Protein AF-A0A414KLL4-F1 (afdb_monomer)

Nearest PDB structures (foldseek):
  8dgf-assembly1_C  TM=6.824E-01  e=3.603E-14  Escherichia coli
  6mfv-assembly4_D  TM=1.991E-01  e=2.243E-02  Pyrococcus horikoshii OT3
  7nfc-assembly1_A  TM=2.391E-01  e=1.152E+00  Homo sapiens
  5mqf-assembly1_T  TM=1.783E-01  e=5.804E+00  Homo sapiens

Secondary structure (DSSP, 8-state):
-----HHHHHHHHHHHHHHHHHHT-SSEEGGGS-HHHHHHHHHTTSEEEETTEEEESSHHHHHHHHHHHHHHHHHHHTT-HHHHHHHHHTT-TTHHHHHHHHHHHHTTSHHHIIIIIHHHHH-TTS-HHHHHHHHHHHHH-TT-HHHHHHHHHHHHHTTTHHHHHHHHHHHSEEEEEE--TTSPPEEEEEE-SSHHHHHHHHHHHTTGGGTTSS-HHHHHHHHHHHHT-SS--HHHHHHHHHHHHHHHHHHHHHHHHS--TTHHHHHHHHHHHHHHTGGGSHHHHHHHHHHHHHHHHHS-HHHHHHHHHHHHHHHHT--HHHHHHHHHHHHHHHHHHHB--SHHHHGGGS----TT-HHHHTTB-HHHHTHHHH-SSTTS-HHHHHHHHHSHHHHHHHHHHHHHHHHHHHHHH-GGG-EEEEEEETTTTEEEEEEE-TTGGGTTTSTTSS-HHHHHHHHHHHHHHHHHHHHHTT-HHHHHHHHHHHHHHHHHH--BSTTHHHHHHHHHHTTTTSTTTTGGGGG-HHHHHHHHHHHHHHHHHHHHHHHHHHT-

Organism: NCBI:txid40520

Structure (mmCIF, N/CA/C/O backbone):
data_AF-A0A414KLL4-F1
#
_entry.id   AF-A0A414KLL4-F1
#
loop_
_atom_site.group_PDB
_atom_site.id
_atom_site.type_symbol
_atom_site.label_atom_id
_atom_site.label_alt_id
_atom_site.label_comp_id
_atom_site.label_asym_id
_atom_site.label_entity_id
_atom_site.label_seq_id
_atom_site.pdbx_PDB_ins_code
_atom_site.Cartn_x
_atom_site.Cartn_y
_atom_site.Cartn_z
_atom_site.occupancy
_atom_site.B_iso_or_equiv
_atom_site.auth_seq_id
_atom_site.auth_comp_id
_atom_site.auth_asym_id
_atom_site.auth_atom_id
_atom_site.pdbx_PDB_model_num
ATOM 1 N N . MET A 1 1 ? -45.856 -27.279 18.745 1.00 54.62 1 MET A N 1
ATOM 2 C CA . MET A 1 1 ? -45.169 -26.446 19.758 1.00 54.62 1 MET A CA 1
ATOM 3 C C . MET A 1 1 ? -44.969 -27.288 21.003 1.00 54.62 1 MET A C 1
ATOM 5 O O . MET A 1 1 ? -45.934 -27.889 21.449 1.00 54.62 1 MET A O 1
ATOM 9 N N . TYR A 1 2 ? -43.743 -27.361 21.521 1.00 68.50 2 TYR A N 1
ATOM 10 C CA . TYR A 1 2 ? -43.253 -28.340 22.508 1.00 68.50 2 TYR A CA 1
ATOM 11 C C . TYR A 1 2 ? -43.953 -28.372 23.889 1.00 68.50 2 TYR A C 1
ATOM 13 O O . TYR A 1 2 ? -43.529 -29.125 24.751 1.00 68.50 2 TYR A O 1
ATOM 21 N N . GLY A 1 3 ? -45.005 -27.583 24.142 1.00 72.38 3 GLY A N 1
ATOM 22 C CA . GLY A 1 3 ? -45.699 -27.560 25.443 1.00 72.38 3 GLY A CA 1
ATOM 23 C C . GLY A 1 3 ? -44.870 -26.989 26.606 1.00 72.38 3 GLY A C 1
ATOM 24 O O . GLY A 1 3 ? -45.274 -27.100 27.760 1.00 72.38 3 GLY A O 1
ATOM 25 N N . ILE A 1 4 ? -43.721 -26.374 26.310 1.00 79.62 4 ILE A N 1
ATOM 26 C CA . ILE A 1 4 ? -42.773 -25.826 27.287 1.00 79.62 4 ILE A CA 1
ATOM 27 C C . ILE A 1 4 ? -43.103 -24.353 27.563 1.00 79.62 4 ILE A C 1
ATOM 29 O O . ILE A 1 4 ? -43.360 -23.579 26.641 1.00 79.62 4 ILE A O 1
ATOM 33 N N . LEU A 1 5 ? -43.060 -23.954 28.837 1.00 81.81 5 LEU A N 1
ATOM 34 C CA . LEU A 1 5 ? -43.201 -22.558 29.262 1.00 81.81 5 LEU A CA 1
ATOM 35 C C . LEU A 1 5 ? -41.988 -21.728 28.817 1.00 81.81 5 LEU A C 1
ATOM 37 O O . LEU A 1 5 ? -40.851 -22.093 29.119 1.00 81.81 5 LEU A O 1
ATOM 41 N N . SER A 1 6 ? -42.225 -20.573 28.191 1.00 81.75 6 SER A N 1
ATOM 42 C CA . SER A 1 6 ? -41.170 -19.665 27.707 1.00 81.75 6 SER A CA 1
ATOM 43 C C . SER A 1 6 ? -40.156 -19.284 28.790 1.00 81.75 6 SER A C 1
ATOM 45 O O . SER A 1 6 ? -38.958 -19.283 28.527 1.00 81.75 6 SER A O 1
ATOM 47 N N . ASN A 1 7 ? -40.610 -19.039 30.023 1.00 85.31 7 ASN A N 1
ATOM 48 C CA . ASN A 1 7 ? -39.730 -18.654 31.132 1.00 85.31 7 ASN A CA 1
ATOM 49 C C . ASN A 1 7 ? -38.705 -19.742 31.471 1.00 85.31 7 ASN A C 1
ATOM 51 O O . ASN A 1 7 ? -37.543 -19.429 31.693 1.00 85.31 7 ASN A O 1
ATOM 55 N N . LYS A 1 8 ? -39.098 -21.023 31.424 1.00 87.62 8 LYS A N 1
ATOM 56 C CA . LYS A 1 8 ? -38.169 -22.136 31.676 1.00 87.62 8 LYS A CA 1
ATOM 57 C C . LYS A 1 8 ? -37.098 -22.246 30.592 1.00 87.62 8 LYS A C 1
ATOM 59 O O . LYS A 1 8 ? -35.965 -22.630 30.878 1.00 87.62 8 LYS A O 1
ATOM 64 N N . VAL A 1 9 ? -37.449 -21.912 29.347 1.00 87.88 9 VAL A N 1
ATOM 65 C CA . VAL A 1 9 ? -36.487 -21.856 28.238 1.00 87.88 9 VAL A CA 1
ATOM 66 C C . VAL A 1 9 ? -35.484 -20.727 28.472 1.00 87.88 9 VAL A C 1
ATOM 68 O O . VAL A 1 9 ? -34.285 -20.970 28.367 1.00 87.88 9 VAL A O 1
ATOM 71 N N . ILE A 1 10 ? -35.956 -19.532 28.848 1.00 87.44 10 ILE A N 1
ATOM 72 C CA . ILE A 1 10 ? -35.099 -18.375 29.158 1.00 87.44 10 ILE A CA 1
ATOM 73 C C . ILE A 1 10 ? -34.142 -18.705 30.307 1.00 87.44 10 ILE A C 1
ATOM 75 O O . ILE A 1 10 ? -32.936 -18.578 30.134 1.00 87.44 10 ILE A O 1
ATOM 79 N N . GLU A 1 11 ? -34.649 -19.220 31.430 1.00 89.56 11 GLU A N 1
ATOM 80 C CA . GLU A 1 11 ? -33.830 -19.616 32.587 1.00 89.56 11 GLU A CA 1
ATOM 81 C C . GLU A 1 11 ? -32.760 -20.651 32.213 1.00 89.56 11 GLU A C 1
ATOM 83 O O . GLU A 1 11 ? -31.623 -20.582 32.676 1.00 89.56 11 GLU A O 1
ATOM 88 N N . THR A 1 12 ? -33.103 -21.605 31.343 1.00 90.31 12 THR A N 1
ATOM 89 C CA . THR A 1 12 ? -32.155 -22.614 30.857 1.00 90.31 12 THR A CA 1
ATOM 90 C C . THR A 1 12 ? -31.066 -21.983 29.993 1.00 90.31 12 THR A C 1
ATOM 92 O O . THR A 1 12 ? -29.889 -22.291 30.171 1.00 90.31 12 THR A O 1
ATOM 95 N N . VAL A 1 13 ? -31.434 -21.087 29.074 1.00 91.38 13 VAL A N 1
ATOM 96 C CA . VAL A 1 13 ? -30.478 -20.362 28.226 1.00 91.38 13 VAL A CA 1
ATOM 97 C C . VAL A 1 13 ? -29.558 -19.489 29.084 1.00 91.38 13 VAL A C 1
ATOM 99 O O . VAL A 1 13 ? -28.340 -19.588 28.952 1.00 91.38 13 VAL A O 1
ATOM 102 N N . GLU A 1 14 ? -30.102 -18.714 30.020 1.00 91.00 14 GLU A N 1
ATOM 103 C CA . GLU A 1 14 ? -29.322 -17.899 30.959 1.00 91.00 14 GLU A CA 1
ATOM 104 C C . GLU A 1 14 ? -28.378 -18.758 31.807 1.00 91.00 14 GLU A C 1
ATOM 106 O O . GLU A 1 14 ? -27.201 -18.422 31.956 1.00 91.00 14 GLU A O 1
ATOM 111 N N . LYS A 1 15 ? -28.848 -19.911 32.303 1.00 91.56 15 LYS A N 1
ATOM 112 C CA . LYS A 1 15 ? -28.004 -20.876 33.017 1.00 91.56 15 LYS A CA 1
ATOM 113 C C . LYS A 1 15 ? -26.832 -21.326 32.144 1.00 91.56 15 LYS A C 1
ATOM 115 O O . LYS A 1 15 ? -25.696 -21.276 32.617 1.00 91.56 15 LYS A O 1
ATOM 120 N N . ILE A 1 16 ? -27.086 -21.688 30.877 1.00 91.44 16 ILE A N 1
ATOM 121 C CA . ILE A 1 16 ? -26.054 -22.066 29.891 1.00 91.44 16 ILE A CA 1
ATOM 122 C C . ILE A 1 16 ? -24.983 -20.982 29.751 1.00 91.44 16 ILE A C 1
ATOM 124 O O . ILE A 1 16 ? -23.789 -21.290 29.745 1.00 91.44 16 ILE A O 1
ATOM 128 N N . VAL A 1 17 ? -25.391 -19.719 29.654 1.00 91.56 17 VAL A N 1
ATOM 129 C CA . VAL A 1 17 ? -24.467 -18.595 29.463 1.00 91.56 17 VAL A CA 1
ATOM 130 C C . VAL A 1 17 ? -23.678 -18.290 30.736 1.00 91.56 17 VAL A C 1
ATOM 132 O O . VAL A 1 17 ? -22.443 -18.280 30.717 1.00 91.56 17 VAL A O 1
ATOM 135 N N . PHE A 1 18 ? -24.363 -18.055 31.855 1.00 91.50 18 PHE A N 1
ATOM 136 C CA . PHE A 1 18 ? -23.739 -17.480 33.046 1.00 91.50 18 PHE A CA 1
ATOM 137 C C . PHE A 1 18 ? -22.943 -18.488 33.871 1.00 91.50 18 PHE A C 1
ATOM 139 O O . PHE A 1 18 ? -21.906 -18.127 34.428 1.00 91.50 18 PHE A O 1
ATOM 146 N N . GLU A 1 19 ? -23.352 -19.756 33.947 1.00 89.94 19 GLU A N 1
ATOM 147 C CA . GLU A 1 19 ? -22.511 -20.760 34.611 1.00 89.94 19 GLU A CA 1
ATOM 148 C C . GLU A 1 19 ? -21.219 -21.003 33.838 1.00 89.94 19 GLU A C 1
ATOM 150 O O . GLU A 1 19 ? -20.148 -21.126 34.438 1.00 89.94 19 GLU A O 1
ATOM 155 N N . ARG A 1 20 ? -21.309 -21.032 32.506 1.00 88.94 20 ARG A N 1
ATOM 156 C CA . ARG A 1 20 ? -20.142 -21.185 31.647 1.00 88.94 20 ARG A CA 1
ATOM 157 C C . ARG A 1 20 ? -19.183 -20.007 31.797 1.00 88.94 20 ARG A C 1
ATOM 159 O O . ARG A 1 20 ? -17.978 -20.225 31.897 1.00 88.94 20 ARG A O 1
ATOM 166 N N . ALA A 1 21 ? -19.719 -18.789 31.867 1.00 88.44 21 ALA A N 1
ATOM 167 C CA . ALA A 1 21 ? -18.969 -17.568 32.137 1.00 88.44 21 ALA A CA 1
ATOM 168 C C . ALA A 1 21 ? -18.236 -17.617 33.489 1.00 88.44 21 ALA A C 1
ATOM 170 O O . ALA A 1 21 ? -17.012 -17.470 33.527 1.00 88.44 21 ALA A O 1
ATOM 171 N N . ARG A 1 22 ? -18.964 -17.920 34.575 1.00 89.94 22 ARG A N 1
ATOM 172 C CA . ARG A 1 22 ? -18.425 -17.978 35.947 1.00 89.94 22 ARG A CA 1
ATOM 173 C C . ARG A 1 22 ? -17.350 -19.047 36.117 1.00 89.94 22 ARG A C 1
ATOM 175 O O . ARG A 1 22 ? -16.338 -18.805 36.765 1.00 89.94 22 ARG A O 1
ATOM 182 N N . LYS A 1 23 ? -17.570 -20.234 35.544 1.00 87.56 23 LYS A N 1
ATOM 183 C CA . LYS A 1 23 ? -16.662 -21.389 35.662 1.00 87.56 23 LYS A CA 1
ATOM 184 C C . LYS A 1 23 ? -15.589 -21.434 34.563 1.00 87.56 23 LYS A C 1
ATOM 186 O O . LYS A 1 23 ? -14.744 -22.320 34.591 1.00 87.56 23 LYS A O 1
ATOM 191 N N . PHE A 1 24 ? -15.627 -20.510 33.599 1.00 84.25 24 PHE A N 1
ATOM 192 C CA . PHE A 1 24 ? -14.736 -20.456 32.433 1.00 84.25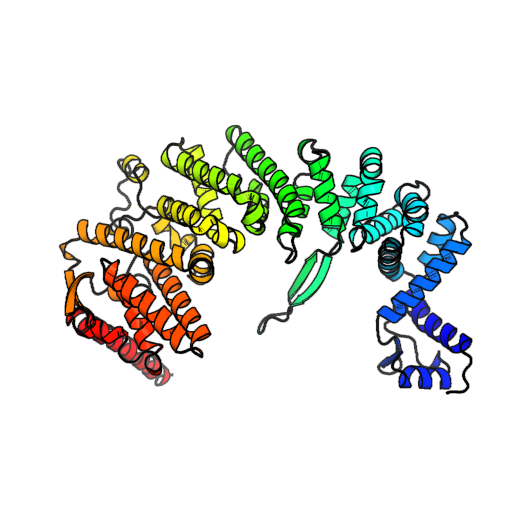 24 PHE A CA 1
ATOM 193 C C . PHE A 1 24 ? -14.664 -21.788 31.653 1.00 84.25 24 PHE A C 1
ATOM 195 O O . PHE A 1 24 ? -13.588 -22.302 31.350 1.00 84.25 24 PHE A O 1
ATOM 202 N N . MET A 1 25 ? -15.831 -22.371 31.356 1.00 84.56 25 MET A N 1
ATOM 203 C CA . MET A 1 25 ? -15.953 -23.684 30.699 1.00 84.56 25 MET A CA 1
ATOM 204 C C . MET A 1 25 ? -16.253 -23.568 29.196 1.00 84.56 25 MET A C 1
ATOM 206 O O . MET A 1 25 ? -16.703 -22.534 28.714 1.00 84.56 25 MET A O 1
ATOM 210 N N . LEU A 1 26 ? -16.056 -24.654 28.441 1.00 81.94 26 LEU A N 1
ATOM 211 C CA . LEU A 1 26 ? -16.443 -24.728 27.019 1.00 81.94 26 LEU A CA 1
ATOM 212 C C . LEU A 1 26 ? -17.954 -24.948 26.816 1.00 81.94 26 LEU A C 1
ATOM 214 O O . LEU A 1 26 ? -18.499 -24.588 25.774 1.00 81.94 26 LEU A O 1
ATOM 218 N N . GLY A 1 27 ? -18.628 -25.512 27.816 1.00 87.06 27 GLY A N 1
ATOM 219 C CA . GLY A 1 27 ? -20.059 -25.799 27.839 1.00 87.06 27 GLY A CA 1
ATOM 220 C C . GLY A 1 27 ? -20.483 -26.296 29.220 1.00 87.06 27 GLY A C 1
ATOM 221 O O . GLY A 1 27 ? -19.644 -26.427 30.112 1.00 87.06 27 GLY A O 1
ATOM 222 N N . ILE A 1 28 ? -21.773 -26.568 29.398 1.00 91.19 28 ILE A N 1
ATOM 223 C CA . ILE A 1 28 ? -22.347 -27.129 30.632 1.00 91.19 28 ILE A CA 1
ATOM 224 C C . ILE A 1 28 ? -22.684 -28.597 30.411 1.00 91.19 28 ILE A C 1
ATOM 226 O O . ILE A 1 28 ? -22.993 -28.990 29.287 1.00 91.19 28 ILE A O 1
ATOM 230 N N . HIS A 1 29 ? -22.606 -29.406 31.463 1.00 91.12 29 HIS A N 1
ATOM 231 C CA . HIS A 1 29 ? -22.967 -30.809 31.384 1.00 91.12 29 HIS A CA 1
ATOM 232 C C . HIS A 1 29 ? -24.451 -30.972 31.031 1.00 91.12 29 HIS A C 1
ATOM 234 O O . HIS A 1 29 ? -25.314 -30.296 31.592 1.00 91.12 29 HIS A O 1
ATOM 240 N N . LYS A 1 30 ? -24.763 -31.882 30.106 1.00 88.50 30 LYS A N 1
ATOM 241 C CA . LYS A 1 30 ? -26.137 -32.105 29.625 1.00 88.50 30 LYS A CA 1
ATOM 242 C C . LYS A 1 30 ? -27.118 -32.492 30.737 1.00 88.50 30 LYS A C 1
ATOM 244 O O . LYS A 1 30 ? -28.290 -32.150 30.651 1.00 88.50 30 LYS A O 1
ATOM 249 N N . ASP A 1 31 ? -26.633 -33.168 31.780 1.00 89.12 31 ASP A N 1
ATOM 250 C CA . ASP A 1 31 ? -27.466 -33.614 32.906 1.00 89.12 31 ASP A CA 1
ATOM 251 C C . ASP A 1 31 ? -27.916 -32.453 33.810 1.00 89.12 31 ASP A C 1
ATOM 253 O O . ASP A 1 31 ? -28.848 -32.613 34.594 1.00 89.12 31 ASP A O 1
ATOM 257 N N . ASP A 1 32 ? -27.305 -31.271 33.669 1.00 87.00 32 ASP A N 1
ATOM 258 C CA . ASP A 1 32 ? -27.709 -30.061 34.389 1.00 87.00 32 ASP A CA 1
ATOM 259 C C . ASP A 1 32 ? -28.913 -29.358 33.730 1.00 87.00 32 ASP A C 1
ATOM 261 O O . ASP A 1 32 ? -29.365 -28.318 34.227 1.00 87.00 32 ASP A O 1
ATOM 265 N N . ILE A 1 33 ? -29.416 -29.882 32.604 1.00 88.62 33 ILE A N 1
ATOM 266 C CA . ILE A 1 33 ? -30.466 -29.282 31.777 1.00 88.62 33 ILE A CA 1
ATOM 267 C C . ILE A 1 33 ? -31.640 -30.260 31.627 1.00 88.62 33 ILE A C 1
ATOM 269 O O . ILE A 1 33 ? -31.462 -31.460 31.430 1.00 88.62 33 ILE A O 1
ATOM 273 N N . ASP A 1 34 ? -32.865 -29.735 31.694 1.00 89.69 34 ASP A N 1
ATOM 274 C CA . ASP A 1 34 ? -34.085 -30.505 31.444 1.00 89.69 34 ASP A CA 1
ATOM 275 C C . ASP A 1 34 ? -34.083 -31.092 30.018 1.00 89.69 34 ASP A C 1
ATOM 277 O O . ASP A 1 34 ? -33.851 -30.377 29.039 1.00 89.69 34 ASP A O 1
ATOM 281 N N . ARG A 1 35 ? -34.345 -32.401 29.892 1.00 86.94 35 ARG A N 1
ATOM 282 C CA . ARG A 1 35 ? -34.257 -33.119 28.609 1.00 86.94 35 ARG A CA 1
ATOM 283 C C . ARG A 1 35 ? -35.233 -32.600 27.558 1.00 86.94 35 ARG A C 1
ATOM 285 O O . ARG A 1 35 ? -34.863 -32.575 26.384 1.00 86.94 35 ARG A O 1
ATOM 292 N N . ASP A 1 36 ? -36.435 -32.187 27.952 1.00 88.88 36 ASP A N 1
ATOM 293 C CA . ASP A 1 36 ? -37.456 -31.720 27.012 1.00 88.88 36 ASP A CA 1
ATOM 294 C C . ASP A 1 36 ? -37.062 -30.347 26.451 1.00 88.88 36 ASP A C 1
ATOM 296 O O . ASP A 1 36 ? -37.151 -30.102 25.244 1.00 88.88 36 ASP A O 1
ATOM 300 N N . ILE A 1 37 ? -36.524 -29.475 27.313 1.00 89.00 37 ILE A N 1
ATOM 301 C CA . ILE A 1 37 ? -35.985 -28.163 26.921 1.00 89.00 37 ILE A CA 1
ATOM 302 C C . ILE A 1 37 ? -34.739 -28.328 26.050 1.00 89.00 37 ILE A C 1
ATOM 304 O O . ILE A 1 37 ? -34.613 -27.672 25.016 1.00 89.00 37 ILE A O 1
ATOM 308 N N . MET A 1 38 ? -33.836 -29.231 26.431 1.00 89.38 38 MET A N 1
ATOM 309 C CA . MET A 1 38 ? -32.635 -29.544 25.663 1.00 89.38 38 MET A CA 1
ATOM 310 C C . MET A 1 38 ? -32.985 -30.037 24.256 1.00 89.38 38 MET A C 1
ATOM 312 O O . MET A 1 38 ? -32.415 -29.555 23.278 1.00 89.38 38 MET A O 1
ATOM 316 N N . HIS A 1 39 ? -33.938 -30.966 24.139 1.00 88.88 39 HIS A N 1
ATOM 317 C CA . HIS A 1 39 ? -34.380 -31.481 22.846 1.00 88.88 39 HIS A CA 1
ATOM 318 C C . HIS A 1 39 ? -34.957 -30.363 21.970 1.00 88.88 39 HIS A C 1
ATOM 320 O O . HIS A 1 39 ? -34.598 -30.258 20.797 1.00 88.88 39 HIS A O 1
ATOM 326 N N . ALA A 1 40 ? -35.797 -29.491 22.540 1.00 90.38 40 ALA A N 1
ATOM 327 C CA . ALA A 1 40 ? -36.339 -28.339 21.825 1.00 90.38 40 ALA A CA 1
ATOM 328 C C . ALA A 1 40 ? -35.220 -27.403 21.326 1.00 90.38 40 ALA A C 1
ATOM 330 O O . ALA A 1 40 ? -35.142 -27.119 20.132 1.00 90.38 40 ALA A O 1
ATOM 331 N N . LEU A 1 41 ? -34.292 -26.990 22.196 1.00 90.88 41 LEU A N 1
ATOM 332 C CA . LEU A 1 41 ? -33.200 -26.079 21.829 1.00 90.88 41 LEU A CA 1
ATOM 333 C C . LEU A 1 41 ? -32.235 -26.676 20.787 1.00 90.88 41 LEU A C 1
ATOM 335 O O . LEU A 1 41 ? -31.723 -25.936 19.945 1.00 90.88 41 LEU A O 1
ATOM 339 N N . LEU A 1 42 ? -31.981 -27.991 20.826 1.00 91.12 42 LEU A N 1
ATOM 340 C CA . LEU A 1 42 ? -31.191 -28.693 19.804 1.00 91.12 42 LEU A CA 1
ATOM 341 C C . LEU A 1 42 ? -31.915 -28.710 18.457 1.00 91.12 42 LEU A C 1
ATOM 343 O O . LEU A 1 42 ? -31.302 -28.415 17.432 1.00 91.12 42 LEU A O 1
ATOM 347 N N . SER A 1 43 ? -33.213 -29.028 18.460 1.00 90.38 43 SER A N 1
ATOM 348 C CA . SER A 1 43 ? -34.019 -29.104 17.237 1.00 90.38 43 SER A CA 1
ATOM 349 C C . SER A 1 43 ? -34.154 -27.754 16.526 1.00 90.38 43 SER A C 1
ATOM 351 O O . SER A 1 43 ? -34.088 -27.703 15.301 1.00 90.38 43 SER A O 1
ATOM 353 N N . GLU A 1 44 ? -34.234 -26.660 17.288 1.00 89.88 44 GLU A N 1
ATOM 354 C CA . GLU A 1 44 ? -34.277 -25.286 16.767 1.00 89.88 44 GLU A CA 1
ATOM 355 C C . GLU A 1 44 ? -32.873 -24.719 16.466 1.00 89.88 44 GLU A C 1
ATOM 357 O O . GLU A 1 44 ? -32.725 -23.579 16.030 1.00 89.88 44 GLU A O 1
ATOM 362 N N . GLY A 1 45 ? -31.809 -25.494 16.706 1.00 88.69 45 GLY A N 1
ATOM 363 C CA . GLY A 1 45 ? -30.434 -25.090 16.415 1.00 88.69 45 GLY A CA 1
ATOM 364 C C . GLY A 1 45 ? -29.895 -23.960 17.297 1.00 88.69 45 GLY A C 1
ATOM 365 O O . GLY A 1 45 ? -28.951 -23.281 16.892 1.00 88.69 45 GLY A O 1
ATOM 366 N N . VAL A 1 46 ? -30.461 -23.754 18.489 1.00 89.94 46 VAL A N 1
ATOM 367 C CA . VAL A 1 46 ? -30.015 -22.732 19.452 1.00 89.94 46 VAL A CA 1
ATOM 368 C C . VAL A 1 46 ? -28.760 -23.187 20.196 1.00 89.94 46 VAL A C 1
ATOM 370 O O . VAL A 1 46 ? -27.844 -22.394 20.426 1.00 89.94 46 VAL A O 1
ATOM 373 N N . ILE A 1 47 ? -28.692 -24.476 20.543 1.00 92.00 47 ILE A N 1
ATOM 374 C CA . ILE A 1 47 ? -27.550 -25.093 21.229 1.00 92.00 47 ILE A CA 1
ATOM 375 C C . ILE A 1 47 ? -26.811 -26.078 20.324 1.00 92.00 47 ILE A C 1
ATOM 377 O O . ILE A 1 47 ? -27.380 -26.675 19.413 1.00 92.00 47 ILE A O 1
ATOM 381 N N . ALA A 1 48 ? -25.523 -26.251 20.600 1.00 91.69 48 ALA A N 1
ATOM 382 C CA . ALA A 1 48 ? -24.676 -27.282 20.028 1.00 91.69 48 ALA A CA 1
ATOM 383 C C . ALA A 1 48 ? -24.189 -28.212 21.143 1.00 91.69 48 ALA A C 1
ATOM 385 O O . ALA A 1 48 ? -23.802 -27.754 22.223 1.00 91.69 48 ALA A O 1
ATOM 386 N N . GLN A 1 49 ? -24.189 -29.513 20.861 1.00 89.62 49 GLN A N 1
ATOM 387 C CA . GLN A 1 49 ? -23.704 -30.544 21.772 1.00 89.62 49 GLN A CA 1
ATOM 388 C C . GLN A 1 49 ? -22.371 -31.107 21.272 1.00 89.62 49 GLN A C 1
ATOM 390 O O . GLN A 1 49 ? -22.236 -31.457 20.099 1.00 89.62 49 GLN A O 1
ATOM 395 N N . GLN A 1 50 ? -21.400 -31.231 22.176 1.00 86.56 50 GLN A N 1
ATOM 396 C CA . GLN A 1 50 ? -20.121 -31.888 21.929 1.00 86.56 50 GLN A CA 1
ATOM 397 C C . GLN A 1 50 ? -19.829 -32.860 23.078 1.00 86.56 50 GLN A C 1
ATOM 399 O O . GLN A 1 50 ? -19.447 -32.458 24.176 1.00 86.56 50 GLN A O 1
ATOM 404 N N . GLY A 1 51 ? -20.047 -34.155 22.827 1.00 87.25 51 GLY A N 1
ATOM 405 C CA . GLY A 1 51 ? -20.004 -35.176 23.875 1.00 87.25 51 GLY A CA 1
ATOM 406 C C . GLY A 1 51 ? -21.082 -34.927 24.933 1.00 87.25 51 GLY A C 1
ATOM 407 O O . GLY A 1 51 ? -22.262 -34.794 24.602 1.00 87.25 51 GLY A O 1
ATOM 408 N N . ASP A 1 52 ? -20.666 -34.837 26.195 1.00 90.75 52 ASP A N 1
ATOM 409 C CA . ASP A 1 52 ? -21.557 -34.584 27.334 1.00 90.75 52 ASP A CA 1
ATOM 410 C C . ASP A 1 52 ? -21.762 -33.095 27.652 1.00 90.75 52 ASP A C 1
ATOM 412 O O . ASP A 1 52 ? -22.479 -32.760 28.593 1.00 90.75 52 ASP A O 1
ATOM 416 N N . TYR A 1 53 ? -21.176 -32.197 26.853 1.00 91.50 53 TYR A N 1
ATOM 417 C CA . TYR A 1 53 ? -21.257 -30.754 27.060 1.00 91.50 53 TYR A CA 1
ATOM 418 C C . TYR A 1 53 ? -22.133 -30.058 26.021 1.00 91.50 53 TYR A C 1
ATOM 420 O O . TYR A 1 53 ? -22.131 -30.395 24.835 1.00 91.50 53 TYR A O 1
ATOM 428 N N . ILE A 1 54 ? -22.846 -29.035 26.484 1.00 91.19 54 ILE A N 1
ATOM 429 C CA . ILE A 1 54 ? -23.781 -28.225 25.711 1.00 91.19 54 ILE A CA 1
ATOM 430 C C . ILE A 1 54 ? -23.383 -26.757 25.815 1.00 91.19 54 ILE A C 1
ATOM 432 O O . ILE A 1 54 ? -23.028 -26.261 26.885 1.00 91.19 54 ILE A O 1
ATOM 436 N N . ARG A 1 55 ? -23.465 -26.041 24.697 1.00 91.25 55 ARG A N 1
ATOM 437 C CA . ARG A 1 55 ? -23.281 -24.587 24.638 1.00 91.25 55 ARG A CA 1
ATOM 438 C C . ARG A 1 55 ? -24.246 -23.963 23.644 1.00 91.25 55 ARG A C 1
ATOM 440 O O . ARG A 1 55 ? -24.787 -24.664 22.793 1.00 91.25 55 ARG A O 1
ATOM 447 N N . LEU A 1 56 ? -24.419 -22.646 23.708 1.00 92.19 56 LEU A N 1
ATOM 448 C CA . LEU A 1 56 ? -25.082 -21.919 22.628 1.00 92.19 56 LEU A CA 1
ATOM 449 C C . LEU A 1 56 ? -24.287 -22.081 21.329 1.00 92.19 56 LEU A C 1
ATOM 451 O O . LEU A 1 56 ? -23.056 -22.126 21.332 1.00 92.19 56 LEU A O 1
ATOM 455 N N . LYS A 1 57 ? -25.007 -22.242 20.220 1.00 91.50 57 LYS A N 1
ATOM 456 C CA . LYS A 1 57 ? -24.414 -22.528 18.912 1.00 91.50 57 LYS A CA 1
ATOM 457 C C . LYS A 1 57 ? -23.634 -21.335 18.359 1.00 91.50 57 LYS A C 1
ATOM 459 O O . LYS A 1 57 ? -22.621 -21.537 17.695 1.00 91.50 57 LYS A O 1
ATOM 464 N N . TYR A 1 58 ? -24.107 -20.122 18.635 1.00 89.25 58 TYR A N 1
ATOM 465 C CA . TYR A 1 58 ? -23.530 -18.876 18.143 1.00 89.25 58 TYR A CA 1
ATOM 466 C C . TYR A 1 58 ? -23.255 -17.913 19.298 1.00 89.25 58 TYR A C 1
ATOM 468 O O . TYR A 1 58 ? -24.109 -17.733 20.167 1.00 89.25 58 TYR A O 1
ATOM 476 N N . ASP A 1 59 ? -22.105 -17.237 19.251 1.00 85.00 59 ASP A N 1
ATOM 477 C CA . ASP A 1 59 ? -21.692 -16.254 20.264 1.00 85.00 59 ASP A CA 1
ATOM 478 C C . ASP A 1 59 ? -22.685 -15.090 20.402 1.00 85.00 59 ASP A C 1
ATOM 480 O O . ASP A 1 59 ? -22.858 -14.569 21.501 1.00 85.00 59 ASP A O 1
ATOM 484 N N . ILE A 1 60 ? -23.398 -14.737 19.324 1.00 87.00 60 ILE A N 1
ATOM 485 C CA . ILE A 1 60 ? -24.412 -13.672 19.339 1.00 87.00 60 ILE A CA 1
ATOM 486 C C . ILE A 1 60 ? -25.530 -13.937 20.354 1.00 87.00 60 ILE A C 1
ATOM 488 O O . ILE A 1 60 ? -26.052 -13.003 20.956 1.00 87.00 60 ILE A O 1
ATOM 492 N N . PHE A 1 61 ? -25.889 -15.203 20.594 1.00 89.38 61 PHE A N 1
ATOM 493 C CA . PHE A 1 61 ? -26.911 -15.530 21.588 1.00 89.38 61 PHE A CA 1
ATOM 494 C C . PHE A 1 61 ? -26.429 -15.248 23.009 1.00 89.38 61 PHE A C 1
ATOM 496 O O . PHE A 1 61 ? -27.221 -14.860 23.865 1.00 89.38 61 PHE A O 1
ATOM 503 N N . GLU A 1 62 ? -25.131 -15.399 23.262 1.00 89.44 62 GLU A N 1
ATOM 504 C CA . GLU A 1 62 ? -24.553 -15.018 24.545 1.00 89.44 62 GLU A CA 1
ATOM 505 C C . GLU A 1 62 ? -24.497 -13.512 24.701 1.00 89.44 62 GLU A C 1
ATOM 507 O O . GLU A 1 62 ? -24.848 -13.018 25.767 1.00 89.44 62 GLU A O 1
ATOM 512 N N . ASP A 1 63 ? -24.092 -12.792 23.653 1.00 89.25 63 ASP A N 1
ATOM 513 C CA . ASP A 1 63 ? -24.067 -11.329 23.668 1.00 89.25 63 ASP A CA 1
ATOM 514 C C . ASP A 1 63 ? -25.444 -10.754 24.017 1.00 89.25 63 ASP A C 1
ATOM 516 O O . ASP A 1 63 ? -25.529 -9.893 24.888 1.00 89.25 63 ASP A O 1
ATOM 520 N N . ILE A 1 64 ? -26.523 -11.309 23.452 1.00 88.94 64 ILE A N 1
ATOM 521 C CA . ILE A 1 64 ? -27.905 -10.923 23.784 1.00 88.94 64 ILE A CA 1
ATOM 522 C C . ILE A 1 64 ? -28.228 -11.178 25.266 1.00 88.94 64 ILE A C 1
ATOM 524 O O . ILE A 1 64 ? -28.824 -10.325 25.923 1.00 88.94 64 ILE A O 1
ATOM 528 N N . CYS A 1 65 ? -27.835 -12.335 25.813 1.00 91.62 65 CYS A N 1
ATOM 529 C CA . CYS A 1 65 ? -28.086 -12.655 27.224 1.00 91.62 65 CYS A CA 1
ATOM 530 C C . CYS A 1 65 ? -27.334 -11.702 28.164 1.00 91.62 65 CYS A C 1
ATOM 532 O O . CYS A 1 65 ? -27.897 -11.230 29.151 1.00 91.62 65 CYS A O 1
ATOM 534 N N . PHE A 1 66 ? -26.070 -11.403 27.854 1.00 92.94 66 PHE A N 1
ATOM 535 C CA . PHE A 1 66 ? -25.272 -10.450 28.622 1.00 92.94 66 PHE A CA 1
ATOM 536 C C . PHE A 1 66 ? -25.818 -9.027 28.514 1.00 92.94 66 PHE A C 1
ATOM 538 O O . PHE A 1 66 ? -25.892 -8.344 29.530 1.00 92.94 66 PHE A O 1
ATOM 545 N N . GLU A 1 67 ? -26.237 -8.591 27.326 1.00 90.44 67 GLU A N 1
ATOM 546 C CA . GLU A 1 67 ? -26.842 -7.273 27.133 1.00 90.44 67 GLU A CA 1
ATOM 547 C C . GLU A 1 67 ? -28.115 -7.115 27.972 1.00 90.44 67 GLU A C 1
ATOM 549 O O . GLU A 1 67 ? -28.231 -6.144 28.719 1.00 90.44 67 GLU A O 1
ATOM 554 N N . HIS A 1 68 ? -29.016 -8.103 27.944 1.00 90.38 68 HIS A N 1
ATOM 555 C CA . HIS A 1 68 ? -30.229 -8.067 28.764 1.00 90.38 68 HIS A CA 1
ATOM 556 C C . HIS A 1 68 ? -29.921 -8.036 30.269 1.00 90.38 68 HIS A C 1
ATOM 558 O O . HIS A 1 68 ? -30.551 -7.296 31.028 1.00 90.38 68 HIS A O 1
ATOM 564 N N . TYR A 1 69 ? -28.930 -8.819 30.704 1.00 92.06 69 TYR A N 1
ATOM 565 C CA . TYR A 1 69 ? -28.496 -8.844 32.097 1.00 92.06 69 TYR A CA 1
ATOM 566 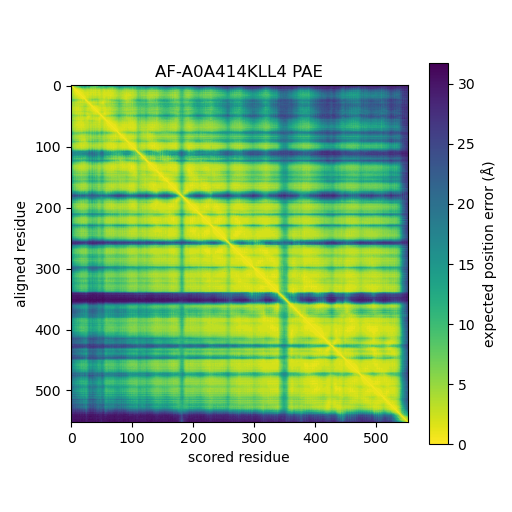C C . TYR A 1 69 ? -27.899 -7.505 32.541 1.00 92.06 69 TYR A C 1
ATOM 568 O O . TYR A 1 69 ? -28.266 -6.998 33.601 1.00 92.06 69 TYR A O 1
ATOM 576 N N . PHE A 1 70 ? -27.014 -6.913 31.734 1.00 91.38 70 PHE A N 1
ATOM 577 C CA . PHE A 1 70 ? -26.403 -5.624 32.049 1.00 91.38 70 PHE A CA 1
ATOM 578 C C . PHE A 1 70 ? -27.424 -4.495 32.072 1.00 91.38 70 PHE A C 1
ATOM 580 O O . PHE A 1 70 ? -27.375 -3.693 32.997 1.00 91.38 70 PHE A O 1
ATOM 587 N N . ASP A 1 71 ? -28.379 -4.468 31.140 1.00 88.69 71 ASP A N 1
ATOM 588 C CA . ASP A 1 71 ? -29.460 -3.476 31.150 1.00 88.69 71 ASP A CA 1
ATOM 589 C C . ASP A 1 71 ? -30.254 -3.542 32.457 1.00 88.69 71 ASP A C 1
ATOM 591 O O . ASP A 1 71 ? -30.422 -2.539 33.149 1.00 88.69 71 ASP A O 1
ATOM 595 N N . LYS A 1 72 ? -30.653 -4.751 32.862 1.00 89.12 72 LYS A N 1
ATOM 596 C CA . LYS A 1 72 ? -31.395 -4.960 34.107 1.00 89.12 72 LYS A CA 1
ATOM 597 C C . LYS A 1 72 ? -30.581 -4.573 35.344 1.00 89.12 72 LYS A C 1
ATOM 599 O O . LYS A 1 72 ? -31.109 -3.902 36.230 1.00 89.12 72 LYS A O 1
ATOM 604 N N . ALA A 1 73 ? -29.319 -4.994 35.428 1.00 89.12 73 ALA A N 1
ATOM 605 C CA . ALA A 1 73 ? -28.445 -4.679 36.560 1.00 89.12 73 ALA A CA 1
ATOM 606 C C . ALA A 1 73 ? -28.162 -3.169 36.649 1.00 89.12 73 ALA A C 1
ATOM 608 O O . ALA A 1 73 ? -28.172 -2.581 37.734 1.00 89.12 73 ALA A O 1
ATOM 609 N N . PHE A 1 74 ? -27.970 -2.518 35.501 1.00 86.44 74 PHE A N 1
ATOM 610 C CA . PHE A 1 74 ? -27.748 -1.083 35.423 1.00 86.44 74 PHE A CA 1
ATOM 611 C C . PHE A 1 74 ? -28.990 -0.290 35.853 1.00 86.44 74 PHE A C 1
ATOM 613 O O . PHE A 1 74 ? -28.884 0.606 36.693 1.00 86.44 74 PHE A O 1
ATOM 620 N N . ASP A 1 75 ? -30.182 -0.660 35.380 1.00 85.50 75 ASP A N 1
ATOM 621 C CA . ASP A 1 75 ? -31.435 -0.012 35.789 1.00 85.50 75 ASP A CA 1
ATOM 622 C C . ASP A 1 75 ? -31.689 -0.154 37.300 1.00 85.50 75 ASP A C 1
ATOM 624 O O . ASP A 1 75 ? -32.136 0.784 37.974 1.00 85.50 75 ASP A O 1
ATOM 628 N N . LEU A 1 76 ? -31.359 -1.319 37.868 1.00 87.19 76 LEU A N 1
ATOM 629 C CA . LEU A 1 76 ? -31.510 -1.594 39.297 1.00 87.19 76 LEU A CA 1
ATOM 630 C C . LEU A 1 76 ? -30.546 -0.785 40.175 1.00 87.19 76 LEU A C 1
ATOM 632 O O . LEU A 1 76 ? -30.904 -0.460 41.312 1.00 87.19 76 LEU A O 1
ATOM 636 N N . CYS A 1 77 ? -29.360 -0.420 39.673 1.00 83.44 77 CYS A N 1
ATOM 637 C CA . CYS A 1 77 ? -28.367 0.304 40.471 1.00 83.44 77 CYS A CA 1
ATOM 638 C C . CYS A 1 77 ? -28.768 1.760 40.767 1.00 83.44 77 CYS A C 1
ATOM 640 O O . CYS A 1 77 ? -28.279 2.341 41.739 1.00 83.44 77 CYS A O 1
ATOM 642 N N . LYS A 1 78 ? -29.674 2.352 39.967 1.00 83.12 78 LYS A N 1
ATOM 643 C CA . LYS A 1 78 ? -30.194 3.726 40.135 1.00 83.12 78 LYS A CA 1
ATOM 644 C C . LYS A 1 78 ? -29.089 4.776 40.365 1.00 83.12 78 LYS A C 1
ATOM 646 O O . LYS A 1 78 ? -29.219 5.632 41.239 1.00 83.12 78 LYS A O 1
ATOM 651 N N . GLY A 1 79 ? -27.991 4.681 39.610 1.00 79.00 79 GLY A N 1
ATOM 652 C CA . GLY A 1 79 ? -26.842 5.595 39.684 1.00 79.00 79 GLY A CA 1
ATOM 653 C C . GLY A 1 79 ? -25.756 5.209 40.697 1.00 79.00 79 GLY A C 1
ATOM 654 O O . GLY A 1 79 ? -24.733 5.877 40.766 1.00 79.00 79 GLY A O 1
ATOM 655 N N . LYS A 1 80 ? -25.922 4.123 41.467 1.00 84.00 80 LYS A N 1
ATOM 656 C CA . LYS A 1 80 ? -24.869 3.589 42.351 1.00 84.00 80 LYS A CA 1
ATOM 657 C C . LYS A 1 80 ? -23.956 2.635 41.583 1.00 84.00 80 LYS A C 1
ATOM 659 O O . LYS A 1 80 ? -24.032 1.416 41.753 1.00 84.00 80 LYS A O 1
ATOM 664 N N . TYR A 1 81 ? -23.081 3.189 40.747 1.00 84.62 81 TYR A N 1
ATOM 665 C CA . TYR A 1 81 ? -22.278 2.409 39.797 1.00 84.62 81 TYR A CA 1
ATOM 666 C C . TYR A 1 81 ? -21.388 1.349 40.443 1.00 84.62 81 TYR A C 1
ATOM 668 O O . TYR A 1 81 ? -21.223 0.270 39.883 1.00 84.62 81 TYR A O 1
ATOM 676 N N . LYS A 1 82 ? -20.881 1.590 41.657 1.00 83.81 82 LYS A N 1
ATOM 677 C CA . LYS A 1 82 ? -20.093 0.588 42.384 1.00 83.81 82 LYS A CA 1
ATOM 678 C C . LYS A 1 82 ? -20.854 -0.728 42.587 1.00 83.81 82 LYS A C 1
ATOM 680 O O . LYS A 1 82 ? -20.297 -1.789 42.346 1.00 83.81 82 LYS A O 1
ATOM 685 N N . THR A 1 83 ? -22.138 -0.661 42.945 1.00 85.88 83 THR A N 1
ATOM 686 C CA . THR A 1 83 ? -22.974 -1.857 43.135 1.00 85.88 83 THR A CA 1
ATOM 687 C C . THR A 1 83 ? -23.171 -2.626 41.829 1.00 85.88 83 THR A C 1
ATOM 689 O O . THR A 1 83 ? -23.154 -3.851 41.843 1.00 85.88 83 THR A O 1
ATOM 692 N N . PHE A 1 84 ? -23.308 -1.919 40.705 1.00 89.19 84 PHE A N 1
ATOM 693 C CA . PHE A 1 84 ? -23.389 -2.539 39.383 1.00 89.19 84 PHE A CA 1
ATOM 694 C C . PHE A 1 84 ? -22.094 -3.279 39.022 1.00 89.19 84 PHE A C 1
ATOM 696 O O . PHE A 1 84 ? -22.140 -4.437 38.612 1.00 89.19 84 PHE A O 1
ATOM 703 N N . TYR A 1 85 ? -20.934 -2.646 39.219 1.00 89.38 85 TYR A N 1
ATOM 704 C CA . TYR A 1 85 ? -19.648 -3.271 38.908 1.00 89.38 85 TYR A CA 1
ATOM 705 C C . TYR A 1 85 ? -19.344 -4.473 39.806 1.00 89.38 85 TYR A C 1
ATOM 707 O O . TYR A 1 85 ? -18.940 -5.515 39.290 1.00 89.38 85 TYR A O 1
ATOM 715 N N . ASP A 1 86 ? -19.627 -4.367 41.109 1.00 87.38 86 ASP A N 1
ATOM 716 C CA . ASP A 1 86 ? -19.496 -5.481 42.055 1.00 87.38 86 ASP A CA 1
ATOM 717 C C . ASP A 1 86 ? -20.386 -6.673 41.642 1.00 87.38 86 ASP A C 1
ATOM 719 O O . ASP A 1 86 ? -20.000 -7.832 41.799 1.00 87.38 86 ASP A O 1
ATOM 723 N N . GLU A 1 87 ? -21.576 -6.411 41.088 1.00 89.06 87 GLU A N 1
ATOM 724 C CA . GLU A 1 87 ? -22.492 -7.449 40.612 1.00 89.06 87 GLU A CA 1
ATOM 725 C C . GLU A 1 87 ? -21.943 -8.178 39.379 1.00 89.06 87 GLU A C 1
ATOM 727 O O . GLU A 1 87 ? -21.869 -9.412 39.374 1.00 89.06 87 GLU A O 1
ATOM 732 N N . ILE A 1 88 ? -21.542 -7.437 38.342 1.00 90.88 88 ILE A N 1
ATOM 733 C CA . ILE A 1 88 ? -21.106 -8.034 37.074 1.00 90.88 88 ILE A CA 1
ATOM 734 C C . ILE A 1 88 ? -19.720 -8.684 37.177 1.00 90.88 88 ILE A C 1
ATOM 736 O O . ILE A 1 88 ? -19.451 -9.659 36.474 1.00 90.88 88 ILE A O 1
ATOM 740 N N . GLU A 1 89 ? -18.848 -8.212 38.072 1.00 89.44 89 GLU A N 1
ATOM 741 C CA . GLU A 1 89 ? -17.508 -8.780 38.275 1.00 89.44 89 GLU A CA 1
ATOM 742 C C . GLU A 1 89 ? -17.564 -10.250 38.732 1.00 89.44 89 GLU A C 1
ATOM 744 O O . GLU A 1 89 ? -16.719 -11.065 38.345 1.00 89.44 89 GLU A O 1
ATOM 749 N N . ASN A 1 90 ? -18.637 -10.644 39.428 1.00 86.94 90 ASN A N 1
ATOM 750 C CA . ASN A 1 90 ? -18.887 -12.032 39.833 1.00 86.94 90 ASN A CA 1
ATOM 751 C C . ASN A 1 90 ? -19.105 -13.001 38.655 1.00 86.94 90 ASN A C 1
ATOM 753 O O . ASN A 1 90 ? -19.094 -14.217 38.855 1.00 86.94 90 ASN A O 1
ATOM 757 N N . LEU A 1 91 ? -19.312 -12.505 37.429 1.00 87.38 91 LEU A N 1
ATOM 758 C CA . LEU A 1 91 ? -19.457 -13.332 36.222 1.00 87.38 91 LEU A CA 1
ATOM 759 C C . LEU A 1 91 ? -18.112 -13.833 35.668 1.00 87.38 91 LEU A C 1
ATOM 761 O O . LEU A 1 91 ? -18.095 -14.662 34.757 1.00 87.38 91 LEU A O 1
ATOM 765 N N . GLY A 1 92 ? -16.990 -13.379 36.234 1.00 85.19 92 GLY A N 1
ATOM 766 C CA . GLY A 1 92 ? -15.646 -13.813 35.862 1.00 85.19 92 GLY A CA 1
ATOM 767 C C . GLY A 1 92 ? -15.070 -13.069 34.654 1.00 85.19 92 GLY A C 1
ATOM 768 O O . GLY A 1 92 ? -15.682 -12.177 34.080 1.00 85.19 92 GLY A O 1
ATOM 769 N N . ARG A 1 93 ? -13.855 -13.445 34.228 1.00 82.25 93 ARG A N 1
ATOM 770 C CA . ARG A 1 93 ? -13.026 -12.650 33.290 1.00 82.25 93 ARG A CA 1
ATOM 771 C C . ARG A 1 93 ? -13.658 -12.364 31.925 1.00 82.25 93 ARG A C 1
ATOM 773 O O . ARG A 1 93 ? -13.298 -11.374 31.292 1.00 82.25 93 ARG A O 1
ATOM 780 N N . CYS A 1 94 ? -14.566 -13.218 31.451 1.00 84.69 94 CYS A N 1
ATOM 781 C CA . CYS A 1 94 ? -15.221 -13.018 30.156 1.00 84.69 94 CYS A CA 1
ATOM 782 C C . CYS A 1 94 ? -16.142 -11.783 30.137 1.00 84.69 94 CYS A C 1
ATOM 784 O O . CYS A 1 94 ? -16.415 -11.251 29.058 1.00 84.69 94 CYS A O 1
ATOM 786 N N . VAL A 1 95 ? -16.545 -11.288 31.316 1.00 90.25 95 VAL A N 1
ATOM 787 C CA . VAL A 1 95 ? -17.430 -10.131 31.467 1.00 90.25 95 VAL A CA 1
ATOM 788 C C . VAL A 1 95 ? -16.865 -8.880 30.801 1.00 90.25 95 VAL A C 1
ATOM 790 O O . VAL A 1 95 ? -17.623 -8.136 30.196 1.00 90.25 95 VAL A O 1
ATOM 793 N N . TYR A 1 96 ? -15.542 -8.672 30.814 1.00 90.56 96 TYR A N 1
ATOM 794 C CA . TYR A 1 96 ? -14.936 -7.463 30.252 1.00 90.56 96 TYR A CA 1
ATOM 795 C C . TYR A 1 96 ? -15.203 -7.319 28.752 1.00 90.56 96 TYR A C 1
ATOM 797 O O . TYR A 1 96 ? -15.570 -6.242 28.292 1.00 90.56 96 TYR A O 1
ATOM 805 N N . ARG A 1 97 ? -15.086 -8.411 27.982 1.00 88.00 97 ARG A N 1
ATOM 806 C CA . ARG A 1 97 ? -15.392 -8.393 26.543 1.00 88.00 97 ARG A CA 1
ATOM 807 C C . ARG A 1 97 ? -16.877 -8.126 26.305 1.00 88.00 97 ARG A C 1
ATOM 809 O O . ARG A 1 97 ? -17.212 -7.336 25.431 1.00 88.00 97 ARG A O 1
ATOM 816 N N . ARG A 1 98 ? -17.753 -8.768 27.081 1.00 91.88 98 ARG A N 1
ATOM 817 C CA . ARG A 1 98 ? -19.208 -8.597 26.956 1.00 91.88 98 ARG A CA 1
ATOM 818 C C . ARG A 1 98 ? -19.631 -7.174 27.334 1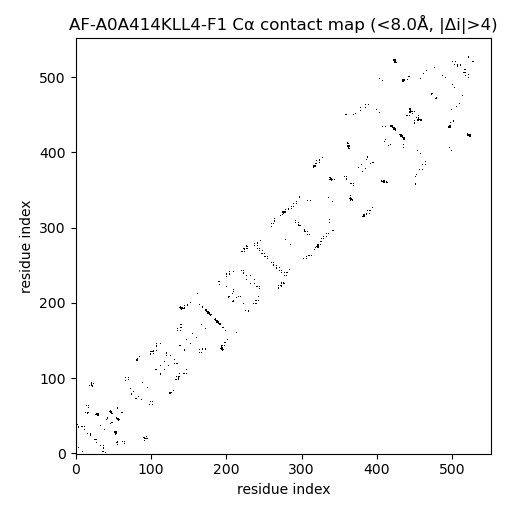.00 91.88 98 ARG A C 1
ATOM 820 O O . ARG A 1 98 ? -20.451 -6.583 26.647 1.00 91.88 98 ARG A O 1
ATOM 827 N N . TYR A 1 99 ? -19.004 -6.590 28.352 1.00 92.44 99 TYR A N 1
ATOM 828 C CA . TYR A 1 99 ? -19.200 -5.198 28.748 1.00 92.44 99 TYR A CA 1
ATOM 829 C C . TYR A 1 99 ? -18.738 -4.218 27.659 1.00 92.44 99 TYR A C 1
ATOM 831 O O . TYR A 1 99 ? -19.465 -3.287 27.334 1.00 92.44 99 TYR A O 1
ATOM 839 N N . GLN A 1 100 ? -17.579 -4.446 27.026 1.00 92.19 100 GLN A N 1
ATOM 840 C CA . GLN A 1 100 ? -17.135 -3.631 25.882 1.00 92.19 100 GLN A CA 1
ATOM 841 C C . GLN A 1 100 ? -18.153 -3.658 24.729 1.00 92.19 100 GLN A C 1
ATOM 843 O O . GLN A 1 100 ? -18.427 -2.618 24.134 1.00 92.19 100 GLN A O 1
ATOM 848 N N . ILE A 1 101 ? -18.715 -4.836 24.421 1.00 89.38 101 ILE A N 1
ATOM 849 C CA . ILE A 1 101 ? -19.758 -4.998 23.393 1.00 89.38 101 ILE A CA 1
ATOM 850 C C . ILE A 1 101 ? -21.022 -4.235 23.797 1.00 89.38 101 ILE A C 1
ATOM 852 O O . ILE A 1 101 ? -21.572 -3.496 22.986 1.00 89.38 101 ILE A O 1
ATOM 856 N N . TRP A 1 102 ? -21.433 -4.345 25.060 1.00 90.25 102 TRP A N 1
ATOM 857 C CA . TRP A 1 102 ? -22.581 -3.620 25.596 1.00 90.25 102 TRP A CA 1
ATOM 858 C C . TRP A 1 102 ? -22.417 -2.103 25.463 1.00 90.25 102 TRP A C 1
ATOM 860 O O . TRP A 1 102 ? -23.272 -1.457 24.862 1.00 90.25 102 TRP A O 1
ATOM 870 N N . ILE A 1 103 ? -21.286 -1.539 25.905 1.00 90.00 103 ILE A N 1
ATOM 871 C CA . ILE A 1 103 ? -20.973 -0.113 25.717 1.00 90.00 103 ILE A CA 1
ATOM 872 C C . ILE A 1 103 ? -21.010 0.265 24.235 1.00 90.00 103 ILE A C 1
ATOM 874 O O . ILE A 1 103 ? -21.663 1.241 23.868 1.00 90.00 103 ILE A O 1
ATOM 878 N N . SER A 1 104 ? -20.378 -0.537 23.373 1.00 88.50 104 SER A N 1
ATOM 879 C CA . SER A 1 104 ? -20.374 -0.307 21.927 1.00 88.50 104 SER A CA 1
ATOM 880 C C . SER A 1 104 ? -21.788 -0.263 21.332 1.00 88.50 104 SER A C 1
ATOM 882 O O . SER A 1 104 ? -22.047 0.581 20.471 1.00 88.50 104 SER A O 1
ATOM 884 N N . ASN A 1 105 ? -22.699 -1.127 21.796 1.00 85.62 105 ASN A N 1
ATOM 885 C CA . ASN A 1 105 ? -24.100 -1.173 21.362 1.00 85.62 105 ASN A CA 1
ATOM 886 C C . ASN A 1 105 ? -24.897 0.034 21.875 1.00 85.62 105 ASN A C 1
ATOM 888 O O . ASN A 1 105 ? -25.721 0.583 21.142 1.00 85.62 105 ASN A O 1
ATOM 892 N N . LYS A 1 106 ? -24.627 0.507 23.100 1.00 84.31 106 LYS A N 1
ATOM 893 C CA . LYS A 1 106 ? -25.311 1.688 23.657 1.00 84.31 106 LYS A CA 1
ATOM 894 C C . LYS A 1 106 ? -24.988 2.988 22.918 1.00 84.31 106 LYS A C 1
ATOM 896 O O . LYS A 1 106 ? -25.814 3.896 22.956 1.00 84.31 106 LYS A O 1
ATOM 901 N N . MET A 1 107 ? -23.888 3.046 22.161 1.00 78.12 107 MET A N 1
ATOM 902 C CA . MET A 1 107 ? -23.568 4.179 21.273 1.00 78.12 107 MET A CA 1
ATOM 903 C C . MET A 1 107 ? -24.611 4.405 20.167 1.00 78.12 107 MET A C 1
ATOM 905 O O . MET A 1 107 ? -24.697 5.504 19.623 1.00 78.12 107 MET A O 1
ATOM 909 N N . PHE A 1 108 ? -25.394 3.381 19.809 1.00 72.44 108 PHE A N 1
ATOM 910 C CA . PHE A 1 108 ? -26.332 3.445 18.687 1.00 72.44 108 PHE A CA 1
ATOM 911 C C . PHE A 1 108 ? -27.549 4.352 18.955 1.00 72.44 108 PHE A C 1
ATOM 913 O O . PHE A 1 108 ? -28.115 4.913 18.019 1.00 72.44 108 PHE A O 1
ATOM 920 N N . ILE A 1 109 ? -27.962 4.521 20.218 1.00 70.06 109 ILE A N 1
ATOM 921 C CA . ILE A 1 109 ? -29.189 5.247 20.589 1.00 70.06 109 ILE A CA 1
ATOM 922 C C . ILE A 1 109 ? -28.829 6.570 21.276 1.00 70.06 109 ILE A C 1
ATOM 924 O O . ILE A 1 109 ? -28.286 6.567 22.377 1.00 70.06 109 ILE A O 1
ATOM 928 N N . GLN A 1 110 ? -29.210 7.702 20.673 1.00 61.34 110 GLN A N 1
ATOM 929 C CA . GLN A 1 110 ? -28.873 9.055 21.153 1.00 61.34 110 GLN A CA 1
ATOM 930 C C . GLN A 1 110 ? -29.255 9.306 22.624 1.00 61.34 110 GLN A C 1
ATOM 932 O O . GLN A 1 110 ? -28.449 9.817 23.390 1.00 61.34 110 GLN A O 1
ATOM 937 N N . VAL A 1 111 ? -30.442 8.873 23.063 1.00 62.06 111 VAL A N 1
ATOM 938 C CA . VAL A 1 111 ? -30.910 9.062 24.454 1.00 62.06 111 VAL A CA 1
ATOM 939 C C . VAL A 1 111 ? -29.996 8.370 25.480 1.00 62.06 111 VAL A C 1
ATOM 941 O O . VAL A 1 111 ? -29.829 8.863 26.597 1.00 62.06 111 VAL A O 1
ATOM 944 N N . ASN A 1 112 ? -29.368 7.255 25.095 1.00 64.25 112 ASN A N 1
ATOM 945 C CA . ASN A 1 112 ? -28.418 6.527 25.936 1.00 64.25 112 ASN A CA 1
ATOM 946 C C . ASN A 1 112 ? -27.009 7.146 25.884 1.00 64.25 112 ASN A C 1
ATOM 948 O O . ASN A 1 112 ? -26.184 6.867 26.748 1.00 64.25 112 ASN A O 1
ATOM 952 N N . ARG A 1 113 ? -26.703 8.005 24.910 1.00 64.31 113 ARG A N 1
ATOM 953 C CA . ARG A 1 113 ? -25.389 8.646 24.812 1.00 64.31 113 ARG A CA 1
ATOM 954 C C . ARG A 1 113 ? -25.219 9.753 25.853 1.00 64.31 113 ARG A C 1
ATOM 956 O O . ARG A 1 113 ? -24.265 9.714 26.627 1.00 64.31 113 ARG A O 1
ATOM 963 N N . ASP A 1 114 ? -26.189 10.658 25.944 1.00 63.75 114 ASP A N 1
ATOM 964 C CA . ASP A 1 114 ? -26.019 11.929 26.665 1.00 63.75 114 ASP A CA 1
ATOM 965 C C . ASP A 1 114 ? -25.995 11.784 28.193 1.00 63.75 114 ASP A C 1
ATOM 967 O O . ASP A 1 114 ? -25.229 12.456 28.877 1.00 63.75 114 ASP A O 1
ATOM 971 N N . LYS A 1 115 ? -26.827 10.902 28.764 1.00 66.12 115 LYS A N 1
ATOM 972 C CA . LYS A 1 115 ? -26.875 10.702 30.227 1.00 66.12 115 LYS A CA 1
ATOM 973 C C . LYS A 1 115 ? -26.002 9.553 30.701 1.00 66.12 115 LYS A C 1
ATOM 975 O O . LYS A 1 115 ? -25.381 9.640 31.758 1.00 66.12 115 LYS A O 1
ATOM 980 N N . PHE A 1 116 ? -25.990 8.462 29.946 1.00 70.88 116 PHE A N 1
ATOM 981 C CA . PHE A 1 116 ? -25.407 7.210 30.399 1.00 70.88 116 PHE A CA 1
ATOM 982 C C . PHE A 1 116 ? -23.894 7.177 30.143 1.00 70.88 116 PHE A C 1
ATOM 984 O O . PHE A 1 116 ? -23.137 7.027 31.101 1.00 70.88 116 PHE A O 1
ATOM 991 N N . LEU A 1 117 ? -23.420 7.460 28.926 1.00 72.75 117 LEU A N 1
ATOM 992 C CA . LEU A 1 117 ? -21.977 7.424 28.634 1.00 72.75 117 LEU A CA 1
ATOM 993 C C . LEU A 1 117 ? -21.192 8.578 29.253 1.00 72.75 117 LEU A C 1
ATOM 995 O O . LEU A 1 117 ? -20.057 8.359 29.675 1.00 72.75 117 LEU A O 1
ATOM 999 N N . TYR A 1 118 ? -21.792 9.767 29.366 1.00 74.44 118 TYR A N 1
ATOM 1000 C CA . TYR A 1 118 ? -21.172 10.891 30.072 1.00 74.44 118 TYR A CA 1
ATOM 1001 C C . TYR A 1 118 ? -20.808 10.492 31.507 1.00 74.44 118 TYR A C 1
ATOM 1003 O O . TYR A 1 118 ? -19.652 10.574 31.921 1.00 74.44 118 TYR A O 1
ATOM 1011 N N . SER A 1 119 ? -21.786 9.955 32.245 1.00 74.38 119 SER A N 1
ATOM 1012 C CA . SER A 1 119 ? -21.566 9.524 33.626 1.00 74.38 119 SER A CA 1
ATOM 1013 C C . SER A 1 119 ? -20.550 8.385 33.735 1.00 74.38 119 SER A C 1
ATOM 1015 O O . SER A 1 119 ? -19.790 8.341 34.695 1.00 74.38 119 SER A O 1
ATOM 1017 N N . LEU A 1 120 ? -20.488 7.496 32.740 1.00 78.44 120 LEU A N 1
ATOM 1018 C CA . LEU A 1 120 ? -19.561 6.367 32.745 1.00 78.44 120 LEU A CA 1
ATOM 1019 C C . LEU A 1 120 ? -18.125 6.729 32.357 1.00 78.44 120 LEU A C 1
ATOM 1021 O O . LEU A 1 120 ? -17.203 5.982 32.688 1.00 78.44 120 LEU A O 1
ATOM 1025 N N . THR A 1 121 ? -17.934 7.847 31.661 1.00 79.44 121 THR A N 1
ATOM 1026 C CA . THR A 1 121 ? -16.617 8.266 31.171 1.00 79.44 121 THR A CA 1
ATOM 1027 C C . THR A 1 121 ? -15.966 9.276 32.111 1.00 79.44 121 THR A C 1
ATOM 1029 O O . THR A 1 121 ? -14.774 9.169 32.397 1.00 79.44 121 THR A O 1
ATOM 1032 N N . PHE A 1 122 ? -16.751 10.209 32.650 1.00 81.12 122 PHE A N 1
ATOM 1033 C CA . PHE A 1 122 ? -16.238 11.353 33.408 1.00 81.12 122 PHE A CA 1
ATOM 1034 C C . PHE A 1 122 ? -16.460 11.257 34.925 1.00 81.12 122 PHE A C 1
ATOM 1036 O O . PHE A 1 122 ? -16.035 12.139 35.661 1.00 81.12 122 PHE A O 1
ATOM 1043 N N . SER A 1 123 ? -17.123 10.208 35.426 1.00 79.25 123 SER A N 1
ATOM 1044 C CA . SER A 1 123 ? -17.280 10.017 36.873 1.00 79.25 123 SER A CA 1
ATOM 1045 C C . SER A 1 123 ? -16.011 9.460 37.521 1.00 79.25 123 SER A C 1
ATOM 1047 O O . SER A 1 123 ? -15.487 8.427 37.100 1.00 79.25 123 SER A O 1
ATOM 1049 N N . ASP A 1 124 ? -15.593 10.089 38.620 1.00 75.00 124 ASP A N 1
ATOM 1050 C CA . ASP A 1 124 ? -14.507 9.611 39.487 1.00 75.00 124 ASP A CA 1
ATOM 1051 C C . ASP A 1 124 ? -14.919 8.436 40.393 1.00 75.00 124 ASP A C 1
ATOM 1053 O O . ASP A 1 124 ? -14.083 7.822 41.055 1.00 75.00 124 ASP A O 1
ATOM 1057 N N . GLU A 1 125 ? -16.210 8.096 40.445 1.00 78.75 125 GLU A N 1
ATOM 1058 C CA . GLU A 1 125 ? -16.728 7.023 41.304 1.00 78.75 125 GLU A CA 1
ATOM 1059 C C . GLU A 1 125 ? -16.523 5.622 40.699 1.00 78.75 125 GLU A C 1
ATOM 1061 O O . GLU A 1 125 ? -16.787 4.605 41.350 1.00 78.75 125 GLU A O 1
ATOM 1066 N N . ILE A 1 126 ? -16.059 5.555 39.448 1.00 82.38 126 ILE A N 1
ATOM 1067 C CA . ILE A 1 126 ? -15.918 4.318 38.681 1.00 82.38 126 ILE A CA 1
ATOM 1068 C C . ILE A 1 126 ? -14.505 3.751 38.854 1.00 82.38 126 ILE A C 1
ATOM 1070 O O . ILE A 1 126 ? -13.525 4.469 38.653 1.00 82.38 126 ILE A O 1
ATOM 1074 N N . PRO A 1 127 ? -14.354 2.448 39.164 1.00 85.50 127 PRO A N 1
ATOM 1075 C CA . PRO A 1 127 ? -13.034 1.839 39.248 1.00 85.50 127 PRO A CA 1
ATOM 1076 C C . PRO A 1 127 ? -12.259 1.966 37.929 1.00 85.50 127 PRO A C 1
ATOM 1078 O O . PRO A 1 127 ? -12.796 1.706 36.851 1.00 85.50 127 PRO A O 1
ATOM 1081 N N . GLN A 1 128 ? -10.963 2.277 38.014 1.00 86.06 128 GLN A N 1
ATOM 1082 C CA . GLN A 1 128 ? -10.126 2.547 36.837 1.00 86.06 128 GLN A CA 1
ATOM 1083 C C . GLN A 1 128 ? -10.094 1.393 35.819 1.00 86.06 128 GLN A C 1
ATOM 1085 O O . GLN A 1 128 ? -10.003 1.619 34.612 1.00 86.06 128 GLN A O 1
ATOM 1090 N N . SER A 1 129 ? -10.184 0.142 36.285 1.00 87.44 129 SER A N 1
ATOM 1091 C CA . SER A 1 129 ? -10.265 -1.036 35.414 1.00 87.44 129 SER A CA 1
ATOM 1092 C C . SER A 1 129 ? -11.487 -0.983 34.496 1.00 87.44 129 SER A C 1
ATOM 1094 O O . SER A 1 129 ? -11.355 -1.249 33.299 1.00 87.44 129 SER A O 1
ATOM 1096 N N . TRP A 1 130 ? -12.642 -0.608 35.047 1.00 90.31 130 TRP A N 1
ATOM 1097 C CA . TRP A 1 130 ? -13.916 -0.485 34.346 1.00 90.31 130 TRP A CA 1
ATOM 1098 C C . TRP A 1 130 ? -13.977 0.769 33.483 1.00 90.31 130 TRP A C 1
ATOM 1100 O O . TRP A 1 130 ? -14.417 0.665 32.341 1.00 90.31 130 TRP A O 1
ATOM 1110 N N . LYS A 1 131 ? -13.426 1.899 33.949 1.00 89.69 131 LYS A N 1
ATOM 1111 C CA . LYS A 1 131 ? -13.259 3.113 33.130 1.00 89.69 131 LYS A CA 1
ATOM 1112 C C . LYS A 1 131 ? -12.504 2.805 31.833 1.00 89.69 131 LYS A C 1
ATOM 1114 O O . LYS A 1 131 ? -12.997 3.080 30.742 1.00 89.69 131 LYS A O 1
ATOM 1119 N N . ARG A 1 132 ? -11.393 2.067 31.934 1.00 91.31 132 ARG A N 1
ATOM 1120 C CA . ARG A 1 132 ? -10.648 1.588 30.761 1.00 91.31 132 ARG A CA 1
ATOM 1121 C C . ARG A 1 132 ? -11.478 0.668 29.857 1.00 91.31 132 ARG A C 1
ATOM 1123 O O . ARG A 1 132 ? -11.355 0.742 28.639 1.00 91.31 132 ARG A O 1
ATOM 1130 N N . GLN A 1 133 ? -12.315 -0.217 30.413 1.00 92.62 133 GLN A N 1
ATOM 1131 C CA . GLN A 1 133 ? -13.194 -1.056 29.583 1.00 92.62 133 GLN A CA 1
ATOM 1132 C C . GLN A 1 133 ? -14.257 -0.230 28.851 1.00 92.62 133 GLN A C 1
ATOM 1134 O O . GLN A 1 133 ? -14.569 -0.548 27.704 1.00 92.62 133 GLN A O 1
ATOM 1139 N N . THR A 1 134 ? -14.778 0.823 29.486 1.00 91.69 134 THR A N 1
ATOM 1140 C CA . THR A 1 134 ? -15.710 1.773 28.868 1.00 91.69 134 THR A CA 1
ATOM 1141 C C . THR A 1 134 ? -15.041 2.471 27.689 1.00 91.69 134 THR A C 1
ATOM 1143 O O . THR A 1 134 ? -15.564 2.415 26.580 1.00 91.69 134 THR A O 1
ATOM 1146 N N . GLU A 1 135 ? -13.839 3.022 27.881 1.00 92.31 135 GLU A N 1
ATOM 1147 C CA . GLU A 1 135 ? -13.053 3.659 26.814 1.00 92.31 135 GLU A CA 1
ATOM 1148 C C . GLU A 1 135 ? -12.799 2.698 25.640 1.00 92.31 135 GLU A C 1
ATOM 1150 O O . GLU A 1 135 ? -13.009 3.065 24.484 1.00 92.31 135 GLU A O 1
ATOM 1155 N N . ILE A 1 136 ? -12.417 1.443 25.920 1.00 93.44 136 ILE A N 1
ATOM 1156 C CA . ILE A 1 136 ? -12.224 0.409 24.888 1.00 93.44 136 ILE A CA 1
ATOM 1157 C C . ILE A 1 136 ? -13.533 0.118 24.135 1.00 93.44 136 ILE A C 1
ATOM 1159 O O . ILE A 1 136 ? -13.511 -0.039 22.914 1.00 93.44 136 ILE A O 1
ATOM 1163 N N . GLY A 1 137 ? -14.661 0.030 24.844 1.00 92.12 137 GLY A N 1
ATOM 1164 C CA . GLY A 1 137 ? -15.981 -0.171 24.243 1.00 92.12 137 GLY A CA 1
ATOM 1165 C C . GLY A 1 137 ? -16.384 0.980 23.320 1.00 92.12 137 GLY A C 1
ATOM 1166 O O . GLY A 1 137 ? -16.835 0.733 22.202 1.00 92.12 137 GLY A O 1
ATOM 1167 N N . ILE A 1 138 ? -16.140 2.225 23.745 1.00 92.19 138 ILE A N 1
ATOM 1168 C CA . ILE A 1 138 ? -16.407 3.433 22.952 1.00 92.19 138 ILE A CA 1
ATOM 1169 C C . ILE A 1 138 ? -15.604 3.397 21.649 1.00 92.19 138 ILE A C 1
ATOM 1171 O O . ILE A 1 138 ? -16.185 3.486 20.571 1.00 92.19 138 ILE A O 1
ATOM 1175 N N . VAL A 1 139 ? -14.280 3.214 21.719 1.00 93.19 139 VAL A N 1
ATOM 1176 C CA . VAL A 1 139 ? -13.420 3.332 20.525 1.00 93.19 139 VAL A CA 1
ATOM 1177 C C . VAL A 1 139 ? -13.594 2.192 19.522 1.00 93.19 139 VAL A C 1
ATOM 1179 O O . VAL A 1 139 ? -13.324 2.377 18.335 1.00 93.19 139 VAL A O 1
ATOM 1182 N N . LYS A 1 140 ? -14.042 1.018 19.983 1.00 92.06 140 LYS A N 1
ATOM 1183 C CA . LYS A 1 140 ? -14.376 -0.125 19.119 1.00 92.06 140 LYS A CA 1
ATOM 1184 C C . LYS A 1 140 ? -15.717 0.033 18.411 1.00 92.06 140 LYS A C 1
ATOM 1186 O O . LYS A 1 140 ? -15.955 -0.669 17.428 1.00 92.06 140 LYS A O 1
ATOM 1191 N N . SER A 1 141 ? -16.586 0.919 18.893 1.00 90.50 141 SER A N 1
ATOM 1192 C CA . SER A 1 141 ? -17.894 1.122 18.286 1.00 90.50 141 SER A CA 1
ATOM 1193 C C . SER A 1 141 ? -17.773 1.749 16.900 1.00 90.50 141 SER A C 1
ATOM 1195 O O . SER A 1 141 ? -16.940 2.619 16.652 1.00 90.50 141 SER A O 1
ATOM 1197 N N . ARG A 1 142 ? -18.644 1.318 15.986 1.00 88.31 142 ARG A N 1
ATOM 1198 C CA . ARG A 1 142 ? -18.820 1.934 14.660 1.00 88.31 142 ARG A CA 1
ATOM 1199 C C . ARG A 1 142 ? -19.737 3.162 14.695 1.00 88.31 142 ARG A C 1
ATOM 1201 O O . ARG A 1 142 ? -19.992 3.748 13.656 1.00 88.31 142 ARG A O 1
ATOM 1208 N N . PHE A 1 143 ? -20.266 3.510 15.869 1.00 87.19 143 PHE A N 1
ATOM 1209 C CA . PHE A 1 143 ? -21.223 4.603 16.061 1.00 87.19 143 PHE A CA 1
ATOM 1210 C C . PHE A 1 143 ? -20.705 5.657 17.051 1.00 87.19 143 PHE A C 1
ATOM 1212 O O . PHE A 1 143 ? -21.488 6.413 17.625 1.00 87.19 143 PHE A O 1
ATOM 1219 N N . CYS A 1 144 ? -19.392 5.691 17.304 1.00 89.25 144 CYS A N 1
ATOM 1220 C CA . CYS A 1 144 ? -18.802 6.618 18.268 1.00 89.25 144 CYS A CA 1
ATOM 1221 C C . CYS A 1 144 ? -18.579 8.036 17.731 1.00 89.25 144 CYS A C 1
ATOM 1223 O O . CYS A 1 144 ? -18.189 8.896 18.512 1.00 89.25 144 CYS A O 1
ATOM 1225 N N . ASP A 1 145 ? -18.834 8.296 16.447 1.00 88.44 145 ASP A N 1
ATOM 1226 C CA . ASP A 1 145 ? -18.577 9.590 15.801 1.00 88.44 145 ASP A CA 1
ATOM 1227 C C . ASP A 1 145 ? -19.243 10.746 16.554 1.00 88.44 145 ASP A C 1
ATOM 1229 O O . ASP A 1 145 ? -18.561 11.614 17.094 1.00 88.44 145 ASP A O 1
ATOM 1233 N N . ASN A 1 146 ? -20.563 10.662 16.727 1.00 86.62 146 ASN A N 1
ATOM 1234 C CA . ASN A 1 146 ? -21.341 11.671 17.445 1.00 86.62 146 ASN A CA 1
ATOM 1235 C C . ASN A 1 146 ? -20.866 11.883 18.895 1.00 86.62 146 ASN A C 1
ATOM 1237 O O . ASN A 1 146 ? -20.958 12.981 19.425 1.00 86.62 146 ASN A O 1
ATOM 1241 N N . TYR A 1 147 ? -20.373 10.831 19.560 1.00 87.56 147 TYR A N 1
ATOM 1242 C CA . TYR A 1 147 ? -19.876 10.952 20.932 1.00 87.56 147 TYR A CA 1
ATOM 1243 C C . TYR A 1 147 ? -18.613 11.809 20.993 1.00 87.56 147 TYR A C 1
ATOM 1245 O O . TYR A 1 147 ? -18.505 12.675 21.855 1.00 87.56 147 TYR A O 1
ATOM 1253 N N . PHE A 1 148 ? -17.669 11.596 20.075 1.00 89.38 148 PHE A N 1
ATOM 1254 C CA . PHE A 1 148 ? -16.460 12.416 20.012 1.00 89.38 148 PHE A CA 1
ATOM 1255 C C . PHE A 1 148 ? -16.739 13.832 19.500 1.00 89.38 148 PHE A C 1
ATOM 1257 O O . PHE A 1 148 ? -16.045 14.757 19.911 1.00 89.38 148 PHE A O 1
ATOM 1264 N N . GLU A 1 149 ? -17.751 14.019 18.651 1.00 86.38 149 GLU A N 1
ATOM 1265 C CA . GLU A 1 149 ? -18.209 15.352 18.240 1.00 86.38 149 GLU A CA 1
ATOM 1266 C C . GLU A 1 149 ? -18.797 16.148 19.414 1.00 86.38 149 GLU A C 1
ATOM 1268 O O . GLU A 1 149 ? -18.504 17.331 19.559 1.00 86.38 149 GLU A O 1
ATOM 1273 N N . GLU A 1 150 ? -19.588 15.506 20.276 1.00 85.62 150 GLU A N 1
ATOM 1274 C CA . GLU A 1 150 ? -20.244 16.166 21.411 1.00 85.62 150 GLU A CA 1
ATOM 1275 C C . GLU A 1 150 ? -19.330 16.340 22.625 1.00 85.62 150 GLU A C 1
ATOM 1277 O O . GLU A 1 150 ? -19.381 17.368 23.294 1.00 85.62 150 GLU A O 1
ATOM 1282 N N . GLN A 1 151 ? -18.514 15.329 22.931 1.00 87.00 151 GLN A N 1
ATOM 1283 C CA . GLN A 1 151 ? -17.726 15.256 24.168 1.00 87.00 151 GLN A CA 1
ATOM 1284 C C . GLN A 1 151 ? -16.235 15.537 23.946 1.00 87.00 151 GLN A C 1
ATOM 1286 O O . GLN A 1 151 ? -15.446 15.456 24.885 1.00 87.00 151 GLN A O 1
ATOM 1291 N N . GLY A 1 152 ? -15.823 15.862 22.716 1.00 86.19 152 GLY A N 1
ATOM 1292 C CA . GLY A 1 152 ? -14.420 16.082 22.361 1.00 86.19 152 GLY A CA 1
ATOM 1293 C C . GLY A 1 152 ? -13.734 17.139 23.228 1.00 86.19 152 GLY A C 1
ATOM 1294 O O . GLY A 1 152 ? -12.631 16.895 23.710 1.00 86.19 152 GLY A O 1
ATOM 1295 N N . SER A 1 153 ? -14.398 18.270 23.488 1.00 86.12 153 SER A N 1
ATOM 1296 C CA . SER A 1 153 ? -13.863 19.334 24.351 1.00 86.12 153 SER A CA 1
ATOM 1297 C C . SER A 1 153 ? -13.668 18.869 25.795 1.00 86.12 153 SER A C 1
ATOM 1299 O O . SER A 1 153 ? -12.593 19.065 26.353 1.00 86.12 153 SER A O 1
ATOM 1301 N N . GLU A 1 154 ? -14.643 18.162 26.367 1.00 88.19 154 GLU A N 1
ATOM 1302 C CA . GLU A 1 154 ? -14.555 17.633 27.734 1.00 88.19 154 GLU A CA 1
ATOM 1303 C C . GLU A 1 154 ? -13.420 16.600 27.870 1.00 88.19 154 GLU A C 1
ATOM 1305 O O . GLU A 1 154 ? -12.657 16.616 28.834 1.00 88.19 154 GLU A O 1
ATOM 1310 N N . ILE A 1 155 ? -13.235 15.734 26.862 1.00 89.44 155 ILE A N 1
ATOM 1311 C CA . ILE A 1 155 ? -12.128 14.759 26.820 1.00 89.44 155 ILE A CA 1
ATOM 1312 C C . ILE A 1 155 ? -10.762 15.461 26.884 1.00 89.44 155 ILE A C 1
ATOM 1314 O O . ILE A 1 155 ? -9.824 14.930 27.491 1.00 89.44 155 ILE A O 1
ATOM 1318 N N . LEU A 1 156 ? -10.635 16.634 26.257 1.00 87.56 156 LEU A N 1
ATOM 1319 C CA . LEU A 1 156 ? -9.414 17.437 26.297 1.00 87.56 156 LEU A CA 1
ATOM 1320 C C . LEU A 1 156 ? -9.232 18.116 27.651 1.00 87.56 156 LEU A C 1
ATOM 1322 O O . LEU A 1 156 ? -8.141 18.040 28.215 1.00 87.56 156 LEU A O 1
ATOM 1326 N N . GLU A 1 157 ? -10.284 18.749 28.172 1.00 87.25 157 GLU A N 1
ATOM 1327 C CA . GLU A 1 157 ? -10.260 19.463 29.453 1.00 87.25 157 GLU A CA 1
ATOM 1328 C C . GLU A 1 157 ? -9.911 18.531 30.619 1.00 87.25 157 GLU A C 1
ATOM 1330 O O . GLU A 1 157 ? -9.113 18.893 31.484 1.00 87.25 157 GLU A O 1
ATOM 1335 N N . GLN A 1 158 ? -10.412 17.293 30.594 1.00 86.62 158 GLN A N 1
ATOM 1336 C CA . GLN A 1 158 ? -10.105 16.277 31.602 1.00 86.62 158 GLN A CA 1
ATOM 1337 C C . GLN A 1 158 ? -8.796 15.508 31.352 1.00 86.62 158 GLN A C 1
ATOM 1339 O O . GLN A 1 158 ? -8.457 14.601 32.112 1.00 86.62 158 GLN A O 1
ATOM 1344 N N . GLY A 1 159 ? -8.048 15.822 30.289 1.00 86.75 159 GLY A N 1
ATOM 1345 C CA . GLY A 1 159 ? -6.772 15.164 29.985 1.00 86.75 159 GLY A CA 1
ATOM 1346 C C . GLY A 1 159 ? -6.887 13.681 29.601 1.00 86.75 159 GLY A C 1
ATOM 1347 O O . GLY A 1 159 ? -5.893 12.958 29.635 1.00 86.75 159 GLY A O 1
ATOM 1348 N N . MET A 1 160 ? -8.075 13.215 29.205 1.00 89.75 160 MET A N 1
ATOM 1349 C CA . MET A 1 160 ? -8.350 11.801 28.907 1.00 89.75 160 MET A CA 1
ATOM 1350 C C . MET A 1 160 ? -7.874 11.359 27.518 1.00 89.75 160 MET A C 1
ATOM 1352 O O . MET A 1 160 ? -7.829 10.166 27.213 1.00 89.75 160 MET A O 1
ATOM 1356 N N . LEU A 1 161 ? -7.508 12.306 26.649 1.00 91.56 161 LEU A N 1
ATOM 1357 C CA . LEU A 1 161 ? -7.122 12.018 25.267 1.00 91.56 161 LEU A CA 1
ATOM 1358 C C . LEU A 1 161 ? -5.967 11.004 25.161 1.00 91.56 161 LEU A C 1
ATOM 1360 O O . LEU A 1 161 ? -5.976 10.148 24.274 1.00 91.56 161 LEU A O 1
ATOM 1364 N N . PHE A 1 162 ? -4.995 11.068 26.076 1.00 91.94 162 PHE A N 1
ATOM 1365 C CA . PHE A 1 162 ? -3.873 10.128 26.111 1.00 91.94 162 PHE A CA 1
ATOM 1366 C C . PHE A 1 162 ? -4.338 8.678 26.327 1.00 91.94 162 PHE A C 1
ATOM 1368 O O . PHE A 1 162 ? -3.889 7.770 25.622 1.00 91.94 162 PHE A O 1
ATOM 1375 N N . ASP A 1 163 ? -5.279 8.458 27.249 1.00 92.00 163 ASP A N 1
ATOM 1376 C CA . ASP A 1 163 ? -5.816 7.126 27.534 1.00 92.00 163 ASP A CA 1
ATOM 1377 C C . ASP A 1 163 ? -6.607 6.575 26.343 1.00 92.00 163 ASP A C 1
ATOM 1379 O O . ASP A 1 163 ? -6.443 5.405 25.980 1.00 92.00 163 ASP A O 1
ATOM 1383 N N . PHE A 1 164 ? -7.375 7.424 25.650 1.00 94.44 164 PHE A N 1
ATOM 1384 C CA . PHE A 1 164 ? -8.047 7.046 24.405 1.00 94.44 164 PHE A CA 1
ATOM 1385 C C . PHE A 1 164 ? -7.058 6.607 23.319 1.00 94.44 164 PHE A C 1
ATOM 1387 O O . PHE A 1 164 ? -7.228 5.524 22.751 1.00 94.44 164 PHE A O 1
ATOM 1394 N N . VAL A 1 165 ? -6.000 7.385 23.060 1.00 95.25 165 VAL A N 1
ATOM 1395 C CA . VAL A 1 165 ? -4.961 7.019 22.077 1.00 95.25 165 VAL A CA 1
ATOM 1396 C C . VAL A 1 165 ? -4.315 5.682 22.447 1.00 95.25 165 VAL A C 1
ATOM 1398 O O . VAL A 1 165 ? -4.233 4.771 21.616 1.00 95.25 165 VAL A O 1
ATOM 1401 N N . LYS A 1 166 ? -3.926 5.513 23.714 1.00 94.69 166 LYS A N 1
ATOM 1402 C CA . LYS A 1 166 ? -3.299 4.283 24.208 1.00 94.69 166 LYS A CA 1
ATOM 1403 C C . LYS A 1 166 ? -4.220 3.073 24.075 1.00 94.69 166 LYS A C 1
ATOM 1405 O O . LYS A 1 166 ? -3.782 1.998 23.659 1.00 94.69 166 LYS A O 1
ATOM 1410 N N . ASN A 1 167 ? -5.498 3.224 24.413 1.00 94.62 167 ASN A N 1
ATOM 1411 C CA . ASN A 1 167 ? -6.469 2.142 24.307 1.00 94.62 167 ASN A CA 1
ATOM 1412 C C . ASN A 1 167 ? -6.764 1.775 22.849 1.00 94.62 167 ASN A C 1
ATOM 1414 O O . ASN A 1 167 ? -6.864 0.585 22.544 1.00 94.62 167 ASN A O 1
ATOM 1418 N N . ILE A 1 168 ? -6.828 2.748 21.936 1.00 94.94 168 ILE A N 1
ATOM 1419 C CA . ILE A 1 168 ? -6.967 2.484 20.497 1.00 94.94 168 ILE A CA 1
ATOM 1420 C C . ILE A 1 168 ? -5.771 1.681 19.985 1.00 94.94 168 ILE A C 1
ATOM 1422 O O . ILE A 1 168 ? -5.957 0.624 19.378 1.00 94.94 168 ILE A O 1
ATOM 1426 N N . ASN A 1 169 ? -4.554 2.136 20.286 1.00 94.62 169 ASN A N 1
ATOM 1427 C CA . ASN A 1 169 ? -3.311 1.506 19.840 1.00 94.62 169 ASN A CA 1
ATOM 1428 C C . ASN A 1 169 ? -3.107 0.085 20.394 1.00 94.62 169 ASN A C 1
ATOM 1430 O O . ASN A 1 169 ? -2.301 -0.670 19.845 1.00 94.62 169 ASN A O 1
ATOM 1434 N N . LEU A 1 170 ? -3.798 -0.297 21.471 1.00 93.12 170 LEU A N 1
ATOM 1435 C CA . LEU A 1 170 ? -3.655 -1.615 22.097 1.00 93.12 170 LEU A CA 1
ATOM 1436 C C . LEU A 1 170 ? -4.830 -2.558 21.836 1.00 93.12 170 LEU A C 1
ATOM 1438 O O . LEU A 1 170 ? -4.613 -3.759 21.696 1.00 93.12 170 LEU A O 1
ATOM 1442 N N . PHE A 1 171 ? -6.064 -2.050 21.803 1.00 91.94 171 PHE A N 1
ATOM 1443 C CA . PHE A 1 171 ? -7.253 -2.904 21.875 1.00 91.94 171 PHE A CA 1
ATOM 1444 C C . PHE A 1 171 ? -8.213 -2.760 20.703 1.00 91.94 171 PHE A C 1
ATOM 1446 O O . PHE A 1 171 ? -9.032 -3.659 20.520 1.00 91.94 171 PHE A O 1
ATOM 1453 N N . ALA A 1 172 ? -8.150 -1.686 19.912 1.00 92.31 172 ALA A N 1
ATOM 1454 C CA . ALA A 1 172 ? -9.076 -1.457 18.800 1.00 92.31 172 ALA A CA 1
ATOM 1455 C C . ALA A 1 172 ? -8.645 -2.212 17.528 1.00 92.31 172 ALA A C 1
ATOM 1457 O O . ALA A 1 172 ? -8.426 -1.607 16.473 1.00 92.31 172 ALA A O 1
ATOM 1458 N N . PHE A 1 173 ? -8.519 -3.538 17.657 1.00 91.06 173 PHE A N 1
ATOM 1459 C CA . PHE A 1 173 ? -8.163 -4.480 16.596 1.00 91.06 173 PHE A CA 1
ATOM 1460 C C . PHE A 1 173 ? -9.026 -5.742 16.652 1.00 91.06 173 PHE A C 1
ATOM 1462 O O . PHE A 1 173 ? -9.473 -6.164 17.722 1.00 91.06 173 PHE A O 1
ATOM 1469 N N . GLU A 1 174 ? -9.195 -6.369 15.496 1.00 86.75 174 GLU A N 1
ATOM 1470 C CA . GLU A 1 174 ? -9.779 -7.692 15.317 1.00 86.75 174 GLU A CA 1
ATOM 1471 C C . GLU A 1 174 ? -8.741 -8.627 14.692 1.00 86.75 174 GLU A C 1
ATOM 1473 O O . GLU A 1 174 ? -7.979 -8.228 13.813 1.00 86.75 174 GLU A O 1
ATOM 1478 N N . GLY A 1 175 ? -8.668 -9.857 15.200 1.00 83.94 175 GLY A N 1
ATOM 1479 C CA . GLY A 1 175 ? -7.737 -10.868 14.714 1.00 83.94 175 GLY A CA 1
ATOM 1480 C C . GLY A 1 175 ? -8.383 -11.745 13.652 1.00 83.94 175 GLY A C 1
ATOM 1481 O O . GLY A 1 175 ? -9.388 -12.396 13.923 1.00 83.94 175 GLY A O 1
ATOM 1482 N N . GLU A 1 176 ? -7.765 -11.808 12.480 1.00 81.50 176 GLU A N 1
ATOM 1483 C CA . GLU A 1 176 ? -8.122 -12.710 11.391 1.00 81.50 176 GLU A CA 1
ATOM 1484 C C . GLU A 1 176 ? -7.007 -13.747 11.194 1.00 81.50 176 GLU A C 1
ATOM 1486 O O . GLU A 1 176 ? -5.821 -13.412 11.178 1.00 81.50 176 GLU A O 1
ATOM 1491 N N . LEU A 1 177 ? -7.374 -15.024 11.059 1.00 80.62 177 LEU A N 1
ATOM 1492 C CA . LEU A 1 177 ? -6.424 -16.095 10.756 1.00 80.62 177 LEU A CA 1
ATOM 1493 C C . LEU A 1 177 ? -6.302 -16.259 9.241 1.00 80.62 177 LEU A C 1
ATOM 1495 O O . LEU A 1 177 ? -7.217 -16.744 8.578 1.00 80.62 177 LEU A O 1
ATOM 1499 N N . LEU A 1 178 ? -5.143 -15.892 8.702 1.00 76.69 178 LEU A N 1
ATOM 1500 C CA . LEU A 1 178 ? -4.807 -16.075 7.300 1.00 76.69 178 LEU A CA 1
ATOM 1501 C C . LEU A 1 178 ? -4.217 -17.467 7.079 1.00 76.69 178 LEU A C 1
ATOM 1503 O O . LEU A 1 178 ? -3.141 -17.807 7.578 1.00 76.69 178 LEU A O 1
ATOM 1507 N N . HIS A 1 179 ? -4.917 -18.270 6.283 1.00 71.62 179 HIS A N 1
ATOM 1508 C CA . HIS A 1 179 ? -4.426 -19.559 5.811 1.00 71.62 179 HIS A CA 1
ATOM 1509 C C . HIS A 1 179 ? -3.650 -19.379 4.506 1.00 71.62 179 HIS A C 1
ATOM 1511 O O . HIS A 1 179 ? -4.202 -19.487 3.410 1.00 71.62 179 HIS A O 1
ATOM 1517 N N . ILE A 1 180 ? -2.351 -19.113 4.622 1.00 67.94 180 ILE A N 1
ATOM 1518 C CA . ILE A 1 180 ? -1.450 -19.080 3.469 1.00 67.94 180 ILE A CA 1
ATOM 1519 C C . ILE A 1 180 ? -1.106 -20.530 3.106 1.00 67.94 180 ILE A C 1
ATOM 1521 O O . ILE A 1 180 ? -0.654 -21.309 3.947 1.00 67.94 180 ILE A O 1
ATOM 1525 N N . ARG A 1 181 ? -1.362 -20.934 1.854 1.00 51.53 181 ARG A N 1
ATOM 1526 C CA . ARG A 1 181 ? -1.017 -22.287 1.386 1.00 51.53 181 ARG A CA 1
ATOM 1527 C C . ARG A 1 181 ? 0.491 -22.501 1.571 1.00 51.53 181 ARG A C 1
ATOM 1529 O O . ARG A 1 181 ? 1.268 -21.737 1.018 1.00 51.53 181 ARG A O 1
ATOM 1536 N N . GLN A 1 182 ? 0.860 -23.578 2.270 1.00 54.56 182 GLN A N 1
ATOM 1537 C CA . GLN A 1 182 ? 2.238 -24.008 2.580 1.00 54.56 182 GLN A CA 1
ATOM 1538 C C . GLN A 1 182 ? 2.939 -23.312 3.765 1.00 54.56 182 GLN A C 1
ATOM 1540 O O . GLN A 1 182 ? 4.080 -23.663 4.053 1.00 54.56 182 GLN A O 1
ATOM 1545 N N . GLU A 1 183 ? 2.257 -22.444 4.522 1.00 63.69 183 GLU A N 1
ATOM 1546 C CA . GLU A 1 183 ? 2.785 -21.874 5.772 1.00 63.69 183 GLU A CA 1
ATOM 1547 C C . GLU A 1 183 ? 1.841 -22.093 6.965 1.00 63.69 183 GLU A C 1
ATOM 1549 O O . GLU A 1 183 ? 0.662 -22.422 6.813 1.00 63.69 183 GLU A O 1
ATOM 1554 N N . SER A 1 184 ? 2.376 -21.929 8.179 1.00 71.00 184 SER A N 1
ATOM 1555 C CA . SER A 1 184 ? 1.575 -21.896 9.405 1.00 71.00 184 SER A CA 1
ATOM 1556 C C . SER A 1 184 ? 0.546 -20.755 9.343 1.00 71.00 184 SER A C 1
ATOM 1558 O O . SER A 1 184 ? 0.876 -19.690 8.819 1.00 71.00 184 SER A O 1
ATOM 1560 N N . PRO A 1 185 ? -0.674 -20.928 9.895 1.00 73.81 185 PRO A N 1
ATOM 1561 C CA . PRO A 1 185 ? -1.675 -19.865 9.935 1.00 73.81 185 PRO A CA 1
ATOM 1562 C C . PRO A 1 185 ? -1.094 -18.597 10.568 1.00 73.81 185 PRO A C 1
ATOM 1564 O O . PRO A 1 185 ? -0.585 -18.646 11.689 1.00 73.81 185 PRO A O 1
ATOM 1567 N N . GLN A 1 186 ? -1.164 -17.476 9.854 1.00 75.62 186 GLN A N 1
ATOM 1568 C CA . GLN A 1 186 ? -0.686 -16.186 10.350 1.00 75.62 186 GLN A CA 1
ATOM 1569 C C . GLN A 1 186 ? -1.862 -15.387 10.917 1.00 75.62 186 GLN A C 1
ATOM 1571 O O . GLN A 1 186 ? -2.937 -15.357 10.324 1.00 75.62 186 GLN A O 1
ATOM 1576 N N . MET A 1 187 ? -1.675 -14.731 12.064 1.00 80.31 187 MET A N 1
ATOM 1577 C CA . MET A 1 187 ? -2.689 -13.843 12.639 1.00 80.31 187 MET A CA 1
ATOM 1578 C C . MET A 1 187 ? -2.488 -12.423 12.103 1.00 80.31 187 MET A C 1
ATOM 1580 O O . MET A 1 187 ? -1.474 -11.790 12.395 1.00 80.31 187 MET A O 1
ATOM 1584 N N . LYS A 1 188 ? -3.459 -11.913 11.346 1.00 82.94 188 LYS A N 1
ATOM 1585 C CA . LYS A 1 188 ? -3.534 -10.512 10.925 1.00 82.94 188 LYS A CA 1
ATOM 1586 C C . LYS A 1 188 ? -4.389 -9.749 11.930 1.00 82.94 188 LYS A C 1
ATOM 1588 O O . LYS A 1 188 ? -5.504 -10.160 12.228 1.00 82.94 188 LYS A O 1
ATOM 1593 N N . LEU A 1 189 ? -3.868 -8.645 12.458 1.00 85.50 189 LEU A N 1
ATOM 1594 C CA . LEU A 1 189 ? -4.643 -7.714 13.276 1.00 85.50 189 LEU A CA 1
ATOM 1595 C C . LEU A 1 189 ? -5.126 -6.569 12.389 1.00 85.50 189 LEU A C 1
ATOM 1597 O O . LEU A 1 189 ? -4.318 -5.788 11.888 1.00 85.50 189 LEU A O 1
ATOM 1601 N N . SER A 1 190 ? -6.436 -6.479 12.206 1.00 86.25 190 SER A N 1
ATOM 1602 C CA . SER A 1 190 ? -7.084 -5.424 11.433 1.00 86.25 190 SER A CA 1
ATOM 1603 C C . SER A 1 190 ? -7.656 -4.381 12.394 1.00 86.25 190 SER A C 1
ATOM 1605 O O . SER A 1 190 ? -8.369 -4.752 13.329 1.00 86.25 190 SER A O 1
ATOM 1607 N N . PRO A 1 191 ? -7.348 -3.085 12.233 1.00 89.81 191 PRO A N 1
ATOM 1608 C CA . PRO A 1 191 ? -7.895 -2.063 13.114 1.00 89.81 191 PRO A CA 1
ATOM 1609 C C . PRO A 1 191 ? -9.417 -1.930 12.931 1.00 89.81 191 PRO A C 1
ATOM 1611 O O . PRO A 1 191 ? -9.898 -1.908 11.799 1.00 89.81 191 PRO A O 1
ATOM 1614 N N . ILE A 1 192 ? -10.165 -1.814 14.034 1.00 89.25 192 ILE A N 1
ATOM 1615 C CA . ILE A 1 192 ? -11.642 -1.756 14.046 1.00 89.25 192 ILE A CA 1
ATOM 1616 C C . ILE A 1 192 ? -12.178 -0.502 14.744 1.00 89.25 192 ILE A C 1
ATOM 1618 O O . ILE A 1 192 ? -11.447 0.157 15.487 1.00 89.25 192 ILE A O 1
ATOM 1622 N N . GLY A 1 193 ? -13.474 -0.244 14.543 1.00 87.62 193 GLY A N 1
ATOM 1623 C CA . GLY A 1 193 ? -14.213 0.861 15.155 1.00 87.62 193 GLY A CA 1
ATOM 1624 C C . GLY A 1 193 ? -13.914 2.219 14.521 1.00 87.62 193 GLY A C 1
ATOM 1625 O O . GLY A 1 193 ? -12.938 2.375 13.784 1.00 87.62 193 GLY A O 1
ATOM 1626 N N . ASN A 1 194 ? -14.747 3.210 14.840 1.00 91.12 194 ASN A N 1
ATOM 1627 C CA . ASN A 1 194 ? -14.592 4.583 14.348 1.00 91.12 194 ASN A CA 1
ATOM 1628 C C . ASN A 1 194 ? -13.790 5.473 15.308 1.00 91.12 194 ASN A C 1
ATOM 1630 O O . ASN A 1 194 ? -13.468 6.607 14.964 1.00 91.12 194 ASN A O 1
ATOM 1634 N N . GLY A 1 195 ? -13.373 4.961 16.474 1.00 93.19 195 GLY A N 1
ATOM 1635 C CA . GLY A 1 195 ? -12.642 5.764 17.456 1.00 93.19 195 GLY A CA 1
ATOM 1636 C C . GLY A 1 195 ? -11.325 6.316 16.912 1.00 93.19 195 GLY A C 1
ATOM 1637 O O . GLY A 1 195 ? -10.974 7.459 17.180 1.00 93.19 195 GLY A O 1
ATOM 1638 N N . ARG A 1 196 ? -10.608 5.541 16.089 1.00 95.00 196 ARG A N 1
ATOM 1639 C CA . ARG A 1 196 ? -9.341 5.971 15.473 1.00 95.00 196 ARG A CA 1
ATOM 1640 C C . ARG A 1 196 ? -9.525 7.179 14.540 1.00 95.00 196 ARG A C 1
ATOM 1642 O O . ARG A 1 196 ? -8.853 8.179 14.786 1.00 95.00 196 ARG A O 1
ATOM 1649 N N . PRO A 1 197 ? -10.435 7.150 13.544 1.00 95.12 197 PRO A N 1
ATOM 1650 C CA . PRO A 1 197 ? -10.806 8.342 12.783 1.00 95.12 197 PRO A CA 1
ATOM 1651 C C . PRO A 1 197 ? -11.166 9.557 13.648 1.00 95.12 197 PRO A C 1
ATOM 1653 O O . PRO A 1 197 ? -10.640 10.645 13.414 1.00 95.12 197 PRO A O 1
ATOM 1656 N N . CYS A 1 198 ? -12.014 9.379 14.669 1.00 94.81 198 CYS A N 1
ATOM 1657 C CA . CYS A 1 198 ? -12.443 10.477 15.538 1.00 94.81 198 CYS A CA 1
ATOM 1658 C C . CYS A 1 198 ? -11.270 11.115 16.291 1.00 94.81 198 CYS A C 1
ATOM 1660 O O . CYS A 1 198 ? -11.151 12.338 16.341 1.00 94.81 198 CYS A O 1
ATOM 1662 N N . ILE A 1 199 ? -10.371 10.295 16.841 1.00 95.69 199 ILE A N 1
ATOM 1663 C CA . ILE A 1 199 ? -9.197 10.791 17.561 1.00 95.69 199 ILE A CA 1
ATOM 1664 C C . ILE A 1 199 ? -8.198 11.462 16.613 1.00 95.69 199 ILE A C 1
ATOM 1666 O O . ILE A 1 199 ? -7.660 12.504 16.970 1.00 95.69 199 ILE A O 1
ATOM 1670 N N . ILE A 1 200 ? -7.987 10.944 15.397 1.00 96.69 200 ILE A N 1
ATOM 1671 C CA . ILE A 1 200 ? -7.157 11.615 14.376 1.00 96.69 200 ILE A CA 1
ATOM 1672 C C . ILE A 1 200 ? -7.695 13.023 14.086 1.00 96.69 200 ILE A C 1
ATOM 1674 O O . ILE A 1 200 ? -6.933 13.991 14.114 1.00 96.69 200 ILE A O 1
ATOM 1678 N N . ARG A 1 201 ? -9.013 13.147 13.878 1.00 95.69 201 ARG A N 1
ATOM 1679 C CA . ARG A 1 201 ? -9.689 14.433 13.651 1.00 95.69 201 ARG A CA 1
ATOM 1680 C C . ARG A 1 201 ? -9.493 15.394 14.823 1.00 95.69 201 ARG A C 1
ATOM 1682 O O . ARG A 1 201 ? -9.153 16.556 14.612 1.00 95.69 201 ARG A O 1
ATOM 1689 N N . LEU A 1 202 ? -9.686 14.908 16.050 1.00 94.44 202 LEU A N 1
ATOM 1690 C CA . LEU A 1 202 ? -9.549 15.706 17.269 1.00 94.44 202 LEU A CA 1
ATOM 1691 C C . LEU A 1 202 ? -8.103 16.184 17.477 1.00 94.44 202 LEU A C 1
ATOM 1693 O O . LEU A 1 202 ? -7.874 17.369 17.710 1.00 94.44 202 LEU A O 1
ATOM 1697 N N . LEU A 1 203 ? -7.123 15.286 17.316 1.00 95.31 203 LEU A N 1
ATOM 1698 C CA . LEU A 1 203 ? -5.693 15.603 17.402 1.00 95.31 203 LEU A CA 1
ATOM 1699 C C . LEU A 1 203 ? -5.300 16.700 16.416 1.00 95.31 203 LEU A C 1
ATOM 1701 O O . LEU A 1 203 ? -4.562 17.617 16.785 1.00 95.31 203 LEU A O 1
ATOM 1705 N N . LYS A 1 204 ? -5.800 16.607 15.177 1.00 95.62 204 LYS A N 1
ATOM 1706 C CA . LYS A 1 204 ? -5.546 17.605 14.144 1.00 95.62 204 LYS A CA 1
ATOM 1707 C C . LYS A 1 204 ? -6.196 18.933 14.516 1.00 95.62 204 LYS A C 1
ATOM 1709 O O . LYS A 1 204 ? -5.489 19.937 14.564 1.00 95.62 204 LYS A O 1
ATOM 1714 N N . ASN A 1 205 ? -7.513 18.958 14.732 1.00 93.75 205 ASN A N 1
ATOM 1715 C CA . ASN A 1 205 ? -8.285 20.194 14.920 1.00 93.75 205 ASN A CA 1
ATOM 1716 C C . ASN A 1 205 ? -7.735 21.067 16.054 1.00 93.75 205 ASN A C 1
ATOM 1718 O O . ASN A 1 205 ? -7.663 22.282 15.909 1.00 93.75 205 ASN A O 1
ATOM 1722 N N . GLU A 1 206 ? -7.279 20.431 17.129 1.00 92.00 206 GLU A N 1
ATOM 1723 C CA . GLU A 1 206 ? -6.780 21.094 18.337 1.00 92.00 206 GLU A CA 1
ATOM 1724 C C . GLU A 1 206 ? -5.249 21.242 18.363 1.00 92.00 206 GLU A C 1
ATOM 1726 O O . GLU A 1 206 ? -4.662 21.664 19.368 1.00 92.00 206 GLU A O 1
ATOM 1731 N N . GLU A 1 207 ? -4.589 20.858 17.266 1.00 93.69 207 GLU A N 1
ATOM 1732 C CA . GLU A 1 207 ? -3.137 20.872 17.070 1.00 93.69 207 GLU A CA 1
ATOM 1733 C C . GLU A 1 207 ? -2.344 20.211 18.213 1.00 93.69 207 GLU A C 1
ATOM 1735 O O . GLU A 1 207 ? -1.227 20.615 18.545 1.00 93.69 207 GLU A O 1
ATOM 1740 N N . ILE A 1 208 ? -2.910 19.170 18.835 1.00 92.25 208 ILE A N 1
ATOM 1741 C CA . ILE A 1 208 ? -2.314 18.489 19.997 1.00 92.25 208 ILE A CA 1
ATOM 1742 C C . ILE A 1 208 ? -0.961 17.865 19.646 1.00 92.25 208 ILE A C 1
ATOM 1744 O O . ILE A 1 208 ? -0.040 17.878 20.463 1.00 92.25 208 ILE A O 1
ATOM 1748 N N . TYR A 1 209 ? -0.818 17.381 18.412 1.00 92.19 209 TYR A N 1
ATOM 1749 C CA . TYR A 1 209 ? 0.407 16.771 17.893 1.00 92.19 209 TYR A CA 1
ATOM 1750 C C . TYR A 1 209 ? 1.622 17.720 17.894 1.00 92.19 209 TYR A C 1
ATOM 1752 O O . TYR A 1 209 ? 2.752 17.237 17.880 1.00 92.19 209 TYR A O 1
ATOM 1760 N N . LYS A 1 210 ? 1.404 19.045 17.974 1.00 92.44 210 LYS A N 1
ATOM 1761 C CA . LYS A 1 210 ? 2.453 20.076 18.105 1.00 92.44 210 LYS A CA 1
ATOM 1762 C C . LYS A 1 210 ? 2.799 20.422 19.559 1.00 92.44 210 LYS A C 1
ATOM 1764 O O . LYS A 1 210 ? 3.799 21.084 19.814 1.00 92.44 210 LYS A O 1
ATOM 1769 N N . LYS A 1 211 ? 1.957 20.029 20.523 1.00 88.12 211 LYS A N 1
ATOM 1770 C CA . LYS A 1 211 ? 2.036 20.457 21.934 1.00 88.12 211 LYS A CA 1
ATOM 1771 C C . LYS A 1 211 ? 2.830 19.493 22.828 1.00 88.12 211 LYS A C 1
ATOM 1773 O O . LYS A 1 211 ? 2.950 19.753 24.020 1.00 88.12 211 LYS A O 1
ATOM 1778 N N . ASN A 1 212 ? 3.340 18.381 22.286 1.00 80.94 212 ASN A N 1
ATOM 1779 C CA . ASN A 1 212 ? 4.066 17.329 23.021 1.00 80.94 212 ASN A CA 1
ATOM 1780 C C . ASN A 1 212 ? 3.313 16.755 24.244 1.00 80.94 212 ASN A C 1
ATOM 1782 O O . ASN A 1 212 ? 3.930 16.239 25.171 1.00 80.94 212 ASN A O 1
ATOM 1786 N N . ILE A 1 213 ? 1.975 16.829 24.246 1.00 83.12 213 ILE A N 1
ATOM 1787 C CA . ILE A 1 213 ? 1.119 16.275 25.314 1.00 83.12 213 ILE A CA 1
ATOM 1788 C C . ILE A 1 213 ? 1.069 14.743 25.227 1.00 83.12 213 ILE A C 1
ATOM 1790 O O . ILE A 1 213 ? 1.025 14.050 26.240 1.00 83.12 213 ILE A O 1
ATOM 1794 N N . ILE A 1 214 ? 1.072 14.218 24.003 1.00 88.19 214 ILE A N 1
ATOM 1795 C CA . ILE A 1 214 ? 1.034 12.788 23.695 1.00 88.19 214 ILE A CA 1
ATOM 1796 C C . ILE A 1 214 ? 2.336 12.439 22.986 1.00 88.19 214 ILE A C 1
ATOM 1798 O O . ILE A 1 214 ? 2.834 13.226 22.178 1.00 88.19 214 ILE A O 1
ATOM 1802 N N . GLY A 1 215 ? 2.891 11.267 23.298 1.00 89.12 215 GLY A N 1
ATOM 1803 C CA . GLY A 1 215 ? 4.118 10.792 22.674 1.00 89.12 215 GLY A CA 1
ATOM 1804 C C . GLY A 1 215 ? 3.979 10.709 21.154 1.00 89.12 215 GLY A C 1
ATOM 1805 O O . GLY A 1 215 ? 2.972 10.219 20.638 1.00 89.12 215 GLY A O 1
ATOM 1806 N N . ARG A 1 216 ? 5.013 11.156 20.433 1.00 92.44 216 ARG A N 1
ATOM 1807 C CA . ARG A 1 216 ? 5.084 11.079 18.965 1.00 92.44 216 ARG A CA 1
ATOM 1808 C C . ARG A 1 216 ? 4.764 9.671 18.462 1.00 92.44 216 ARG A C 1
ATOM 1810 O O . ARG A 1 216 ? 3.935 9.524 17.571 1.00 92.44 216 ARG A O 1
ATOM 1817 N N . ASP A 1 217 ? 5.371 8.649 19.062 1.00 93.19 217 ASP A N 1
ATOM 1818 C CA . ASP A 1 217 ? 5.210 7.253 18.638 1.00 93.19 217 ASP A CA 1
ATOM 1819 C C . ASP A 1 217 ? 3.757 6.771 18.730 1.00 93.19 217 ASP A C 1
ATOM 1821 O O . ASP A 1 217 ? 3.303 6.007 17.879 1.00 93.19 217 ASP A O 1
ATOM 1825 N N . ASP A 1 218 ? 2.997 7.256 19.715 1.00 95.00 218 ASP A N 1
ATOM 1826 C CA . ASP A 1 218 ? 1.585 6.915 19.866 1.00 95.00 218 ASP A CA 1
ATOM 1827 C C . ASP A 1 218 ? 0.732 7.514 18.738 1.00 95.00 218 ASP A C 1
ATOM 1829 O O . ASP A 1 218 ? -0.140 6.828 18.196 1.00 95.00 218 ASP A O 1
ATOM 1833 N N . ILE A 1 219 ? 1.004 8.763 18.342 1.00 96.31 219 ILE A N 1
ATOM 1834 C CA . ILE A 1 219 ? 0.303 9.440 17.237 1.00 96.31 219 ILE A CA 1
ATOM 1835 C C . ILE A 1 219 ? 0.716 8.843 15.886 1.00 96.31 219 ILE A C 1
ATOM 1837 O O . ILE A 1 219 ? -0.138 8.593 15.032 1.00 96.31 219 ILE A O 1
ATOM 1841 N N . VAL A 1 220 ? 2.010 8.572 15.693 1.00 96.38 220 VAL A N 1
ATOM 1842 C CA . VAL A 1 220 ? 2.530 7.927 14.480 1.00 96.38 220 VAL A CA 1
ATOM 1843 C C . VAL A 1 220 ? 1.913 6.546 14.312 1.00 96.38 220 VAL A C 1
ATOM 1845 O O . VAL A 1 220 ? 1.409 6.237 13.234 1.00 96.38 220 VAL A O 1
ATOM 1848 N N . LYS A 1 221 ? 1.862 5.739 15.377 1.00 95.56 221 LYS A N 1
ATOM 1849 C CA . LYS A 1 221 ? 1.202 4.431 15.344 1.00 95.56 221 LYS A CA 1
ATOM 1850 C C . LYS A 1 221 ? -0.282 4.551 14.996 1.00 95.56 221 LYS A C 1
ATOM 1852 O O . LYS A 1 221 ? -0.753 3.817 14.132 1.00 95.56 221 LYS A O 1
ATOM 1857 N N . LEU A 1 222 ? -0.995 5.500 15.605 1.00 96.06 222 LEU A N 1
ATOM 1858 C CA . LEU A 1 222 ? -2.412 5.743 15.329 1.00 96.06 222 LEU A CA 1
ATOM 1859 C C . LEU A 1 222 ? -2.658 6.013 13.833 1.00 96.06 222 LEU A C 1
ATOM 1861 O O . LEU A 1 222 ? -3.551 5.411 13.232 1.00 96.06 222 LEU A O 1
ATOM 1865 N N . CYS A 1 223 ? -1.847 6.887 13.232 1.00 96.88 223 CYS A N 1
ATOM 1866 C CA . CYS A 1 223 ? -1.956 7.264 11.822 1.00 96.88 223 CYS A CA 1
ATOM 1867 C C . CYS A 1 223 ? -1.499 6.142 10.882 1.00 96.88 223 CYS A C 1
ATOM 1869 O O . CYS A 1 223 ? -2.132 5.901 9.857 1.00 96.88 223 CYS A O 1
ATOM 1871 N N . LEU A 1 224 ? -0.434 5.419 11.234 1.00 95.56 224 LEU A N 1
ATOM 1872 C CA . LEU A 1 224 ? 0.073 4.298 10.447 1.00 95.56 224 LEU A CA 1
ATOM 1873 C C . LEU A 1 224 ? -0.913 3.124 10.425 1.00 95.56 224 LEU A C 1
ATOM 1875 O O . LEU A 1 224 ? -1.153 2.536 9.370 1.00 95.56 224 LEU A O 1
ATOM 1879 N N . ASP A 1 225 ? -1.513 2.796 11.569 1.00 94.44 225 ASP A N 1
ATOM 1880 C CA . ASP A 1 225 ? -2.540 1.759 11.652 1.00 94.44 225 ASP A CA 1
ATOM 1881 C C . ASP A 1 225 ? -3.791 2.168 10.863 1.00 94.44 225 ASP A C 1
ATOM 1883 O O . ASP A 1 225 ? -4.378 1.328 10.184 1.00 94.44 225 ASP A O 1
ATOM 1887 N N . TYR A 1 226 ? -4.157 3.457 10.870 1.00 95.06 226 TYR A N 1
ATOM 1888 C CA . TYR A 1 226 ? -5.212 3.990 10.000 1.00 95.06 226 TYR A CA 1
ATOM 1889 C C . TYR A 1 226 ? -4.862 3.846 8.510 1.00 95.06 226 TYR A C 1
ATOM 1891 O O . TYR A 1 226 ? -5.666 3.348 7.724 1.00 95.06 226 TYR A O 1
ATOM 1899 N N . ALA A 1 227 ? -3.633 4.189 8.116 1.00 94.00 227 ALA A N 1
ATOM 1900 C CA . ALA A 1 227 ? -3.167 4.091 6.732 1.00 94.00 227 ALA A CA 1
ATOM 1901 C C . ALA A 1 227 ? -3.219 2.652 6.176 1.00 94.00 227 ALA A C 1
ATOM 1903 O O . ALA A 1 227 ? -3.426 2.446 4.973 1.00 94.00 227 ALA A O 1
ATOM 1904 N N . LYS A 1 228 ? -3.052 1.656 7.058 1.00 90.62 228 LYS A N 1
ATOM 1905 C CA . LYS A 1 228 ? -3.125 0.219 6.749 1.00 90.62 228 LYS A CA 1
ATOM 1906 C C . LYS A 1 228 ? -4.555 -0.313 6.587 1.00 90.62 228 LYS A C 1
ATOM 1908 O O . LYS A 1 228 ? -4.701 -1.441 6.120 1.00 90.62 228 LYS A O 1
ATOM 1913 N N . GLN A 1 229 ? -5.589 0.453 6.943 1.00 87.56 229 GLN A N 1
ATOM 1914 C CA . GLN A 1 229 ? -6.982 0.059 6.706 1.00 87.56 229 GLN A CA 1
ATOM 1915 C C . GLN A 1 229 ? -7.326 0.123 5.212 1.00 87.56 229 GLN A C 1
ATOM 1917 O O . GLN A 1 229 ? -6.784 0.945 4.469 1.00 87.56 229 GLN A O 1
ATOM 1922 N N . GLU A 1 230 ? -8.227 -0.751 4.768 1.00 78.75 230 GLU A N 1
ATOM 1923 C CA . GLU A 1 230 ? -8.707 -0.770 3.381 1.00 78.75 230 GLU A CA 1
ATOM 1924 C C . GLU A 1 230 ? -9.628 0.429 3.120 1.00 78.75 230 GLU A C 1
ATOM 1926 O O . GLU A 1 230 ? -9.348 1.235 2.232 1.00 78.75 230 GLU A O 1
ATOM 1931 N N . ASP A 1 231 ? -10.635 0.620 3.976 1.00 81.56 231 ASP A N 1
ATOM 1932 C CA . ASP A 1 231 ? -11.587 1.725 3.887 1.00 81.56 231 ASP A CA 1
ATOM 1933 C C . ASP A 1 231 ? -11.060 2.976 4.598 1.00 81.56 231 ASP A C 1
ATOM 1935 O O . ASP A 1 231 ? -11.024 3.056 5.829 1.00 81.56 231 ASP A O 1
ATOM 1939 N N . LYS A 1 232 ? -10.661 3.978 3.811 1.00 90.31 232 LYS A N 1
ATOM 1940 C CA . LYS A 1 232 ? -10.182 5.272 4.311 1.00 90.31 232 LYS A CA 1
ATOM 1941 C C . LYS A 1 232 ? -11.103 6.400 3.867 1.00 90.31 232 LYS A C 1
ATOM 1943 O O . LYS A 1 232 ? -11.501 6.489 2.709 1.00 90.31 232 LYS A O 1
ATOM 1948 N N . VAL A 1 233 ? -11.396 7.306 4.793 1.00 92.69 233 VAL A N 1
ATOM 1949 C CA . VAL A 1 233 ? -12.146 8.535 4.529 1.00 92.69 233 VAL A CA 1
ATOM 1950 C C . VAL A 1 233 ? -11.141 9.621 4.171 1.00 92.69 233 VAL A C 1
ATOM 1952 O O . VAL A 1 233 ? -10.294 9.964 4.994 1.00 92.69 233 VAL A O 1
ATOM 1955 N N . ALA A 1 234 ? -11.252 10.194 2.970 1.00 92.12 234 ALA A N 1
ATOM 1956 C CA . ALA A 1 234 ? -10.273 11.144 2.430 1.00 92.12 234 ALA A CA 1
ATOM 1957 C C . ALA A 1 234 ? -9.958 12.311 3.382 1.00 92.12 234 ALA A C 1
ATOM 1959 O O . ALA A 1 234 ? -8.800 12.677 3.567 1.00 92.12 234 ALA A O 1
ATOM 1960 N N . VAL A 1 235 ? -10.976 12.861 4.050 1.00 94.75 235 VAL A N 1
ATOM 1961 C CA . VAL A 1 235 ? -10.779 13.973 4.989 1.00 94.75 235 VAL A CA 1
ATOM 1962 C C . VAL A 1 235 ? -9.946 13.533 6.203 1.00 94.75 235 VAL A C 1
ATOM 1964 O O . VAL A 1 235 ? -9.178 14.323 6.737 1.00 94.75 235 VAL A O 1
ATOM 1967 N N . ILE A 1 236 ? -10.113 12.302 6.697 1.00 95.69 236 ILE A N 1
ATOM 1968 C CA . ILE A 1 236 ? -9.376 11.782 7.867 1.00 95.69 236 ILE A CA 1
ATOM 1969 C C . ILE A 1 236 ? -7.956 11.388 7.455 1.00 95.69 236 ILE A C 1
ATOM 1971 O O . ILE A 1 236 ? -7.007 11.648 8.187 1.00 95.69 236 ILE A O 1
ATOM 1975 N N . ALA A 1 237 ? -7.801 10.814 6.260 1.00 96.06 237 ALA A N 1
ATOM 1976 C CA . ALA A 1 237 ? -6.495 10.539 5.677 1.00 96.06 237 ALA A CA 1
ATOM 1977 C C . ALA A 1 237 ? -5.679 11.829 5.502 1.00 96.06 237 ALA A C 1
ATOM 1979 O O . ALA A 1 237 ? -4.509 11.850 5.859 1.00 96.06 237 ALA A O 1
ATOM 1980 N N . SER A 1 238 ? -6.303 12.925 5.053 1.00 96.62 238 SER A N 1
ATOM 1981 C CA . SER A 1 238 ? -5.650 14.238 4.960 1.00 96.62 238 SER A CA 1
ATOM 1982 C C . SER A 1 238 ? -5.204 14.776 6.325 1.00 96.62 238 SER A C 1
ATOM 1984 O O . SER A 1 238 ? -4.077 15.250 6.448 1.00 96.62 238 SER A O 1
ATOM 1986 N N . ASP A 1 239 ? -6.025 14.636 7.371 1.00 97.56 239 ASP A N 1
ATOM 1987 C CA . ASP A 1 239 ? -5.623 15.011 8.734 1.00 97.56 239 ASP A CA 1
ATOM 1988 C C . ASP A 1 239 ? -4.432 14.185 9.237 1.00 97.56 239 ASP A C 1
ATOM 1990 O O . ASP A 1 239 ? -3.501 14.729 9.833 1.00 97.56 239 ASP A O 1
ATOM 1994 N N . ALA A 1 240 ? -4.457 12.870 8.995 1.00 97.62 240 ALA A N 1
ATOM 1995 C CA . ALA A 1 240 ? -3.362 11.976 9.347 1.00 97.62 240 ALA A CA 1
ATOM 1996 C C . ALA A 1 240 ? -2.081 12.351 8.587 1.00 97.62 240 ALA A C 1
ATOM 1998 O O . ALA A 1 240 ? -1.021 12.454 9.202 1.00 97.62 240 ALA A O 1
ATOM 1999 N N . CYS A 1 241 ? -2.181 12.620 7.280 1.00 97.69 241 CYS A N 1
ATOM 2000 C CA . CYS A 1 241 ? -1.068 13.096 6.463 1.00 97.69 241 CYS A CA 1
ATOM 2001 C C . CYS A 1 241 ? -0.482 14.392 7.023 1.00 97.69 241 CYS A C 1
ATOM 2003 O O . CYS A 1 241 ? 0.713 14.423 7.280 1.00 97.69 241 CYS A O 1
ATOM 2005 N N . ALA A 1 242 ? -1.300 15.403 7.333 1.00 97.38 242 ALA A N 1
ATOM 2006 C CA . ALA A 1 242 ? -0.816 16.678 7.868 1.00 97.38 242 ALA A CA 1
ATOM 2007 C C . ALA A 1 242 ? 0.015 16.516 9.159 1.00 97.38 242 ALA A C 1
ATOM 2009 O O . ALA A 1 242 ? 1.025 17.195 9.349 1.00 97.38 242 ALA A O 1
ATOM 2010 N N . MET A 1 243 ? -0.374 15.591 10.044 1.00 97.38 243 MET A N 1
ATOM 2011 C CA . MET A 1 243 ? 0.412 15.278 11.245 1.00 97.38 243 MET A CA 1
ATOM 2012 C C . MET A 1 243 ? 1.730 14.569 10.910 1.00 97.38 243 MET A C 1
ATOM 2014 O O . MET A 1 243 ? 2.762 14.871 11.510 1.00 97.38 243 MET A O 1
ATOM 2018 N N . MET A 1 244 ? 1.715 13.632 9.957 1.00 97.94 244 MET A N 1
ATOM 2019 C CA . MET A 1 244 ? 2.928 12.928 9.527 1.00 97.94 244 MET A CA 1
ATOM 2020 C C . MET A 1 244 ? 3.899 13.865 8.799 1.00 97.94 244 MET A C 1
ATOM 2022 O O . MET A 1 244 ? 5.095 13.806 9.067 1.00 97.94 244 MET A O 1
ATOM 2026 N N . GLU A 1 245 ? 3.396 14.757 7.942 1.00 97.25 245 GLU A N 1
ATOM 2027 C CA . GLU A 1 245 ? 4.161 15.812 7.263 1.00 97.25 245 GLU A CA 1
ATOM 2028 C C . GLU A 1 245 ? 4.904 16.675 8.285 1.00 97.25 245 GLU A C 1
ATOM 2030 O O . GLU A 1 245 ? 6.124 16.815 8.202 1.00 97.25 245 GLU A O 1
ATOM 2035 N N . TYR A 1 246 ? 4.196 17.151 9.317 1.00 96.44 246 TYR A N 1
ATOM 2036 C CA . TYR A 1 246 ? 4.793 17.925 10.406 1.00 96.44 246 TYR A CA 1
ATOM 2037 C C . TYR A 1 246 ? 5.936 17.174 11.104 1.00 96.44 246 TYR A C 1
ATOM 2039 O O . TYR A 1 246 ? 7.008 17.743 11.307 1.00 96.44 246 TYR A O 1
ATOM 2047 N N . TYR A 1 247 ? 5.751 15.895 11.452 1.00 95.06 247 TYR A N 1
ATOM 2048 C CA . TYR A 1 247 ? 6.805 15.121 12.116 1.00 95.06 247 TYR A CA 1
ATOM 2049 C C . TYR A 1 247 ? 8.004 14.835 11.216 1.00 95.06 247 TYR A C 1
ATOM 2051 O O . TYR A 1 247 ? 9.137 14.816 11.707 1.00 95.06 247 TYR A O 1
ATOM 2059 N N . VAL A 1 248 ? 7.784 14.634 9.915 1.00 95.00 248 VAL A N 1
ATOM 2060 C CA . VAL A 1 248 ? 8.880 14.501 8.953 1.00 95.00 248 VAL A CA 1
ATOM 2061 C C . VAL A 1 248 ? 9.655 15.812 8.879 1.00 95.00 248 VAL A C 1
ATOM 2063 O O . VAL A 1 248 ? 10.862 15.801 9.100 1.00 95.00 248 VAL A O 1
ATOM 2066 N N . GLU A 1 249 ? 8.989 16.943 8.651 1.00 93.62 249 GLU A N 1
ATOM 2067 C CA . GLU A 1 249 ? 9.638 18.258 8.563 1.00 93.62 249 GLU A CA 1
ATOM 2068 C C . GLU A 1 249 ? 10.405 18.617 9.838 1.00 93.62 249 GLU A C 1
ATOM 2070 O O . GLU A 1 249 ? 11.565 19.021 9.763 1.00 93.62 249 GLU A O 1
ATOM 2075 N N . TYR A 1 250 ? 9.797 18.392 11.004 1.00 91.12 250 TYR A N 1
ATOM 2076 C CA . TYR A 1 250 ? 10.424 18.628 12.302 1.00 91.12 250 TYR A CA 1
ATOM 2077 C C . TYR A 1 250 ? 11.702 17.791 12.478 1.00 91.12 250 TYR A C 1
ATOM 2079 O O . TYR A 1 250 ? 12.764 18.331 12.785 1.00 91.12 250 TYR A O 1
ATOM 2087 N N . SER A 1 251 ? 11.644 16.487 12.177 1.00 89.31 251 SER A N 1
ATOM 2088 C CA . SER A 1 251 ? 12.816 15.592 12.273 1.00 89.31 251 SER A CA 1
ATOM 2089 C C . SER A 1 251 ? 13.905 15.967 11.260 1.00 89.31 251 SER A C 1
ATOM 2091 O O . SER A 1 251 ? 15.111 15.875 11.518 1.00 89.31 251 SER A O 1
ATOM 2093 N N . LEU A 1 252 ? 13.501 16.421 10.070 1.00 87.75 252 LEU A N 1
ATOM 2094 C CA . LEU A 1 252 ? 14.438 16.881 9.054 1.00 87.75 252 LEU A CA 1
ATOM 2095 C C . LEU A 1 252 ? 15.164 18.156 9.495 1.00 87.75 252 LEU A C 1
ATOM 2097 O O . LEU A 1 252 ? 16.346 18.258 9.182 1.00 87.75 252 LEU A O 1
ATOM 2101 N N . GLN A 1 253 ? 14.504 19.063 10.219 1.00 85.69 253 GLN A N 1
ATOM 2102 C CA . GLN A 1 253 ? 15.111 20.274 10.780 1.00 85.69 253 GLN A CA 1
ATOM 2103 C C . GLN A 1 253 ? 16.037 19.962 11.967 1.00 85.69 253 GLN A C 1
ATOM 2105 O O . GLN A 1 253 ? 17.168 20.444 12.000 1.00 85.69 253 GLN A O 1
ATOM 2110 N N . GLU A 1 254 ? 15.620 19.113 12.912 1.00 80.44 254 GLU A N 1
ATOM 2111 C CA . GLU A 1 254 ? 16.464 18.728 14.060 1.00 80.44 254 GLU A CA 1
ATOM 2112 C C . GLU A 1 254 ? 17.744 18.004 13.621 1.00 80.44 254 GLU A C 1
ATOM 2114 O O . GLU A 1 254 ? 18.843 18.301 14.094 1.00 80.44 254 GLU A O 1
ATOM 2119 N N . SER A 1 255 ? 17.641 17.113 12.633 1.00 73.56 255 SER A N 1
ATOM 2120 C CA . SER A 1 255 ? 18.807 16.404 12.092 1.00 73.56 255 SER A CA 1
ATOM 2121 C C . SER A 1 255 ? 19.806 17.307 11.357 1.00 73.56 255 SER A C 1
ATOM 2123 O O . SER A 1 255 ? 20.936 16.880 11.098 1.00 73.56 255 SER A O 1
ATOM 2125 N N . GLU A 1 256 ? 19.463 18.558 11.026 1.00 69.19 256 GLU A N 1
ATOM 2126 C CA . GLU A 1 256 ? 20.463 19.536 10.579 1.00 69.19 256 GLU A CA 1
ATOM 2127 C C . GLU A 1 256 ? 21.421 19.909 11.717 1.00 69.19 256 GLU A C 1
ATOM 2129 O O . GLU A 1 256 ? 22.618 20.076 11.461 1.00 69.19 256 GLU A O 1
ATOM 2134 N N . GLN A 1 257 ? 20.930 19.917 12.959 1.00 61.16 257 GLN A N 1
ATOM 2135 C CA . GLN A 1 257 ? 21.657 20.291 14.173 1.00 61.16 257 GLN A CA 1
ATOM 2136 C C . GLN A 1 257 ? 22.400 19.102 14.813 1.00 61.16 257 GLN A C 1
ATOM 2138 O O . GLN A 1 257 ? 23.515 19.278 15.304 1.00 61.16 257 GLN A O 1
ATOM 2143 N N . GLU A 1 258 ? 21.847 17.885 14.740 1.00 60.34 258 GLU A N 1
ATOM 2144 C CA . GLU A 1 258 ? 22.430 16.666 15.332 1.00 60.34 258 GLU A CA 1
ATOM 2145 C C . GLU A 1 258 ? 23.077 15.697 14.305 1.00 60.34 258 GLU A C 1
ATOM 2147 O O . GLU A 1 258 ? 23.214 15.990 13.109 1.00 60.34 258 GLU A O 1
ATOM 2152 N N . ASN A 1 259 ? 23.559 14.537 14.776 1.00 59.34 259 ASN A N 1
ATOM 2153 C CA . ASN A 1 259 ? 24.177 13.489 13.950 1.00 59.34 259 ASN A CA 1
ATOM 2154 C C . ASN A 1 259 ? 23.138 12.807 13.036 1.00 59.34 259 ASN A C 1
ATOM 2156 O O . ASN A 1 259 ? 22.186 12.207 13.512 1.00 59.34 259 ASN A O 1
ATOM 2160 N N . TYR A 1 260 ? 23.372 12.811 11.719 1.00 64.50 260 TYR A N 1
ATOM 2161 C CA . TYR A 1 260 ? 22.400 12.376 10.697 1.00 64.50 260 TYR A CA 1
ATOM 2162 C C . TYR A 1 260 ? 22.172 10.857 10.568 1.00 64.50 260 TYR A C 1
ATOM 2164 O O . TYR A 1 260 ? 21.275 10.449 9.834 1.00 64.50 260 TYR A O 1
ATOM 2172 N N . TYR A 1 261 ? 22.968 10.013 11.235 1.00 59.97 261 TYR A N 1
ATOM 2173 C CA . TYR A 1 261 ? 23.065 8.565 10.968 1.00 59.97 261 TYR A CA 1
ATOM 2174 C C . TYR A 1 261 ? 21.811 7.725 11.314 1.00 59.97 261 TYR A C 1
ATOM 2176 O O . TYR A 1 261 ? 21.898 6.500 11.316 1.00 59.97 261 TYR A O 1
ATOM 2184 N N . LYS A 1 262 ? 20.661 8.342 11.620 1.00 73.88 262 LYS A N 1
ATOM 2185 C CA . LYS A 1 262 ? 19.412 7.656 12.010 1.00 73.88 262 LYS A CA 1
ATOM 2186 C C . LYS A 1 262 ? 18.126 8.294 11.480 1.00 73.88 262 LYS A C 1
ATOM 2188 O O . LYS A 1 262 ? 17.040 7.908 11.896 1.00 73.88 262 LYS A O 1
ATOM 2193 N N . ILE A 1 263 ? 18.218 9.233 10.538 1.00 84.25 263 ILE A N 1
ATOM 2194 C CA . ILE A 1 263 ? 17.029 9.958 10.068 1.00 84.25 263 ILE A CA 1
ATOM 2195 C C . ILE A 1 263 ? 15.935 9.026 9.528 1.00 84.25 263 ILE A C 1
ATOM 2197 O O . ILE A 1 263 ? 14.759 9.244 9.795 1.00 84.25 263 ILE A O 1
ATOM 2201 N N . ILE A 1 264 ? 16.312 7.960 8.813 1.00 86.69 264 ILE A N 1
ATOM 2202 C CA . ILE A 1 264 ? 15.363 6.959 8.311 1.00 86.69 264 ILE A CA 1
ATOM 2203 C C . ILE A 1 264 ? 14.628 6.265 9.449 1.00 86.69 264 ILE A C 1
ATOM 2205 O O . ILE A 1 264 ? 13.412 6.108 9.370 1.00 86.69 264 ILE A O 1
ATOM 2209 N N . ASP A 1 265 ? 15.327 5.884 10.515 1.00 86.06 265 ASP A N 1
ATOM 2210 C CA . ASP A 1 265 ? 14.700 5.230 11.664 1.00 86.06 265 ASP A CA 1
ATOM 2211 C C . ASP A 1 265 ? 13.651 6.151 12.309 1.00 86.06 265 ASP A C 1
ATOM 2213 O O . ASP A 1 265 ? 12.592 5.686 12.724 1.00 86.06 265 ASP A O 1
ATOM 2217 N N . GLU A 1 266 ? 13.893 7.465 12.308 1.00 86.31 266 GLU A N 1
ATOM 2218 C CA . GLU A 1 266 ? 12.982 8.469 12.867 1.00 86.31 266 GLU A CA 1
ATOM 2219 C C . GLU A 1 266 ? 11.760 8.742 11.975 1.00 86.31 266 GLU A C 1
ATOM 2221 O O . GLU A 1 266 ? 10.643 8.897 12.478 1.00 86.31 266 GLU A O 1
ATOM 2226 N N . ILE A 1 267 ? 11.941 8.825 10.651 1.00 93.38 267 ILE A N 1
ATOM 2227 C CA . ILE A 1 267 ? 10.871 9.266 9.736 1.00 93.38 267 ILE A CA 1
ATOM 2228 C C . ILE A 1 267 ? 10.178 8.130 8.980 1.00 93.38 267 ILE A C 1
ATOM 2230 O O . ILE A 1 267 ? 9.089 8.347 8.453 1.00 93.38 267 ILE A O 1
ATOM 2234 N N . SER A 1 268 ? 10.754 6.926 8.930 1.00 94.38 268 SER A N 1
ATOM 2235 C CA . SER A 1 268 ? 10.252 5.803 8.115 1.00 94.38 268 SER A CA 1
ATOM 2236 C C . SER A 1 268 ? 8.790 5.463 8.389 1.00 94.38 268 SER A C 1
ATOM 2238 O O . SER A 1 268 ? 8.018 5.298 7.450 1.00 94.38 268 SER A O 1
ATOM 2240 N N . SER A 1 269 ? 8.372 5.426 9.657 1.00 95.62 269 SER A N 1
ATOM 2241 C CA . SER A 1 269 ? 6.972 5.146 10.016 1.00 95.62 269 SER A CA 1
ATOM 2242 C C . SER A 1 269 ? 6.015 6.252 9.550 1.00 95.62 269 SER A C 1
ATOM 2244 O O . SER A 1 269 ? 4.890 5.965 9.142 1.00 95.62 269 SER A O 1
ATOM 2246 N N . CYS A 1 270 ? 6.470 7.511 9.559 1.00 97.00 270 CYS A N 1
ATOM 2247 C CA . CYS A 1 270 ? 5.692 8.643 9.051 1.00 97.00 270 CYS A CA 1
ATOM 2248 C C . CYS A 1 270 ? 5.592 8.588 7.520 1.00 97.00 270 CYS A C 1
ATOM 2250 O O . CYS A 1 270 ? 4.504 8.727 6.965 1.00 97.00 270 CYS A O 1
ATOM 2252 N N . LEU A 1 271 ? 6.712 8.325 6.836 1.00 97.19 271 LEU A N 1
ATOM 2253 C CA . LEU A 1 271 ? 6.744 8.165 5.382 1.00 97.19 271 LEU A CA 1
ATOM 2254 C C . LEU A 1 271 ? 5.915 6.963 4.923 1.00 97.19 271 LEU A C 1
ATOM 2256 O O . LEU A 1 271 ? 5.214 7.062 3.923 1.00 97.19 271 LEU A O 1
ATOM 2260 N N . GLU A 1 272 ? 5.926 5.850 5.661 1.00 97.12 272 GLU A N 1
ATOM 2261 C CA . GLU A 1 272 ? 5.082 4.694 5.354 1.00 97.12 272 GLU A CA 1
ATOM 2262 C C . GLU A 1 272 ? 3.597 5.080 5.375 1.00 97.12 272 GLU A C 1
ATOM 2264 O O . GLU A 1 272 ? 2.860 4.740 4.446 1.00 97.12 272 GLU A O 1
ATOM 2269 N N . ALA A 1 273 ? 3.157 5.814 6.401 1.00 96.88 273 ALA A N 1
ATOM 2270 C CA . ALA A 1 273 ? 1.783 6.297 6.482 1.00 96.88 273 ALA A CA 1
ATOM 2271 C C . ALA A 1 273 ? 1.446 7.234 5.307 1.00 96.88 273 ALA A C 1
ATOM 2273 O O . ALA A 1 273 ? 0.421 7.041 4.651 1.00 96.88 273 ALA A O 1
ATOM 2274 N N . LEU A 1 274 ? 2.335 8.183 4.990 1.00 97.62 274 LEU A N 1
ATOM 2275 C CA . LEU A 1 274 ? 2.166 9.115 3.871 1.00 97.62 274 LEU A CA 1
ATOM 2276 C C . LEU A 1 274 ? 2.082 8.392 2.523 1.00 97.62 274 LEU A C 1
ATOM 2278 O O . LEU A 1 274 ? 1.187 8.669 1.734 1.00 97.62 274 LEU A O 1
ATOM 2282 N N . TYR A 1 275 ? 2.958 7.425 2.259 1.00 97.00 275 TYR A N 1
ATOM 2283 C CA . TYR A 1 275 ? 2.994 6.714 0.978 1.00 97.00 275 TYR A CA 1
ATOM 2284 C C . TYR A 1 275 ? 1.791 5.789 0.778 1.00 97.00 275 TYR A C 1
ATOM 2286 O O . TYR A 1 275 ? 1.345 5.582 -0.351 1.00 97.00 275 TYR A O 1
ATOM 2294 N N . ARG A 1 276 ? 1.232 5.241 1.863 1.00 95.44 276 ARG A N 1
ATOM 2295 C CA . ARG A 1 276 ? -0.019 4.463 1.827 1.00 95.44 276 ARG A CA 1
ATOM 2296 C C . ARG A 1 276 ? -1.263 5.333 1.613 1.00 95.44 276 ARG A C 1
ATOM 2298 O O . ARG A 1 276 ? -2.304 4.792 1.247 1.00 95.44 276 ARG A O 1
ATOM 2305 N N . MET A 1 277 ? -1.156 6.642 1.834 1.00 96.00 277 MET A N 1
ATOM 2306 C CA . MET A 1 277 ? -2.224 7.638 1.674 1.00 96.00 277 MET A CA 1
ATOM 2307 C C . MET A 1 277 ? -1.802 8.764 0.716 1.00 96.00 277 MET A C 1
ATOM 2309 O O . MET A 1 277 ? -2.195 9.914 0.895 1.00 96.00 277 MET A O 1
ATOM 2313 N N . ALA A 1 278 ? -0.991 8.437 -0.296 1.00 95.12 278 ALA A N 1
ATOM 2314 C CA . ALA A 1 278 ? -0.359 9.426 -1.169 1.00 95.12 278 ALA A CA 1
ATOM 2315 C C . ALA A 1 278 ? -1.366 10.328 -1.903 1.00 95.12 278 ALA A C 1
ATOM 2317 O O . ALA A 1 278 ? -1.080 11.502 -2.127 1.00 95.12 278 ALA A O 1
ATOM 2318 N N . ASP A 1 279 ? -2.566 9.819 -2.195 1.00 93.62 279 ASP A N 1
ATOM 2319 C CA . ASP A 1 279 ? -3.659 10.584 -2.811 1.00 93.62 279 ASP A CA 1
ATOM 2320 C C . ASP A 1 279 ? -4.086 11.801 -1.964 1.00 93.62 279 ASP A C 1
ATOM 2322 O O . ASP A 1 279 ? -4.663 12.758 -2.476 1.00 93.62 279 ASP A O 1
ATOM 2326 N N . ASN A 1 280 ? -3.800 11.788 -0.657 1.00 94.94 280 ASN A N 1
ATOM 2327 C CA . ASN A 1 280 ? -4.145 12.855 0.283 1.00 94.94 280 ASN A CA 1
ATOM 2328 C C . ASN A 1 280 ? -2.973 13.790 0.623 1.00 94.94 280 ASN A C 1
ATOM 2330 O O . ASN A 1 280 ? -3.191 14.771 1.332 1.00 94.94 280 ASN A O 1
ATOM 2334 N N . SER A 1 281 ? -1.763 13.504 0.136 1.00 95.06 281 SER A N 1
ATOM 2335 C CA . SER A 1 281 ? -0.539 14.287 0.382 1.00 95.06 281 SER A CA 1
ATOM 2336 C C . SER A 1 281 ? 0.287 14.514 -0.890 1.00 95.06 281 SER A C 1
ATOM 2338 O O . SER A 1 281 ? 1.481 14.805 -0.829 1.00 95.06 281 SER A O 1
ATOM 2340 N N . GLU A 1 282 ? -0.343 14.415 -2.066 1.00 95.12 282 GLU A N 1
ATOM 2341 C CA . GLU A 1 282 ? 0.325 14.460 -3.371 1.00 95.12 282 GLU A CA 1
ATOM 2342 C C . GLU A 1 282 ? 1.183 15.723 -3.554 1.00 95.12 282 GLU A C 1
ATOM 2344 O O . GLU A 1 282 ? 2.349 15.641 -3.945 1.00 95.12 282 GLU A O 1
ATOM 2349 N N . GLU A 1 283 ? 0.633 16.902 -3.242 1.00 95.56 283 GLU A N 1
ATOM 2350 C CA . GLU A 1 283 ? 1.347 18.175 -3.403 1.00 95.56 283 GLU A CA 1
ATOM 2351 C C . GLU A 1 283 ? 2.580 18.253 -2.494 1.00 95.56 283 GLU A C 1
ATOM 2353 O O . GLU A 1 283 ? 3.653 18.688 -2.929 1.00 95.56 283 GLU A O 1
ATOM 2358 N N . TRP A 1 284 ? 2.440 17.807 -1.244 1.00 97.50 284 TRP A N 1
ATOM 2359 C CA . TRP A 1 284 ? 3.543 17.773 -0.294 1.00 97.50 284 TRP A CA 1
ATOM 2360 C C . TRP A 1 284 ? 4.614 16.777 -0.741 1.00 97.50 284 TRP A C 1
ATOM 2362 O O . TRP A 1 284 ? 5.786 17.140 -0.814 1.00 97.50 284 TRP A O 1
ATOM 2372 N N . LEU A 1 285 ? 4.225 15.566 -1.154 1.00 97.94 285 LEU A N 1
ATOM 2373 C CA . LEU A 1 285 ? 5.144 14.533 -1.637 1.00 97.94 285 LEU A CA 1
ATOM 2374 C C . LEU A 1 285 ? 5.931 14.990 -2.870 1.00 97.94 285 LEU A C 1
ATOM 2376 O O . LEU A 1 285 ? 7.143 14.791 -2.924 1.00 97.94 285 LEU A O 1
ATOM 2380 N N . LYS A 1 286 ? 5.294 15.681 -3.825 1.00 97.38 286 LYS A N 1
ATOM 2381 C CA . LYS A 1 286 ? 5.995 16.278 -4.978 1.00 97.38 286 LYS A CA 1
ATOM 2382 C C . LYS A 1 286 ? 7.053 17.286 -4.539 1.00 97.38 286 LYS A C 1
ATOM 2384 O O . LYS A 1 286 ? 8.191 17.241 -5.011 1.00 97.38 286 LYS A O 1
ATOM 2389 N N . LYS A 1 287 ? 6.704 18.204 -3.631 1.00 97.19 287 LYS A N 1
ATOM 2390 C CA . LYS A 1 287 ? 7.654 19.192 -3.084 1.00 97.19 287 LYS A CA 1
ATOM 2391 C C . LYS A 1 287 ? 8.783 18.514 -2.309 1.00 97.19 287 LYS A C 1
ATOM 2393 O O . LYS A 1 287 ? 9.944 18.906 -2.448 1.00 97.19 287 LYS A O 1
ATOM 2398 N N . PHE A 1 288 ? 8.454 17.483 -1.541 1.00 97.25 288 PHE A N 1
ATOM 2399 C CA . PHE A 1 288 ? 9.400 16.701 -0.763 1.00 97.25 288 PHE A CA 1
ATOM 2400 C C . PHE A 1 288 ? 10.410 15.988 -1.669 1.00 97.25 288 PHE A C 1
ATOM 2402 O O . PHE A 1 288 ? 11.611 16.196 -1.522 1.00 97.25 288 PHE A O 1
ATOM 2409 N N . PHE A 1 289 ? 9.947 15.246 -2.677 1.00 97.56 289 PHE A N 1
ATOM 2410 C CA . PHE A 1 289 ? 10.810 14.552 -3.636 1.00 97.56 289 PHE A CA 1
ATOM 2411 C C . PHE A 1 289 ? 11.704 15.507 -4.429 1.00 97.56 289 PHE A C 1
ATOM 2413 O O . PHE A 1 289 ? 12.900 15.255 -4.565 1.00 97.56 289 PHE A O 1
ATOM 2420 N N . ASN A 1 290 ? 11.173 16.649 -4.873 1.00 96.31 290 ASN A N 1
ATOM 2421 C CA . ASN A 1 290 ? 11.983 17.674 -5.533 1.00 96.31 290 ASN A CA 1
ATOM 2422 C C . ASN A 1 290 ? 13.070 18.237 -4.607 1.00 96.31 290 ASN A C 1
ATOM 2424 O O . ASN A 1 290 ? 14.197 18.469 -5.042 1.00 96.31 290 ASN A O 1
ATOM 2428 N N . THR A 1 291 ? 12.757 18.431 -3.324 1.00 94.94 291 THR A N 1
ATOM 2429 C CA . THR A 1 291 ? 13.739 18.855 -2.319 1.00 94.94 291 THR A CA 1
ATOM 2430 C C . THR A 1 291 ? 14.830 17.801 -2.126 1.00 94.94 291 THR A C 1
ATOM 2432 O O . THR A 1 291 ? 16.005 18.159 -2.119 1.00 94.94 291 THR A O 1
ATOM 2435 N N . LEU A 1 292 ? 14.477 16.512 -2.038 1.00 94.56 292 LEU A N 1
ATOM 2436 C CA . LEU A 1 292 ? 15.456 15.421 -1.938 1.00 94.56 292 LEU A CA 1
ATOM 2437 C C . LEU A 1 292 ? 16.389 15.384 -3.154 1.00 94.56 292 LEU A C 1
ATOM 2439 O O . LEU A 1 292 ? 17.606 15.350 -2.987 1.00 94.56 292 LEU A O 1
ATOM 2443 N N . ILE A 1 293 ? 15.835 15.464 -4.367 1.00 93.56 293 ILE A N 1
ATOM 2444 C CA . ILE A 1 293 ? 16.619 15.485 -5.609 1.00 93.56 293 ILE A CA 1
ATOM 2445 C C . ILE A 1 293 ? 17.563 16.695 -5.630 1.00 93.56 293 ILE A C 1
ATOM 2447 O O . ILE A 1 293 ? 18.754 16.554 -5.908 1.00 93.56 293 ILE A O 1
ATOM 2451 N N . ASN A 1 294 ? 17.068 17.887 -5.291 1.00 92.75 294 ASN A N 1
ATOM 2452 C CA . ASN A 1 294 ? 17.888 19.098 -5.269 1.00 92.75 294 ASN A CA 1
ATOM 2453 C C . ASN A 1 294 ? 19.006 19.028 -4.224 1.00 92.75 294 ASN A C 1
ATOM 2455 O O . ASN A 1 294 ? 20.132 19.432 -4.515 1.00 92.75 294 ASN A O 1
ATOM 2459 N N . ASN A 1 295 ? 18.716 18.501 -3.034 1.00 90.19 295 ASN A N 1
ATOM 2460 C CA . ASN A 1 295 ? 19.699 18.317 -1.970 1.00 90.19 295 ASN A CA 1
ATOM 2461 C C . ASN A 1 295 ? 20.731 17.239 -2.312 1.00 90.19 295 ASN A C 1
ATOM 2463 O O . ASN A 1 295 ? 21.881 17.351 -1.897 1.00 90.19 295 ASN A O 1
ATOM 2467 N N . TYR A 1 296 ? 20.346 16.219 -3.078 1.00 89.50 296 TYR A N 1
ATOM 2468 C CA . TYR A 1 296 ? 21.270 15.211 -3.582 1.00 89.50 296 TYR A CA 1
ATOM 2469 C C . TYR A 1 296 ? 22.232 15.786 -4.629 1.00 89.50 296 TYR A C 1
ATOM 2471 O O . TYR A 1 296 ? 23.434 15.560 -4.549 1.00 89.50 296 TYR A O 1
ATOM 2479 N N . ILE A 1 297 ? 21.728 16.583 -5.577 1.00 87.06 297 ILE A N 1
ATOM 2480 C CA . ILE A 1 297 ? 22.543 17.126 -6.676 1.00 87.06 297 ILE A CA 1
ATOM 2481 C C . ILE A 1 297 ? 23.395 18.325 -6.233 1.00 87.06 297 ILE A C 1
ATOM 2483 O O . ILE A 1 297 ? 24.548 18.438 -6.638 1.00 87.06 297 ILE A O 1
ATOM 2487 N N . ASN A 1 298 ? 22.820 19.246 -5.454 1.00 86.50 298 ASN A N 1
ATOM 2488 C CA . ASN A 1 298 ? 23.421 20.553 -5.150 1.00 86.50 298 ASN A CA 1
ATOM 2489 C C . ASN A 1 298 ? 23.743 20.753 -3.660 1.00 86.50 298 ASN A C 1
ATOM 2491 O O . ASN A 1 298 ? 24.287 21.793 -3.284 1.00 86.50 298 ASN A O 1
ATOM 2495 N N . GLY A 1 299 ? 23.342 19.823 -2.792 1.00 80.69 299 GLY A N 1
ATOM 2496 C CA . GLY A 1 299 ? 23.508 19.968 -1.351 1.00 80.69 299 GLY A CA 1
ATOM 2497 C C . GLY A 1 299 ? 24.935 19.703 -0.877 1.00 80.69 299 GLY A C 1
ATOM 2498 O O . GLY A 1 299 ? 25.795 19.197 -1.593 1.00 80.69 299 GLY A O 1
ATOM 2499 N N . ASN A 1 300 ? 25.193 20.026 0.392 1.00 83.31 300 ASN A N 1
ATOM 2500 C CA . ASN A 1 300 ? 26.436 19.622 1.046 1.00 83.31 300 ASN A CA 1
ATOM 2501 C C . ASN A 1 300 ? 26.473 18.095 1.264 1.00 83.31 300 ASN A C 1
ATOM 2503 O O . ASN A 1 300 ? 25.442 17.425 1.244 1.00 83.31 300 ASN A O 1
ATOM 2507 N N . ARG A 1 301 ? 27.653 17.541 1.572 1.00 81.50 301 ARG A N 1
ATOM 2508 C CA . ARG A 1 301 ? 27.844 16.090 1.765 1.00 81.50 301 ARG A CA 1
ATOM 2509 C C . ARG A 1 301 ? 26.856 15.446 2.752 1.00 81.50 301 ARG A C 1
ATOM 2511 O O . ARG A 1 301 ? 26.442 14.309 2.546 1.00 81.50 301 ARG A O 1
ATOM 2518 N N . LYS A 1 302 ? 26.480 16.158 3.823 1.00 82.19 302 LYS A N 1
ATOM 2519 C CA . LYS A 1 302 ? 25.504 15.684 4.824 1.00 82.19 302 LYS A CA 1
ATOM 2520 C C . LYS A 1 302 ? 24.100 15.586 4.213 1.00 82.19 302 LYS A C 1
ATOM 2522 O O . LYS A 1 302 ? 23.438 14.565 4.360 1.00 82.19 302 LYS A O 1
ATOM 2527 N N . SER A 1 303 ? 23.674 16.629 3.505 1.00 84.12 303 SER A N 1
ATOM 2528 C CA . SER A 1 303 ? 22.359 16.724 2.857 1.00 84.12 303 SER A CA 1
ATOM 2529 C C . SER A 1 303 ? 22.223 15.741 1.699 1.00 84.12 303 SER A C 1
ATOM 2531 O O . SER A 1 303 ? 21.163 15.142 1.531 1.00 84.12 303 SER A O 1
ATOM 2533 N N . MET A 1 304 ? 23.313 15.531 0.957 1.00 86.25 304 MET A N 1
ATOM 2534 C CA . MET A 1 304 ? 23.400 14.547 -0.116 1.00 86.25 304 MET A CA 1
ATOM 2535 C C . MET A 1 304 ? 23.144 13.136 0.416 1.00 86.25 304 MET A C 1
ATOM 2537 O O . MET A 1 304 ? 22.182 12.506 -0.006 1.00 86.25 304 MET A O 1
ATOM 2541 N N . ARG A 1 305 ? 23.924 12.682 1.410 1.00 85.06 305 ARG A N 1
ATOM 2542 C CA . ARG A 1 305 ? 23.768 11.344 2.019 1.00 85.06 305 ARG A CA 1
ATOM 2543 C C . ARG A 1 305 ? 22.386 11.123 2.622 1.00 85.06 305 ARG A C 1
ATOM 2545 O O . ARG A 1 305 ? 21.759 10.103 2.391 1.00 85.06 305 ARG A O 1
ATOM 2552 N N . LYS A 1 306 ? 21.881 12.116 3.354 1.00 87.69 306 LYS A N 1
ATOM 2553 C CA . LYS A 1 306 ? 20.533 12.073 3.928 1.00 87.69 306 LYS A CA 1
ATOM 2554 C C . LYS A 1 306 ? 19.461 11.901 2.851 1.00 87.69 306 LYS A C 1
ATOM 2556 O O . LYS A 1 306 ? 18.536 11.117 3.025 1.00 87.69 306 LYS A O 1
ATOM 2561 N N . SER A 1 307 ? 19.571 12.646 1.753 1.00 90.94 307 SER A N 1
ATOM 2562 C CA . SER A 1 307 ? 18.596 12.567 0.662 1.00 90.94 307 SER A CA 1
ATOM 2563 C C . SER A 1 307 ? 18.708 11.248 -0.094 1.00 90.94 307 SER A C 1
ATOM 2565 O O . SER A 1 307 ? 17.690 10.680 -0.468 1.00 90.94 307 SER A O 1
ATOM 2567 N N . GLU A 1 308 ? 19.928 10.743 -0.263 1.00 90.12 308 GLU A N 1
ATOM 2568 C CA . GLU A 1 308 ? 20.216 9.426 -0.828 1.00 90.12 308 GLU A CA 1
ATOM 2569 C C . GLU A 1 308 ? 19.523 8.310 -0.036 1.00 90.12 308 GLU A C 1
ATOM 2571 O O . GLU A 1 308 ? 18.703 7.595 -0.610 1.00 90.12 308 GLU A O 1
ATOM 2576 N N . ASP A 1 309 ? 19.745 8.236 1.282 1.00 90.25 309 ASP A N 1
ATOM 2577 C CA . ASP A 1 309 ? 19.141 7.217 2.154 1.00 90.25 309 ASP A CA 1
ATOM 2578 C C . ASP A 1 309 ? 17.602 7.235 2.067 1.00 90.25 309 ASP A C 1
ATOM 2580 O O . ASP A 1 309 ? 16.947 6.190 2.003 1.00 90.25 309 ASP A O 1
ATOM 2584 N N . ILE A 1 310 ? 17.002 8.434 2.031 1.00 94.00 310 ILE A N 1
ATOM 2585 C CA . ILE A 1 310 ? 15.545 8.609 1.920 1.00 94.00 310 ILE A CA 1
ATOM 2586 C C . ILE A 1 310 ? 15.043 8.171 0.548 1.00 94.00 310 ILE A C 1
ATOM 2588 O O . ILE A 1 310 ? 14.029 7.476 0.471 1.00 94.00 310 ILE A O 1
ATOM 2592 N N . MET A 1 311 ? 15.725 8.543 -0.533 1.00 94.69 311 MET A N 1
ATOM 2593 C CA . MET A 1 311 ? 15.338 8.148 -1.887 1.00 94.69 311 MET A CA 1
ATOM 2594 C C . MET A 1 311 ? 15.454 6.630 -2.093 1.00 94.69 311 MET A C 1
ATOM 2596 O O . MET A 1 311 ? 14.541 6.024 -2.658 1.00 94.69 311 MET A O 1
ATOM 2600 N N . GLU A 1 312 ? 16.507 5.988 -1.578 1.00 92.81 312 GLU A N 1
ATOM 2601 C CA . GLU A 1 312 ? 16.644 4.525 -1.616 1.00 92.81 312 GLU A CA 1
ATOM 2602 C C . GLU A 1 312 ? 15.524 3.837 -0.828 1.00 92.81 312 GLU A C 1
ATOM 2604 O O . GLU A 1 312 ? 14.868 2.916 -1.331 1.00 92.81 312 GLU A O 1
ATOM 2609 N N . TRP A 1 313 ? 15.245 4.325 0.385 1.00 94.12 313 TRP A N 1
ATOM 2610 C CA . TRP A 1 313 ? 14.137 3.827 1.196 1.00 94.12 313 TRP A CA 1
ATOM 2611 C C . TRP A 1 313 ? 12.786 4.018 0.491 1.00 94.12 313 TRP A C 1
ATOM 2613 O O . TRP A 1 313 ? 11.932 3.130 0.554 1.00 94.12 313 TRP A O 1
ATOM 2623 N N . THR A 1 314 ? 12.611 5.129 -0.230 1.00 95.88 314 THR A N 1
ATOM 2624 C CA . THR A 1 314 ? 11.398 5.445 -0.999 1.00 95.88 314 THR A CA 1
ATOM 2625 C C . THR A 1 314 ? 11.146 4.418 -2.097 1.00 95.88 314 THR A C 1
ATOM 2627 O O . THR A 1 314 ? 10.048 3.869 -2.175 1.00 95.88 314 THR A O 1
ATOM 2630 N N . LEU A 1 315 ? 12.155 4.099 -2.915 1.00 94.56 315 LEU A N 1
ATOM 2631 C CA . LEU A 1 315 ? 12.011 3.101 -3.983 1.00 94.56 315 LEU A CA 1
ATOM 2632 C C . LEU A 1 315 ? 11.750 1.695 -3.420 1.00 94.56 315 LEU A C 1
ATOM 2634 O O . LEU A 1 315 ? 10.930 0.947 -3.958 1.00 94.56 315 LEU A O 1
ATOM 2638 N N . LYS A 1 316 ? 12.373 1.347 -2.289 1.00 93.00 316 LYS A N 1
ATOM 2639 C CA . LYS A 1 316 ? 12.129 0.066 -1.611 1.00 93.00 316 LYS A CA 1
ATOM 2640 C C . LYS A 1 316 ? 10.707 -0.052 -1.049 1.00 93.00 316 LYS A C 1
ATOM 2642 O O . LYS A 1 316 ? 10.165 -1.153 -0.986 1.00 93.00 316 LYS A O 1
ATOM 2647 N N . ASN A 1 317 ? 10.096 1.071 -0.675 1.00 94.31 317 ASN A N 1
ATOM 2648 C CA . ASN A 1 317 ? 8.760 1.151 -0.079 1.00 94.31 317 ASN A CA 1
ATOM 2649 C C . ASN A 1 317 ? 7.754 1.858 -1.002 1.00 94.31 317 ASN A C 1
ATOM 2651 O O . ASN A 1 317 ? 6.872 2.582 -0.540 1.00 94.31 317 ASN A O 1
ATOM 2655 N N . ALA A 1 318 ? 7.870 1.648 -2.314 1.00 94.19 318 ALA A N 1
ATOM 2656 C CA . ALA A 1 318 ? 6.989 2.245 -3.311 1.00 94.19 318 ALA A CA 1
ATOM 2657 C C . ALA A 1 318 ? 5.585 1.612 -3.278 1.00 94.19 318 ALA A C 1
ATOM 2659 O O . ALA A 1 318 ? 5.250 0.763 -4.104 1.00 94.19 318 ALA A O 1
ATOM 2660 N N . TYR A 1 319 ? 4.768 1.989 -2.293 1.00 94.69 319 TYR A N 1
ATOM 2661 C CA . TYR A 1 319 ? 3.424 1.448 -2.082 1.00 94.69 319 TYR A CA 1
ATOM 2662 C C . TYR A 1 319 ? 2.468 1.729 -3.260 1.00 94.69 319 TYR A C 1
ATOM 2664 O O . TYR A 1 319 ? 2.647 2.712 -3.979 1.00 94.69 319 TYR A O 1
ATOM 2672 N N . PRO A 1 320 ? 1.409 0.912 -3.442 1.00 94.62 320 PRO A N 1
ATOM 2673 C CA . PRO A 1 320 ? 0.464 1.058 -4.551 1.00 94.62 320 PRO A CA 1
ATOM 2674 C C . PRO A 1 320 ? -0.132 2.459 -4.739 1.00 94.62 320 PRO A C 1
ATOM 2676 O O . PRO A 1 320 ? -0.153 2.956 -5.864 1.00 94.62 320 PRO A O 1
ATOM 2679 N N . ALA A 1 321 ? -0.577 3.107 -3.656 1.00 93.94 321 ALA A N 1
ATOM 2680 C CA . ALA A 1 321 ? -1.139 4.460 -3.712 1.00 93.94 321 ALA A CA 1
ATOM 2681 C C . ALA A 1 321 ? -0.103 5.470 -4.236 1.00 93.94 321 ALA A C 1
ATOM 2683 O O . ALA A 1 321 ? -0.368 6.205 -5.184 1.00 93.94 321 ALA A O 1
ATOM 2684 N N . LEU A 1 322 ? 1.123 5.415 -3.703 1.00 96.62 322 LEU A N 1
ATOM 2685 C CA . LEU A 1 322 ? 2.233 6.259 -4.139 1.00 96.62 322 LEU A CA 1
ATOM 2686 C C . LEU A 1 322 ? 2.536 6.106 -5.633 1.00 96.62 322 LEU A C 1
ATOM 2688 O O . LEU A 1 322 ? 2.660 7.097 -6.343 1.00 96.62 322 LEU A O 1
ATOM 2692 N N . VAL A 1 323 ? 2.634 4.872 -6.130 1.00 96.50 323 VAL A N 1
ATOM 2693 C CA . VAL A 1 323 ? 2.953 4.613 -7.543 1.00 96.50 323 VAL A CA 1
ATOM 2694 C C . VAL A 1 323 ? 1.807 5.019 -8.472 1.00 96.50 323 VAL A C 1
ATOM 2696 O O . VAL A 1 323 ? 2.041 5.463 -9.596 1.00 96.50 323 VAL A O 1
ATOM 2699 N N . THR A 1 324 ? 0.564 4.894 -8.017 1.00 94.69 324 THR A N 1
ATOM 2700 C CA . THR A 1 324 ? -0.602 5.287 -8.815 1.00 94.69 324 THR A CA 1
ATOM 2701 C C . THR A 1 324 ? -0.616 6.799 -9.050 1.00 94.69 324 THR A C 1
ATOM 2703 O O . THR A 1 324 ? -0.779 7.221 -10.195 1.00 94.69 324 THR A O 1
ATOM 2706 N N . GLY A 1 325 ? -0.364 7.602 -8.009 1.00 92.75 325 GLY A N 1
ATOM 2707 C CA . GLY A 1 325 ? -0.370 9.068 -8.103 1.00 92.75 325 GLY A CA 1
ATOM 2708 C C . GLY A 1 325 ? 0.941 9.705 -8.585 1.00 92.75 325 GLY A C 1
ATOM 2709 O O . GLY A 1 325 ? 0.906 10.709 -9.289 1.00 92.75 325 GLY A O 1
ATOM 2710 N N . LEU A 1 326 ? 2.100 9.126 -8.242 1.00 96.75 326 LEU A N 1
ATOM 2711 C CA . LEU A 1 326 ? 3.419 9.778 -8.349 1.00 96.75 326 LEU A CA 1
ATOM 2712 C C . LEU A 1 326 ? 4.469 8.950 -9.112 1.00 96.75 326 LEU A C 1
ATOM 2714 O O . LEU A 1 326 ? 5.669 9.035 -8.845 1.00 96.75 326 LEU A O 1
ATOM 2718 N N . ALA A 1 327 ? 4.045 8.118 -10.070 1.00 96.75 327 ALA A N 1
ATOM 2719 C CA . ALA A 1 327 ? 4.968 7.291 -10.856 1.00 96.75 327 ALA A CA 1
ATOM 2720 C C . ALA A 1 327 ? 6.080 8.105 -11.543 1.00 96.75 327 ALA A C 1
ATOM 2722 O O . ALA A 1 327 ? 7.227 7.668 -11.559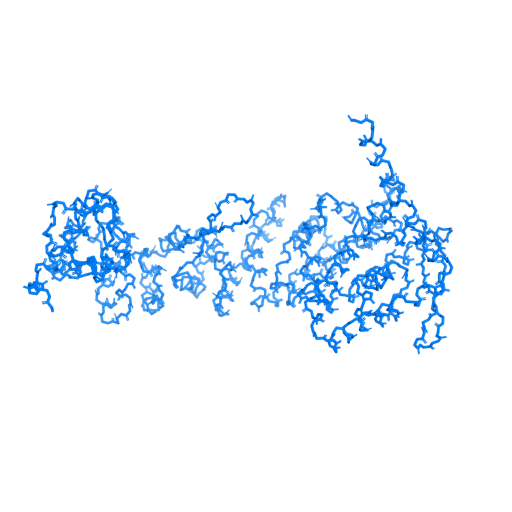 1.00 96.75 327 ALA A O 1
ATOM 2723 N N . SER A 1 328 ? 5.762 9.280 -12.097 1.00 96.88 328 SER A N 1
ATOM 2724 C CA . SER A 1 328 ? 6.735 10.101 -12.838 1.00 96.88 328 SER A CA 1
ATOM 2725 C C . SER A 1 328 ? 7.823 10.664 -11.921 1.00 96.88 328 SER A C 1
ATOM 2727 O O . SER A 1 328 ? 9.000 10.704 -12.281 1.00 96.88 328 SER A O 1
ATOM 2729 N N . GLU A 1 329 ? 7.438 11.066 -10.715 1.00 97.50 329 GLU A N 1
ATOM 2730 C CA . GLU A 1 329 ? 8.333 11.557 -9.677 1.00 97.50 329 GLU A CA 1
ATOM 2731 C C . GLU A 1 329 ? 9.230 10.427 -9.158 1.00 97.50 329 GLU A C 1
ATOM 2733 O O . GLU A 1 329 ? 10.439 10.613 -9.039 1.00 97.50 329 GLU A O 1
ATOM 2738 N N . LEU A 1 330 ? 8.676 9.228 -8.941 1.00 97.69 330 LEU A N 1
ATOM 2739 C CA . LEU A 1 330 ? 9.461 8.052 -8.552 1.00 97.69 330 LEU A CA 1
ATOM 2740 C C . LEU A 1 330 ? 10.446 7.619 -9.647 1.00 97.69 330 LEU A C 1
ATOM 2742 O O . LEU A 1 330 ? 11.596 7.309 -9.346 1.00 97.69 330 LEU A O 1
ATOM 2746 N N . CYS A 1 331 ? 10.034 7.647 -10.918 1.00 97.75 331 CYS A N 1
ATOM 2747 C CA . CYS A 1 331 ? 10.928 7.440 -12.058 1.00 97.75 331 CYS A CA 1
ATOM 2748 C C . CYS A 1 331 ? 12.061 8.475 -12.088 1.00 97.75 331 CYS A C 1
ATOM 2750 O O . CYS A 1 331 ? 13.197 8.125 -12.391 1.00 97.75 331 CYS A O 1
ATOM 2752 N N . SER A 1 332 ? 11.778 9.727 -11.721 1.00 96.50 332 SER A N 1
ATOM 2753 C CA . SER A 1 332 ? 12.802 10.775 -11.637 1.00 96.50 332 SER A CA 1
ATOM 2754 C C . SER A 1 332 ? 13.797 10.502 -10.505 1.00 96.50 332 SER A C 1
ATOM 2756 O O . SER A 1 332 ? 14.999 10.641 -10.707 1.00 96.50 332 SER A O 1
ATOM 2758 N N . ILE A 1 333 ? 13.323 10.051 -9.337 1.00 96.31 333 ILE A N 1
ATOM 2759 C CA . ILE A 1 333 ? 14.193 9.598 -8.238 1.00 96.31 333 ILE A CA 1
ATOM 2760 C C . ILE A 1 333 ? 15.079 8.433 -8.698 1.00 96.31 333 ILE A C 1
ATOM 2762 O O . ILE A 1 333 ? 16.288 8.452 -8.472 1.00 96.31 333 ILE A O 1
ATOM 2766 N N . ALA A 1 334 ? 14.492 7.437 -9.365 1.00 95.81 334 ALA A N 1
ATOM 2767 C CA . ALA A 1 334 ? 15.210 6.282 -9.891 1.00 95.81 334 ALA A CA 1
ATOM 2768 C C . ALA A 1 334 ? 16.293 6.685 -10.905 1.00 95.81 334 ALA A C 1
ATOM 2770 O O . ALA A 1 334 ? 17.424 6.216 -10.806 1.00 95.81 334 ALA A O 1
ATOM 2771 N N . ASP A 1 335 ? 15.984 7.597 -11.829 1.00 95.06 335 ASP A N 1
ATOM 2772 C CA . ASP A 1 335 ? 16.956 8.120 -12.791 1.00 95.06 335 ASP A CA 1
ATOM 2773 C C . ASP A 1 335 ? 18.116 8.840 -12.095 1.00 95.06 335 ASP A C 1
ATOM 2775 O O . ASP A 1 335 ? 19.268 8.624 -12.463 1.00 95.06 335 ASP A O 1
ATOM 2779 N N . ILE A 1 336 ? 17.833 9.669 -11.086 1.00 92.81 336 ILE A N 1
ATOM 2780 C CA . ILE A 1 336 ? 18.861 10.395 -10.327 1.00 92.81 336 ILE A CA 1
ATOM 2781 C C . ILE A 1 336 ? 19.749 9.449 -9.517 1.00 92.81 336 ILE A C 1
ATOM 2783 O O . ILE A 1 336 ? 20.956 9.668 -9.450 1.00 92.81 336 ILE A O 1
ATOM 2787 N N . LEU A 1 337 ? 19.172 8.406 -8.918 1.00 91.44 337 LEU A N 1
ATOM 2788 C CA . LEU A 1 337 ? 19.935 7.437 -8.140 1.00 91.44 337 LEU A CA 1
ATOM 2789 C C . LEU A 1 337 ? 20.749 6.494 -9.016 1.00 91.44 337 LEU A C 1
ATOM 2791 O O . LEU A 1 337 ? 21.855 6.141 -8.627 1.00 91.44 337 LEU A O 1
ATOM 2795 N N . TRP A 1 338 ? 20.218 6.033 -10.149 1.00 92.88 338 TRP A N 1
ATOM 2796 C CA . TRP A 1 338 ? 20.810 4.926 -10.907 1.00 92.88 338 TRP A CA 1
ATOM 2797 C C . TRP A 1 338 ? 21.627 5.346 -12.123 1.00 92.88 338 TRP A C 1
ATOM 2799 O O . TRP A 1 338 ? 22.488 4.582 -12.562 1.00 92.88 338 TRP A O 1
ATOM 2809 N N . LEU A 1 339 ? 21.371 6.526 -12.687 1.00 90.75 339 LEU A N 1
ATOM 2810 C CA . LEU A 1 339 ? 22.143 7.047 -13.810 1.00 90.75 339 LEU A CA 1
ATOM 2811 C C . LEU A 1 339 ? 23.233 7.973 -13.298 1.00 90.75 339 LEU A C 1
ATOM 2813 O O . LEU A 1 339 ? 23.030 8.753 -12.372 1.00 90.75 339 LEU A O 1
ATOM 2817 N N . ARG A 1 340 ? 24.387 7.925 -13.956 1.00 80.69 340 ARG A N 1
ATOM 2818 C CA . ARG A 1 340 ? 25.523 8.756 -13.585 1.00 80.69 340 ARG A CA 1
ATOM 2819 C C . ARG A 1 340 ? 25.187 10.247 -13.709 1.00 80.69 340 ARG A C 1
ATOM 2821 O O . ARG A 1 340 ? 24.740 10.713 -14.766 1.00 80.69 340 ARG A O 1
ATOM 2828 N N . GLY A 1 341 ? 25.423 10.988 -12.627 1.00 69.75 341 GLY A N 1
ATOM 2829 C CA . GLY A 1 341 ? 25.243 12.441 -12.545 1.00 69.75 341 GLY A CA 1
ATOM 2830 C C . GLY A 1 341 ? 26.553 13.229 -12.689 1.00 69.75 341 GLY A C 1
ATOM 2831 O O . GLY A 1 341 ? 27.625 12.658 -12.873 1.00 69.75 341 GLY A O 1
ATOM 2832 N N . LYS A 1 342 ? 26.490 14.567 -12.567 1.00 52.81 342 LYS A N 1
ATOM 2833 C CA . LYS A 1 342 ? 27.695 15.429 -12.501 1.00 52.81 342 LYS A CA 1
ATOM 2834 C C . LYS A 1 342 ? 28.530 15.187 -11.235 1.00 52.81 342 LYS A C 1
ATOM 2836 O O . LYS A 1 342 ? 29.746 15.310 -11.287 1.00 52.81 342 LYS A O 1
ATOM 2841 N N . VAL A 1 343 ? 27.881 14.823 -10.129 1.00 51.81 343 VAL A N 1
ATOM 2842 C CA . VAL A 1 343 ? 28.514 14.584 -8.819 1.00 51.81 343 VAL A CA 1
ATOM 2843 C C . VAL A 1 343 ? 29.515 13.417 -8.889 1.00 51.81 343 VAL A C 1
ATOM 2845 O O . VAL A 1 343 ? 30.635 13.530 -8.395 1.00 51.81 343 VAL A O 1
ATOM 2848 N N . ASP A 1 344 ? 29.180 12.363 -9.643 1.00 51.84 344 ASP A N 1
ATOM 2849 C CA . ASP A 1 344 ? 30.050 11.201 -9.904 1.00 51.84 344 ASP A CA 1
ATOM 2850 C C . ASP A 1 344 ? 31.271 11.516 -10.793 1.00 51.84 344 ASP A C 1
ATOM 2852 O O . ASP A 1 344 ? 32.099 10.642 -11.066 1.00 51.84 344 ASP A O 1
ATOM 2856 N N . ALA A 1 345 ? 31.370 12.728 -11.344 1.00 50.25 345 ALA A N 1
ATOM 2857 C CA . ALA A 1 345 ? 32.545 13.160 -12.094 1.00 50.25 345 ALA A CA 1
ATOM 2858 C C . ALA A 1 345 ? 33.586 13.845 -11.190 1.00 50.25 345 ALA A C 1
ATOM 2860 O O . ALA A 1 345 ? 34.773 13.752 -11.487 1.00 50.25 345 ALA A O 1
ATOM 2861 N N . GLU A 1 346 ? 33.167 14.486 -10.090 1.00 45.53 346 GLU A N 1
ATOM 2862 C CA . GLU A 1 346 ? 34.039 15.311 -9.237 1.00 45.53 346 GLU A CA 1
ATOM 2863 C C . GLU A 1 346 ? 34.658 14.544 -8.049 1.00 45.53 346 GLU A C 1
ATOM 2865 O O . GLU A 1 346 ? 35.836 14.744 -7.755 1.00 45.53 346 GLU A O 1
ATOM 2870 N N . GLU A 1 347 ? 33.943 13.615 -7.391 1.00 47.81 347 GLU A N 1
ATOM 2871 C CA . GLU A 1 347 ? 34.533 12.788 -6.307 1.00 47.81 347 GLU A CA 1
ATOM 2872 C C . GLU A 1 347 ? 35.556 11.748 -6.827 1.00 47.81 347 GLU A C 1
ATOM 2874 O O . GLU A 1 347 ? 36.382 11.234 -6.067 1.00 47.81 347 GLU A O 1
ATOM 2879 N N . PHE A 1 348 ? 35.551 11.463 -8.134 1.00 47.34 348 PHE A N 1
ATOM 2880 C CA . PHE A 1 348 ? 36.290 10.351 -8.747 1.00 47.34 348 PHE A CA 1
ATOM 2881 C C . PHE A 1 348 ? 37.731 10.660 -9.183 1.00 47.34 348 PHE A C 1
ATOM 2883 O O . PHE A 1 348 ? 38.436 9.748 -9.627 1.00 47.34 348 PHE A O 1
ATOM 2890 N N . ASP A 1 349 ? 38.215 11.895 -9.029 1.00 47.31 349 ASP A N 1
ATOM 2891 C CA . ASP A 1 349 ? 39.579 12.246 -9.455 1.00 47.31 349 ASP A CA 1
ATOM 2892 C C . ASP A 1 349 ? 40.682 11.721 -8.507 1.00 47.31 349 ASP A C 1
ATOM 2894 O O . ASP A 1 349 ? 41.845 11.631 -8.910 1.00 47.31 349 ASP A O 1
ATOM 2898 N N . PHE A 1 350 ? 40.351 11.298 -7.275 1.00 44.75 350 PHE A N 1
ATOM 2899 C CA . PHE A 1 350 ? 41.363 10.938 -6.263 1.00 44.75 350 PHE A CA 1
ATOM 2900 C C . PHE A 1 350 ? 41.575 9.435 -5.994 1.00 44.75 350 PHE A C 1
ATOM 2902 O O . PHE A 1 350 ? 42.692 9.054 -5.643 1.00 44.75 350 PHE A O 1
ATOM 2909 N N . TYR A 1 351 ? 40.586 8.553 -6.200 1.00 44.97 351 TYR A N 1
ATOM 2910 C CA . TYR A 1 351 ? 40.726 7.110 -5.923 1.00 44.97 351 TYR A CA 1
ATOM 2911 C C . TYR A 1 351 ? 40.313 6.248 -7.125 1.00 44.97 351 TYR A C 1
ATOM 2913 O O . TYR A 1 351 ? 39.179 5.798 -7.255 1.00 44.97 351 TYR A O 1
ATOM 2921 N N . ARG A 1 352 ? 41.277 5.979 -8.017 1.00 45.56 352 ARG A N 1
ATOM 2922 C CA . ARG A 1 352 ? 41.148 5.078 -9.180 1.00 45.56 352 ARG A CA 1
ATOM 2923 C C . ARG A 1 352 ? 41.056 3.591 -8.779 1.00 45.56 352 ARG A C 1
ATOM 2925 O O . ARG A 1 352 ? 41.941 2.819 -9.145 1.00 45.56 352 ARG A O 1
ATOM 2932 N N . ALA A 1 353 ? 40.034 3.179 -8.032 1.00 42.81 353 ALA A N 1
ATOM 2933 C CA . ALA A 1 353 ? 39.867 1.769 -7.660 1.00 42.81 353 ALA A CA 1
ATOM 2934 C C . ALA A 1 353 ? 38.889 0.988 -8.559 1.00 42.81 353 ALA A C 1
ATOM 2936 O O . ALA A 1 353 ? 39.113 -0.203 -8.737 1.00 42.81 353 ALA A O 1
ATOM 2937 N N . ASP A 1 354 ? 37.896 1.623 -9.203 1.00 46.81 354 ASP A N 1
ATOM 2938 C CA . ASP A 1 354 ? 36.792 0.871 -9.840 1.00 46.81 354 ASP A CA 1
ATOM 2939 C C . ASP A 1 354 ? 36.617 1.036 -11.360 1.00 46.81 354 ASP A C 1
ATOM 2941 O O . ASP A 1 354 ? 35.539 0.858 -11.919 1.00 46.81 354 ASP A O 1
ATOM 2945 N N . ARG A 1 355 ? 37.715 1.257 -12.097 1.00 47.44 355 ARG A N 1
ATOM 2946 C CA . ARG A 1 355 ? 37.712 1.173 -13.579 1.00 47.44 355 ARG A CA 1
ATOM 2947 C C . ARG A 1 355 ? 37.393 -0.232 -14.138 1.00 47.44 355 ARG A C 1
ATOM 2949 O O . ARG A 1 355 ? 37.494 -0.429 -15.343 1.00 47.44 355 ARG A O 1
ATOM 2956 N N . LEU A 1 356 ? 37.074 -1.207 -13.286 1.00 50.53 356 LEU A N 1
ATOM 2957 C CA . LEU A 1 356 ? 36.755 -2.589 -13.659 1.00 50.53 356 LEU A CA 1
ATOM 2958 C C . LEU A 1 356 ? 35.270 -2.932 -13.486 1.00 50.53 356 LEU A C 1
ATOM 2960 O O . LEU A 1 356 ? 34.872 -4.047 -13.835 1.00 50.53 356 LEU A O 1
ATOM 2964 N N . SER A 1 357 ? 34.456 -2.022 -12.946 1.00 61.59 357 SER A N 1
ATOM 2965 C CA . SER A 1 357 ? 33.043 -2.312 -12.757 1.00 61.59 357 SER A CA 1
ATOM 2966 C C . SER A 1 357 ? 32.251 -2.085 -14.043 1.00 61.59 357 SER A C 1
ATOM 2968 O O . SER A 1 357 ? 32.315 -1.035 -14.685 1.00 61.59 357 SER A O 1
ATOM 2970 N N . LYS A 1 358 ? 31.497 -3.118 -14.437 1.00 68.75 358 LYS A N 1
ATOM 2971 C CA . LYS A 1 358 ? 30.706 -3.133 -15.673 1.00 68.75 358 LYS A CA 1
ATOM 2972 C C . LYS A 1 358 ? 29.578 -2.101 -15.664 1.00 68.75 358 LYS A C 1
ATOM 2974 O O . LYS A 1 358 ? 29.036 -1.843 -16.727 1.00 68.75 358 LYS A O 1
ATOM 2979 N N . GLY A 1 359 ? 29.171 -1.556 -14.514 1.00 78.94 359 GLY A N 1
ATOM 2980 C CA . GLY A 1 359 ? 28.086 -0.574 -14.440 1.00 78.94 359 GLY A CA 1
ATOM 2981 C C . GLY A 1 359 ? 28.473 0.760 -15.075 1.00 78.94 359 GLY A C 1
ATOM 2982 O O . GLY A 1 359 ? 27.721 1.287 -15.900 1.00 78.94 359 GLY A O 1
ATOM 2983 N N . PHE A 1 360 ? 29.681 1.248 -14.783 1.00 82.19 360 PHE A N 1
ATOM 2984 C CA . PHE A 1 360 ? 30.211 2.493 -15.351 1.00 82.19 360 PHE A CA 1
ATOM 2985 C C . PHE A 1 360 ? 30.217 2.526 -16.878 1.00 82.19 360 PHE A C 1
ATOM 2987 O O . PHE A 1 360 ? 29.929 3.568 -17.467 1.00 82.19 360 PHE A O 1
ATOM 2994 N N . GLU A 1 361 ? 30.502 1.396 -17.529 1.00 86.62 361 GLU A N 1
ATOM 2995 C CA . GLU A 1 361 ? 30.478 1.298 -18.991 1.00 86.62 361 GLU A CA 1
ATOM 2996 C C . GLU A 1 361 ? 29.098 1.663 -19.563 1.00 86.62 361 GLU A C 1
ATOM 2998 O O . GLU A 1 361 ? 29.028 2.248 -20.640 1.00 86.62 361 GLU A O 1
ATOM 3003 N N . TYR A 1 362 ? 28.015 1.383 -18.827 1.00 89.06 362 TYR A N 1
ATOM 3004 C CA . TYR A 1 362 ? 26.622 1.668 -19.194 1.00 89.06 362 TYR A CA 1
ATOM 3005 C C . TYR A 1 362 ? 26.128 3.042 -18.706 1.00 89.06 362 TYR A C 1
ATOM 3007 O O . TYR A 1 362 ? 24.939 3.339 -18.819 1.00 89.06 362 TYR A O 1
ATOM 3015 N N . GLY A 1 363 ? 26.998 3.881 -18.131 1.00 88.44 363 GLY A N 1
ATOM 3016 C CA . GLY A 1 363 ? 26.588 5.167 -17.555 1.00 88.44 363 GLY A CA 1
ATOM 3017 C C . GLY A 1 363 ? 25.769 5.048 -16.278 1.00 88.44 363 GLY A C 1
ATOM 3018 O O . GLY A 1 363 ? 24.998 5.957 -15.964 1.00 88.44 363 GLY A O 1
ATOM 3019 N N . LEU A 1 364 ? 25.894 3.927 -15.571 1.00 90.56 364 LEU A N 1
ATOM 3020 C CA . LEU A 1 364 ? 25.253 3.728 -14.280 1.00 90.56 364 LEU A CA 1
ATOM 3021 C C . LEU A 1 364 ? 26.070 4.402 -13.170 1.00 90.56 364 LEU A C 1
ATOM 3023 O O . LEU A 1 364 ? 27.292 4.529 -13.274 1.00 90.56 364 LEU A O 1
ATOM 3027 N N . SER A 1 365 ? 25.379 4.863 -12.131 1.00 88.00 365 SER A N 1
ATOM 3028 C CA . SER A 1 365 ? 25.995 5.398 -10.914 1.00 88.00 365 SER A CA 1
ATOM 3029 C C . SER A 1 365 ? 26.559 4.269 -10.043 1.00 88.00 365 SER A C 1
ATOM 3031 O O . SER A 1 365 ? 26.203 3.100 -10.212 1.00 88.00 365 SER A O 1
ATOM 3033 N N . GLU A 1 366 ? 27.352 4.619 -9.027 1.00 81.62 366 GLU A N 1
ATOM 3034 C CA . GLU A 1 366 ? 27.814 3.657 -8.016 1.00 81.62 366 GLU A CA 1
ATOM 3035 C C . GLU A 1 366 ? 26.633 2.939 -7.327 1.00 81.62 366 GLU A C 1
ATOM 3037 O O . GLU A 1 366 ? 26.678 1.739 -7.057 1.00 81.62 366 GLU A O 1
ATOM 3042 N N . LYS A 1 367 ? 25.517 3.643 -7.092 1.00 83.56 367 LYS A N 1
ATOM 3043 C CA . LYS A 1 367 ? 24.329 3.080 -6.425 1.00 83.56 367 LYS A CA 1
ATOM 3044 C C . LYS A 1 367 ? 23.659 1.994 -7.255 1.00 83.56 367 LYS A C 1
ATOM 3046 O O . LYS A 1 367 ? 23.200 0.990 -6.712 1.00 83.56 367 LYS A O 1
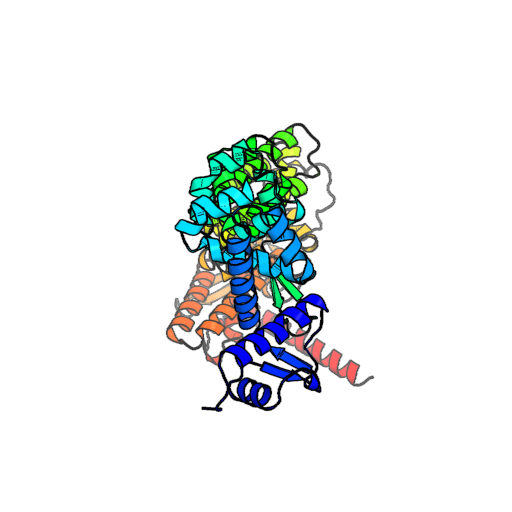ATOM 3051 N N . ALA A 1 368 ? 23.648 2.151 -8.576 1.00 85.00 368 ALA A N 1
ATOM 3052 C CA . ALA A 1 368 ? 23.179 1.104 -9.474 1.00 85.00 368 ALA A CA 1
ATOM 3053 C C . ALA A 1 368 ? 24.095 -0.134 -9.478 1.00 85.00 368 ALA A C 1
ATOM 3055 O O . ALA A 1 368 ? 23.620 -1.236 -9.755 1.00 85.00 368 ALA A O 1
ATOM 3056 N N . GLU A 1 369 ? 25.377 -0.003 -9.127 1.00 77.56 369 GLU A N 1
ATOM 3057 C CA . GLU A 1 369 ? 26.274 -1.156 -8.955 1.00 77.56 369 GLU A CA 1
ATOM 3058 C C . GLU A 1 369 ? 25.987 -1.909 -7.653 1.00 77.56 369 GLU A C 1
ATOM 3060 O O . GLU A 1 369 ? 25.964 -3.145 -7.629 1.00 77.56 369 GLU A O 1
ATOM 3065 N N . HIS A 1 370 ? 25.656 -1.169 -6.591 1.00 81.00 370 HIS A N 1
ATOM 3066 C CA . HIS A 1 370 ? 25.233 -1.728 -5.304 1.00 81.00 370 HIS A CA 1
ATOM 3067 C C . HIS A 1 370 ? 23.794 -2.263 -5.299 1.00 81.00 370 HIS A C 1
ATOM 3069 O O . HIS A 1 370 ? 23.337 -2.790 -4.283 1.00 81.00 370 HIS A O 1
ATOM 3075 N N . TYR A 1 371 ? 23.088 -2.207 -6.432 1.00 84.56 371 TYR A N 1
ATOM 3076 C CA . TYR A 1 371 ? 21.709 -2.676 -6.580 1.00 84.56 371 TYR A CA 1
ATOM 3077 C C . TYR A 1 371 ? 21.490 -4.095 -6.025 1.00 84.56 371 TYR A C 1
ATOM 3079 O O . TYR A 1 371 ? 20.513 -4.338 -5.323 1.00 84.56 371 TYR A O 1
ATOM 3087 N N . ASN A 1 372 ? 22.432 -5.017 -6.256 1.00 81.88 372 ASN A N 1
ATOM 3088 C CA . ASN A 1 372 ? 22.345 -6.405 -5.772 1.00 81.88 372 ASN A CA 1
ATOM 3089 C C . ASN A 1 372 ? 22.428 -6.541 -4.243 1.00 81.88 372 ASN A C 1
ATOM 3091 O O . ASN A 1 372 ? 21.998 -7.553 -3.688 1.00 81.88 372 ASN A O 1
ATOM 3095 N N . TYR A 1 373 ? 23.021 -5.562 -3.554 1.00 81.75 373 TYR A N 1
ATOM 3096 C CA . TYR A 1 373 ? 23.049 -5.539 -2.091 1.00 81.75 373 TYR A CA 1
ATOM 3097 C C . TYR A 1 373 ? 21.715 -5.062 -1.518 1.00 81.75 373 TYR A C 1
ATOM 3099 O O . TYR A 1 373 ? 21.286 -5.561 -0.475 1.00 81.75 373 TYR A O 1
ATOM 3107 N N . LEU A 1 374 ? 21.060 -4.126 -2.212 1.00 79.31 374 LEU A N 1
ATOM 3108 C CA . LEU A 1 374 ? 19.762 -3.573 -1.829 1.00 79.31 374 LEU A CA 1
ATOM 3109 C C . LEU A 1 374 ? 18.605 -4.529 -2.151 1.00 79.31 374 LEU A C 1
ATOM 3111 O O . LEU A 1 374 ? 17.698 -4.678 -1.328 1.00 79.31 374 LEU A O 1
ATOM 3115 N N . TYR A 1 375 ? 18.668 -5.194 -3.308 1.00 83.94 375 TYR A N 1
ATOM 3116 C CA . TYR A 1 375 ? 17.674 -6.141 -3.810 1.00 83.94 375 TYR A CA 1
ATOM 3117 C C . TYR A 1 375 ? 18.352 -7.482 -4.092 1.00 83.94 375 TYR A C 1
ATOM 3119 O O . TYR A 1 375 ? 19.017 -7.665 -5.111 1.00 83.94 375 TYR A O 1
ATOM 3127 N N . ARG A 1 376 ? 18.197 -8.442 -3.174 1.00 80.88 376 ARG A N 1
ATOM 3128 C CA . ARG A 1 376 ? 18.840 -9.763 -3.293 1.00 80.88 376 ARG A CA 1
ATOM 3129 C C . ARG A 1 376 ? 18.177 -10.628 -4.352 1.00 80.88 376 ARG A C 1
ATOM 3131 O O . ARG A 1 376 ? 18.805 -11.535 -4.896 1.00 80.88 376 ARG A O 1
ATOM 3138 N N . THR A 1 377 ? 16.895 -10.382 -4.600 1.00 83.69 377 THR A N 1
ATOM 3139 C CA . THR A 1 377 ? 16.119 -11.053 -5.637 1.00 83.69 377 THR A CA 1
ATOM 3140 C C . THR A 1 377 ? 15.295 -10.034 -6.411 1.00 83.69 377 THR A C 1
ATOM 3142 O O . THR A 1 377 ? 14.863 -9.024 -5.855 1.00 83.69 377 THR A O 1
ATOM 3145 N N . VAL A 1 378 ? 14.996 -10.343 -7.673 1.00 82.38 378 VAL A N 1
ATOM 3146 C CA . VAL A 1 378 ? 14.146 -9.508 -8.538 1.00 82.38 378 VAL A CA 1
ATOM 3147 C C . VAL A 1 378 ? 12.741 -9.263 -7.959 1.00 82.38 378 VAL A C 1
ATOM 3149 O O . VAL A 1 378 ? 12.062 -8.305 -8.317 1.00 82.38 378 VAL A O 1
ATOM 3152 N N . TYR A 1 379 ? 12.290 -10.107 -7.025 1.00 83.31 379 TYR A N 1
ATOM 3153 C CA . TYR A 1 379 ? 10.991 -9.981 -6.358 1.00 83.31 379 TYR A CA 1
ATOM 3154 C C . TYR A 1 379 ? 10.983 -8.968 -5.206 1.00 83.31 379 TYR A C 1
ATOM 3156 O O . TYR A 1 379 ? 9.910 -8.564 -4.770 1.00 83.31 379 TYR A O 1
ATOM 3164 N N . GLU A 1 380 ? 12.150 -8.540 -4.720 1.00 84.62 380 GLU A N 1
ATOM 3165 C CA . GLU A 1 380 ? 12.257 -7.573 -3.618 1.00 84.62 380 GLU A CA 1
ATOM 3166 C C . GLU A 1 380 ? 12.090 -6.119 -4.083 1.00 84.62 380 GLU A C 1
ATOM 3168 O O . GLU A 1 380 ? 11.851 -5.233 -3.261 1.00 84.62 380 GLU A O 1
ATOM 3173 N N . ASN A 1 381 ? 12.192 -5.849 -5.389 1.00 89.12 381 ASN A N 1
ATOM 3174 C CA . ASN A 1 381 ? 12.065 -4.498 -5.925 1.00 89.12 381 ASN A CA 1
ATOM 3175 C C . ASN A 1 381 ? 10.591 -4.089 -6.082 1.00 89.12 381 ASN A C 1
ATOM 3177 O O . ASN A 1 381 ? 9.994 -4.207 -7.156 1.00 89.12 381 ASN A O 1
ATOM 3181 N N . ALA A 1 382 ? 10.005 -3.601 -4.985 1.00 90.75 382 ALA A N 1
ATOM 3182 C CA . ALA A 1 382 ? 8.613 -3.160 -4.939 1.00 90.75 382 ALA A CA 1
ATOM 3183 C C . ALA A 1 382 ? 8.300 -2.065 -5.973 1.00 90.75 382 ALA A C 1
ATOM 3185 O O . ALA A 1 382 ? 7.225 -2.092 -6.572 1.00 90.75 382 ALA A O 1
ATOM 3186 N N . PHE A 1 383 ? 9.237 -1.142 -6.224 1.00 96.00 383 PHE A N 1
ATOM 3187 C CA . PHE A 1 383 ? 9.062 -0.073 -7.205 1.00 96.00 383 PHE A CA 1
ATOM 3188 C C . PHE A 1 383 ? 8.841 -0.609 -8.617 1.00 96.00 383 PHE A C 1
ATOM 3190 O O . PHE A 1 383 ? 7.819 -0.281 -9.212 1.00 96.00 383 PHE A O 1
ATOM 3197 N N . LEU A 1 384 ? 9.730 -1.459 -9.143 1.00 96.31 384 LEU A N 1
ATOM 3198 C CA . LEU A 1 384 ? 9.584 -1.977 -10.511 1.00 96.31 384 LEU A CA 1
ATOM 3199 C C . LEU A 1 384 ? 8.280 -2.766 -10.678 1.00 96.31 384 LEU A C 1
ATOM 3201 O O . LEU A 1 384 ? 7.550 -2.566 -11.651 1.00 96.31 384 LEU A O 1
ATOM 3205 N N . TRP A 1 385 ? 7.953 -3.627 -9.712 1.00 95.31 385 TRP A N 1
ATOM 3206 C CA . TRP A 1 385 ? 6.728 -4.422 -9.770 1.00 95.31 385 TRP A CA 1
ATOM 3207 C C . TRP A 1 385 ? 5.469 -3.564 -9.731 1.00 95.31 385 TRP A C 1
ATOM 3209 O O . TRP A 1 385 ? 4.577 -3.754 -10.560 1.00 95.31 385 TRP A O 1
ATOM 3219 N N . ASN A 1 386 ? 5.391 -2.613 -8.801 1.00 96.25 386 ASN A N 1
ATOM 3220 C CA . ASN A 1 386 ? 4.223 -1.750 -8.684 1.00 96.25 386 ASN A CA 1
ATOM 3221 C C . ASN A 1 386 ? 4.131 -0.782 -9.868 1.00 96.25 386 ASN A C 1
ATOM 3223 O O . ASN A 1 386 ? 3.035 -0.573 -10.382 1.00 96.25 386 ASN A O 1
ATOM 3227 N N . LEU A 1 387 ? 5.255 -0.256 -10.365 1.00 97.62 387 LEU A N 1
ATOM 3228 C CA . LEU A 1 387 ? 5.294 0.644 -11.518 1.00 97.62 387 LEU A CA 1
ATOM 3229 C C . LEU A 1 387 ? 4.709 -0.028 -12.761 1.00 97.62 387 LEU A C 1
ATOM 3231 O O . LEU A 1 387 ? 3.800 0.517 -13.386 1.00 97.62 387 LEU A O 1
ATOM 3235 N N . PHE A 1 388 ? 5.184 -1.227 -13.103 1.00 97.25 388 PHE A N 1
ATOM 3236 C CA . PHE A 1 388 ? 4.729 -1.905 -14.316 1.00 97.25 388 PHE A CA 1
ATOM 3237 C C . PHE A 1 388 ? 3.328 -2.507 -14.189 1.00 97.25 388 PHE A C 1
ATOM 3239 O O . PHE A 1 388 ? 2.646 -2.635 -15.202 1.00 97.25 388 PHE A O 1
ATOM 3246 N N . ARG A 1 389 ? 2.871 -2.854 -12.977 1.00 94.56 389 ARG A N 1
ATOM 3247 C CA . ARG A 1 389 ? 1.535 -3.441 -12.766 1.00 94.56 389 ARG A CA 1
ATOM 3248 C C . ARG A 1 389 ? 0.432 -2.407 -12.555 1.00 94.56 389 ARG A C 1
ATOM 3250 O O . ARG A 1 389 ? -0.680 -2.624 -13.021 1.00 94.56 389 ARG A O 1
ATOM 3257 N N . LEU A 1 390 ? 0.715 -1.311 -11.852 1.00 94.75 390 LEU A N 1
ATOM 3258 C CA . LEU A 1 390 ? -0.296 -0.319 -11.462 1.00 94.75 390 LEU A CA 1
ATOM 3259 C C . LEU A 1 390 ? -0.284 0.918 -12.360 1.00 94.75 390 LEU A C 1
ATOM 3261 O O . LEU A 1 390 ? -1.329 1.523 -12.573 1.00 94.75 390 LEU A O 1
ATOM 3265 N N . ASN A 1 391 ? 0.873 1.283 -12.920 1.00 95.50 391 ASN A N 1
ATOM 3266 C CA . ASN A 1 391 ? 1.011 2.452 -13.788 1.00 95.50 391 ASN A CA 1
ATOM 3267 C C . ASN A 1 391 ? 1.793 2.118 -15.071 1.00 95.50 391 ASN A C 1
ATOM 3269 O O . ASN A 1 391 ? 2.787 2.760 -15.427 1.00 95.50 391 ASN A O 1
ATOM 3273 N N . PHE A 1 392 ? 1.319 1.079 -15.775 1.00 96.06 392 PHE A N 1
ATOM 3274 C CA . PHE A 1 392 ? 2.011 0.459 -16.909 1.00 96.06 392 PHE A CA 1
ATOM 3275 C C . PHE A 1 392 ? 2.481 1.465 -17.960 1.00 96.06 392 PHE A C 1
ATOM 3277 O O . PHE A 1 392 ? 3.621 1.397 -18.402 1.00 96.06 392 PHE A O 1
ATOM 3284 N N . LYS A 1 393 ? 1.634 2.423 -18.361 1.00 95.94 393 LYS A N 1
ATOM 3285 C CA . LYS A 1 393 ? 1.986 3.379 -19.420 1.00 95.94 393 LYS A CA 1
ATOM 3286 C C . LYS A 1 393 ? 3.190 4.234 -19.028 1.00 95.94 393 LYS A C 1
ATOM 3288 O O . LYS A 1 393 ? 4.090 4.384 -19.850 1.00 95.94 393 LYS A O 1
ATOM 3293 N N . VAL A 1 394 ? 3.220 4.791 -17.816 1.00 97.50 394 VAL A N 1
ATOM 3294 C CA . VAL A 1 394 ? 4.358 5.601 -17.346 1.00 97.50 394 VAL A CA 1
ATOM 3295 C C . VAL A 1 394 ? 5.598 4.722 -17.225 1.00 97.50 394 VAL A C 1
ATOM 3297 O O . VAL A 1 394 ? 6.630 5.042 -17.814 1.00 97.50 394 VAL A O 1
ATOM 3300 N N . GLY A 1 395 ? 5.461 3.563 -16.575 1.00 97.62 395 GLY A N 1
ATOM 3301 C CA . GLY A 1 395 ? 6.554 2.611 -16.397 1.00 97.62 395 GLY A CA 1
ATOM 3302 C C . GLY A 1 395 ? 7.171 2.134 -17.706 1.00 97.62 395 GLY A C 1
ATOM 3303 O O . GLY A 1 395 ? 8.387 2.149 -17.859 1.00 97.62 395 GLY A O 1
ATOM 3304 N N . PHE A 1 396 ? 6.347 1.758 -18.679 1.00 98.19 396 PHE A N 1
ATOM 3305 C CA . PHE A 1 396 ? 6.792 1.260 -19.976 1.00 98.19 396 PHE A CA 1
ATOM 3306 C C . PHE A 1 396 ? 7.581 2.315 -20.757 1.00 98.19 396 PHE A C 1
ATOM 3308 O O . PHE A 1 396 ? 8.640 2.020 -21.310 1.00 98.19 396 PHE A O 1
ATOM 3315 N N . HIS A 1 397 ? 7.108 3.565 -20.763 1.00 98.19 397 HIS A N 1
ATOM 3316 C CA . HIS A 1 397 ? 7.827 4.659 -21.412 1.00 98.19 397 HIS A CA 1
ATOM 3317 C C . HIS A 1 397 ? 9.141 4.986 -20.706 1.00 98.19 397 HIS A C 1
ATOM 3319 O O . HIS A 1 397 ? 10.158 5.141 -21.386 1.00 98.19 397 HIS A O 1
ATOM 3325 N N . TRP A 1 398 ? 9.128 5.054 -19.372 1.00 98.38 398 TRP A N 1
ATOM 3326 C CA . TRP A 1 398 ? 10.333 5.273 -18.580 1.00 98.38 398 TRP A CA 1
ATOM 3327 C C . TRP A 1 398 ? 11.359 4.160 -18.816 1.00 98.38 398 TRP A C 1
ATOM 3329 O O . TRP A 1 398 ? 12.496 4.457 -19.161 1.00 98.38 398 TRP A O 1
ATOM 3339 N N . ALA A 1 399 ? 10.960 2.886 -18.756 1.00 98.31 399 ALA A N 1
ATOM 3340 C CA . ALA A 1 399 ? 11.861 1.758 -18.980 1.00 98.31 399 ALA A CA 1
ATOM 3341 C C . ALA A 1 399 ? 12.499 1.804 -20.377 1.00 98.31 399 ALA A C 1
ATOM 3343 O O . ALA A 1 399 ? 13.701 1.591 -20.510 1.00 98.31 399 ALA A O 1
ATOM 3344 N N . ILE A 1 400 ? 11.735 2.145 -21.423 1.00 98.44 400 ILE A N 1
ATOM 3345 C CA . ILE A 1 400 ? 12.300 2.328 -22.768 1.00 98.44 400 ILE A CA 1
ATOM 3346 C C . ILE A 1 400 ? 13.342 3.454 -22.775 1.00 98.44 400 ILE A C 1
ATOM 3348 O O . ILE A 1 400 ? 14.425 3.277 -23.331 1.00 98.44 400 ILE A O 1
ATOM 3352 N N . GLN A 1 401 ? 13.038 4.605 -22.170 1.00 97.94 401 GLN A N 1
ATOM 3353 C CA . GLN A 1 401 ? 13.953 5.750 -22.118 1.00 97.94 401 GLN A CA 1
ATOM 3354 C C . GLN A 1 401 ? 15.224 5.437 -21.321 1.00 97.94 401 GLN A C 1
ATOM 3356 O O . GLN A 1 401 ? 16.326 5.690 -21.810 1.00 97.94 401 GLN A O 1
ATOM 3361 N N . PHE A 1 402 ? 15.068 4.833 -20.144 1.00 97.69 402 PHE A N 1
ATOM 3362 C CA . PHE A 1 402 ? 16.150 4.396 -19.274 1.00 97.69 402 PHE A CA 1
ATOM 3363 C C . PHE A 1 402 ? 17.083 3.427 -20.009 1.00 97.69 402 PHE A C 1
ATOM 3365 O O . PHE A 1 402 ? 18.280 3.687 -20.136 1.00 97.69 402 PHE A O 1
ATOM 3372 N N . ILE A 1 403 ? 16.530 2.358 -20.596 1.00 97.81 403 ILE A N 1
ATOM 3373 C CA . ILE A 1 403 ? 17.308 1.338 -21.312 1.00 97.81 403 ILE A CA 1
ATOM 3374 C C . ILE A 1 403 ? 17.977 1.928 -22.561 1.00 97.81 403 ILE A C 1
ATOM 3376 O O . ILE A 1 403 ? 19.144 1.655 -22.836 1.00 97.81 403 ILE A O 1
ATOM 3380 N N . ASN A 1 404 ? 17.284 2.796 -23.301 1.00 97.62 404 ASN A N 1
ATOM 3381 C CA . ASN A 1 404 ? 17.879 3.486 -24.442 1.00 97.62 404 ASN A CA 1
ATOM 3382 C C . ASN A 1 404 ? 19.100 4.322 -24.051 1.00 97.62 404 ASN A C 1
ATOM 3384 O O . ASN A 1 404 ? 20.074 4.347 -24.806 1.00 97.62 404 ASN A O 1
ATOM 3388 N N . ARG A 1 405 ? 19.041 5.013 -22.906 1.00 96.19 405 ARG A N 1
ATOM 3389 C CA . ARG A 1 405 ? 20.130 5.858 -22.413 1.00 96.19 405 ARG A CA 1
ATOM 3390 C C . ARG A 1 405 ? 21.339 5.021 -22.005 1.00 96.19 405 ARG A C 1
ATOM 3392 O O . ARG A 1 405 ? 22.427 5.278 -22.509 1.00 96.19 405 ARG A O 1
ATOM 3399 N N . VAL A 1 406 ? 21.145 3.991 -21.180 1.00 95.00 406 VAL A N 1
ATOM 3400 C CA . VAL A 1 406 ? 22.260 3.157 -20.687 1.00 95.00 406 VAL A CA 1
ATOM 3401 C C . VAL A 1 406 ? 22.939 2.359 -21.805 1.00 95.00 406 VAL A C 1
ATOM 3403 O O . VAL A 1 406 ? 24.157 2.199 -21.808 1.00 95.00 406 VAL A O 1
ATOM 3406 N N . ILE A 1 407 ? 22.181 1.895 -22.807 1.00 95.56 407 ILE A N 1
ATOM 3407 C CA . ILE A 1 407 ? 22.765 1.184 -23.954 1.00 95.56 407 ILE A CA 1
ATOM 3408 C C . ILE A 1 407 ? 23.470 2.142 -24.916 1.00 95.56 407 ILE A C 1
ATOM 3410 O O . ILE A 1 407 ? 24.496 1.777 -25.490 1.00 95.56 407 ILE A O 1
ATOM 3414 N N . LEU A 1 408 ? 22.955 3.361 -25.099 1.00 95.00 408 LEU A N 1
ATOM 3415 C CA . LEU A 1 408 ? 23.637 4.369 -25.911 1.00 95.00 408 LEU A CA 1
ATOM 3416 C C . LEU A 1 408 ? 24.981 4.764 -25.290 1.00 95.00 408 LEU A C 1
ATOM 3418 O O . LEU A 1 408 ? 25.974 4.863 -26.012 1.00 95.00 408 LEU A O 1
ATOM 3422 N N . GLU A 1 409 ? 25.018 4.940 -23.971 1.00 93.19 409 GLU A N 1
ATOM 3423 C CA . GLU A 1 409 ? 26.253 5.217 -23.241 1.00 93.19 409 GLU A CA 1
ATOM 3424 C C . GLU A 1 409 ? 27.248 4.057 -23.395 1.00 93.19 409 GLU A C 1
ATOM 3426 O O . GLU A 1 409 ? 28.392 4.271 -23.794 1.00 93.19 409 GLU A O 1
ATOM 3431 N N . TYR A 1 410 ? 26.783 2.813 -23.223 1.00 93.00 410 TYR A N 1
ATOM 3432 C CA . TYR A 1 410 ? 27.608 1.624 -23.444 1.00 93.00 410 TYR A CA 1
ATOM 3433 C C . TYR A 1 410 ? 28.187 1.554 -24.856 1.00 93.00 410 TYR A C 1
ATOM 3435 O O . TYR A 1 410 ? 29.384 1.337 -25.019 1.00 93.00 410 TYR A O 1
ATOM 3443 N N . ALA A 1 411 ? 27.364 1.773 -25.883 1.00 93.50 411 ALA A N 1
ATOM 3444 C CA . ALA A 1 411 ? 27.814 1.763 -27.272 1.00 93.50 411 ALA A CA 1
ATOM 3445 C C . ALA A 1 411 ? 28.816 2.886 -27.582 1.00 93.50 411 ALA A C 1
ATOM 3447 O O . ALA A 1 411 ? 29.674 2.715 -28.444 1.00 93.50 411 ALA A O 1
ATOM 3448 N N . THR A 1 412 ? 28.720 4.018 -26.881 1.00 92.06 412 THR A N 1
ATOM 3449 C CA . THR A 1 412 ? 29.653 5.145 -27.024 1.00 92.06 412 THR A CA 1
ATOM 3450 C C . THR A 1 412 ? 30.994 4.843 -26.358 1.00 92.06 412 THR A C 1
ATOM 3452 O O . THR A 1 412 ? 32.040 5.131 -26.935 1.00 92.06 412 THR A O 1
ATOM 3455 N N . ASN A 1 413 ? 30.966 4.223 -25.177 1.00 88.94 413 ASN A N 1
ATOM 3456 C CA . ASN A 1 413 ? 32.163 3.867 -24.416 1.00 88.94 413 ASN A CA 1
ATOM 3457 C C . ASN A 1 413 ? 32.886 2.630 -24.972 1.00 88.94 413 ASN A C 1
ATOM 3459 O O . ASN A 1 413 ? 34.096 2.515 -24.807 1.00 88.94 413 ASN A O 1
ATOM 3463 N N . ASN A 1 414 ? 32.153 1.722 -25.623 1.00 89.75 414 ASN A N 1
ATOM 3464 C CA . ASN A 1 414 ? 32.627 0.405 -26.061 1.00 89.75 414 ASN A CA 1
ATOM 3465 C C . ASN A 1 414 ? 32.225 0.090 -27.519 1.00 89.75 414 ASN A C 1
ATOM 3467 O O . ASN A 1 414 ? 31.571 -0.931 -27.769 1.00 89.75 414 ASN A O 1
ATOM 3471 N N . PRO A 1 415 ? 32.565 0.942 -28.504 1.00 91.12 415 PRO A N 1
ATOM 3472 C CA . PRO A 1 415 ? 32.081 0.802 -29.880 1.00 91.12 415 PRO A CA 1
ATOM 3473 C C . PRO A 1 415 ? 32.508 -0.514 -30.551 1.00 91.12 415 PRO A C 1
ATOM 3475 O O . PRO A 1 415 ? 31.801 -1.017 -31.419 1.00 91.12 415 PRO A O 1
ATOM 3478 N N . GLU A 1 416 ? 33.628 -1.110 -30.144 1.00 91.69 416 GLU A N 1
ATOM 3479 C CA . GLU A 1 416 ? 34.125 -2.393 -30.651 1.00 91.69 416 GLU A CA 1
ATOM 3480 C C . GLU A 1 416 ? 33.339 -3.618 -30.149 1.00 91.69 416 GLU A C 1
ATOM 3482 O O . GLU A 1 416 ? 33.425 -4.692 -30.748 1.00 91.69 416 GLU A O 1
ATOM 3487 N N . TYR A 1 417 ? 32.550 -3.470 -29.079 1.00 89.69 417 TYR A N 1
ATOM 3488 C CA . TYR A 1 417 ? 31.781 -4.556 -28.458 1.00 89.69 417 TYR A CA 1
ATOM 3489 C C . TYR A 1 417 ? 30.287 -4.530 -28.811 1.00 89.69 417 TYR A C 1
ATOM 3491 O O . TYR A 1 417 ? 29.511 -5.346 -28.294 1.00 89.69 417 TYR A O 1
ATOM 3499 N N . VAL A 1 418 ? 29.863 -3.606 -29.678 1.00 93.62 418 VAL A N 1
ATOM 3500 C CA . VAL A 1 418 ? 28.461 -3.423 -30.071 1.00 93.62 418 VAL A CA 1
ATOM 3501 C C . VAL A 1 418 ? 28.353 -3.282 -31.584 1.00 93.62 418 VAL A C 1
ATOM 3503 O O . VAL A 1 418 ? 29.164 -2.623 -32.224 1.00 93.62 418 VAL A O 1
ATOM 3506 N N . ILE A 1 419 ? 27.320 -3.882 -32.170 1.00 94.38 419 ILE A N 1
ATOM 3507 C CA . ILE A 1 419 ? 27.027 -3.772 -33.602 1.00 94.38 419 ILE A CA 1
ATOM 3508 C C . ILE A 1 419 ? 25.627 -3.200 -33.837 1.00 94.38 419 ILE A C 1
ATOM 3510 O O . ILE A 1 419 ? 24.779 -3.183 -32.940 1.00 94.38 419 ILE A O 1
ATOM 3514 N N . LYS A 1 420 ? 25.386 -2.718 -35.061 1.00 95.12 420 LYS A N 1
ATOM 3515 C CA . LYS A 1 420 ? 24.061 -2.300 -35.532 1.00 95.12 420 LYS A CA 1
ATOM 3516 C C . LYS A 1 420 ? 23.321 -3.485 -36.143 1.00 95.12 420 LYS A C 1
ATOM 3518 O O . LYS A 1 420 ? 23.629 -3.918 -37.249 1.00 95.12 420 LYS A O 1
ATOM 3523 N N . ILE A 1 421 ? 22.323 -3.975 -35.422 1.00 94.94 421 ILE A N 1
ATOM 3524 C CA . ILE A 1 421 ? 21.423 -5.044 -35.843 1.00 94.94 421 ILE A CA 1
ATOM 3525 C C . ILE A 1 421 ? 20.297 -4.462 -36.688 1.00 94.94 421 ILE A C 1
ATOM 3527 O O . ILE A 1 421 ? 19.579 -3.569 -36.237 1.00 94.94 421 ILE A O 1
ATOM 3531 N N . LYS A 1 422 ? 20.139 -4.973 -37.910 1.00 95.00 422 LYS A N 1
ATOM 3532 C CA . LYS A 1 422 ? 19.099 -4.548 -38.853 1.00 95.00 422 LYS A CA 1
ATOM 3533 C C . LYS A 1 422 ? 17.893 -5.466 -38.747 1.00 95.00 422 LYS A C 1
ATOM 3535 O O . LYS A 1 422 ? 18.005 -6.651 -39.033 1.00 95.00 422 LYS A O 1
ATOM 3540 N N . VAL A 1 423 ? 16.743 -4.908 -38.392 1.00 94.50 423 VAL A N 1
ATOM 3541 C CA . VAL A 1 423 ? 15.463 -5.624 -38.343 1.00 94.50 423 VAL A CA 1
ATOM 3542 C C . VAL A 1 423 ? 14.522 -4.996 -39.359 1.00 94.50 423 VAL A C 1
ATOM 3544 O O . VAL A 1 423 ? 14.353 -3.774 -39.390 1.00 94.50 423 VAL A O 1
ATOM 3547 N N . LYS A 1 424 ? 13.921 -5.826 -40.209 1.00 92.19 424 LYS A N 1
ATOM 3548 C CA . LYS A 1 424 ? 12.911 -5.405 -41.175 1.00 92.19 424 LYS A CA 1
ATOM 3549 C C . LYS A 1 424 ? 11.525 -5.560 -40.549 1.00 92.19 424 LYS A C 1
ATOM 3551 O O . LYS A 1 424 ? 11.123 -6.671 -40.225 1.00 92.19 424 LYS A O 1
ATOM 3556 N N . ILE A 1 425 ? 10.804 -4.451 -40.400 1.00 89.88 425 ILE A N 1
ATOM 3557 C CA . ILE A 1 425 ? 9.463 -4.421 -39.805 1.00 89.88 425 ILE A CA 1
ATOM 3558 C C . ILE A 1 425 ? 8.439 -4.684 -40.912 1.00 89.88 425 ILE A C 1
ATOM 3560 O O . ILE A 1 425 ? 8.302 -3.867 -41.825 1.00 89.88 425 ILE A O 1
ATOM 3564 N N . SER A 1 426 ? 7.725 -5.810 -40.850 1.00 80.25 426 SER A N 1
ATOM 3565 C CA . SER A 1 426 ? 6.844 -6.270 -41.935 1.00 80.25 426 SER A CA 1
ATOM 3566 C C . SER A 1 426 ? 5.717 -5.289 -42.263 1.00 80.25 426 SER A C 1
ATOM 3568 O O . SER A 1 426 ? 5.410 -5.094 -43.435 1.00 80.25 426 SER A O 1
ATOM 3570 N N . GLU A 1 427 ? 5.146 -4.623 -41.257 1.00 76.50 427 GLU A N 1
ATOM 3571 C CA . GLU A 1 427 ? 4.012 -3.697 -41.423 1.00 76.50 427 GLU A CA 1
ATOM 3572 C C . GLU A 1 427 ? 4.377 -2.425 -42.204 1.00 76.50 427 GLU A C 1
ATOM 3574 O O . GLU A 1 427 ? 3.597 -1.949 -43.024 1.00 76.50 427 GLU A O 1
ATOM 3579 N N . SER A 1 428 ? 5.579 -1.882 -41.985 1.00 78.38 428 SER A N 1
ATOM 3580 C CA . SER A 1 428 ? 6.050 -0.651 -42.645 1.00 78.38 428 SER A CA 1
ATOM 3581 C C . SER A 1 428 ? 7.019 -0.911 -43.799 1.00 78.38 428 SER A C 1
ATOM 3583 O O . SER A 1 428 ? 7.391 0.017 -44.517 1.00 78.38 428 SER A O 1
ATOM 3585 N N . ASN A 1 429 ? 7.470 -2.159 -43.961 1.00 80.56 429 ASN A N 1
ATOM 3586 C CA . ASN A 1 429 ? 8.564 -2.567 -44.845 1.00 80.56 429 ASN A CA 1
ATOM 3587 C C . ASN A 1 429 ? 9.880 -1.785 -44.602 1.00 80.56 429 ASN A C 1
ATOM 3589 O O . ASN A 1 429 ? 10.785 -1.815 -45.439 1.00 80.56 429 ASN A O 1
ATOM 3593 N N . ALA A 1 430 ? 9.998 -1.095 -43.461 1.00 89.44 430 ALA A N 1
ATOM 3594 C CA . ALA A 1 430 ? 11.156 -0.296 -43.092 1.00 89.44 430 ALA A CA 1
ATOM 3595 C C . ALA A 1 430 ? 12.229 -1.163 -42.422 1.00 89.44 430 ALA A C 1
ATOM 3597 O O . ALA A 1 430 ? 11.927 -2.080 -41.656 1.00 89.44 430 ALA A O 1
ATOM 3598 N N . ILE A 1 431 ? 13.497 -0.850 -42.692 1.00 92.00 431 ILE A N 1
ATOM 3599 C CA . ILE A 1 431 ? 14.636 -1.442 -41.986 1.00 92.00 431 ILE A CA 1
ATOM 3600 C C . ILE A 1 431 ? 15.026 -0.486 -40.867 1.00 92.00 431 ILE A C 1
ATOM 3602 O O . ILE A 1 431 ? 15.364 0.669 -41.134 1.00 92.00 431 ILE A O 1
ATOM 3606 N N . LYS A 1 432 ? 14.997 -0.969 -39.626 1.00 94.31 432 LYS A N 1
ATOM 3607 C CA . LYS A 1 432 ? 15.438 -0.211 -38.459 1.00 94.31 432 LYS A CA 1
ATOM 3608 C C . LYS A 1 432 ? 16.689 -0.836 -37.850 1.00 94.31 432 LYS A C 1
ATOM 3610 O O . LYS A 1 432 ? 16.851 -2.054 -37.830 1.00 94.31 432 LYS A O 1
ATOM 3615 N N . GLU A 1 433 ? 17.583 0.027 -37.381 1.00 95.75 433 GLU A N 1
ATOM 3616 C CA . GLU A 1 433 ? 18.859 -0.356 -36.787 1.00 95.75 433 GLU A CA 1
ATOM 3617 C C . GLU A 1 433 ? 18.830 -0.224 -35.264 1.00 95.75 433 GLU A C 1
ATOM 3619 O O . GLU A 1 433 ? 18.436 0.812 -34.723 1.00 95.75 433 GLU A O 1
ATOM 3624 N N . TYR A 1 434 ? 19.319 -1.255 -34.580 1.00 96.81 434 TYR A N 1
ATOM 3625 C CA . TYR A 1 434 ? 19.367 -1.345 -33.124 1.00 96.81 434 TYR A CA 1
ATOM 3626 C C . TYR A 1 434 ? 20.785 -1.661 -32.659 1.00 96.81 434 TYR A C 1
ATOM 3628 O O . TYR A 1 434 ? 21.463 -2.500 -33.245 1.00 96.81 434 TYR A O 1
ATOM 3636 N N . TRP A 1 435 ? 21.245 -1.014 -31.594 1.00 97.19 435 TRP A N 1
ATOM 3637 C CA . TRP A 1 435 ? 22.490 -1.392 -30.929 1.00 97.19 435 TRP A CA 1
ATOM 3638 C C . TRP A 1 435 ? 22.338 -2.743 -30.229 1.00 97.19 435 TRP A C 1
ATOM 3640 O O . TRP A 1 435 ? 21.345 -2.983 -29.537 1.00 97.19 435 TRP A O 1
ATOM 3650 N N . GLY A 1 436 ? 23.312 -3.632 -30.400 1.00 94.19 436 GLY A N 1
ATOM 3651 C CA . GLY A 1 436 ? 23.235 -4.948 -29.789 1.00 94.19 436 GLY A CA 1
ATOM 3652 C C . GLY A 1 436 ? 24.518 -5.762 -29.813 1.00 94.19 436 GLY A C 1
ATOM 3653 O O . GLY A 1 436 ? 25.394 -5.566 -30.652 1.00 94.19 436 GLY A O 1
ATOM 3654 N N . ASN A 1 437 ? 24.586 -6.716 -28.888 1.00 93.50 437 ASN A N 1
ATOM 3655 C CA . ASN A 1 437 ? 25.539 -7.820 -28.869 1.00 93.50 437 ASN A CA 1
ATOM 3656 C C . ASN A 1 437 ? 24.886 -9.063 -28.231 1.00 93.50 437 ASN A C 1
ATOM 3658 O O . ASN A 1 437 ? 23.782 -8.992 -27.688 1.00 93.50 437 ASN A O 1
ATOM 3662 N N . GLY A 1 438 ? 25.574 -10.206 -28.252 1.00 89.31 438 GLY A N 1
ATOM 3663 C CA . GLY A 1 438 ? 25.014 -11.456 -27.727 1.00 89.31 438 GLY A CA 1
ATOM 3664 C C . GLY A 1 438 ? 24.642 -11.415 -26.237 1.00 89.31 438 GLY A C 1
ATOM 3665 O O . GLY A 1 438 ? 23.698 -12.089 -25.835 1.00 89.31 438 GLY A O 1
ATOM 3666 N N . ASN A 1 439 ? 25.325 -10.607 -25.418 1.00 90.56 439 ASN A N 1
ATOM 3667 C CA . ASN A 1 439 ? 25.006 -10.468 -23.991 1.00 90.56 439 ASN A CA 1
ATOM 3668 C C . ASN A 1 439 ? 23.710 -9.675 -23.778 1.00 90.56 439 ASN A C 1
ATOM 3670 O O . ASN A 1 439 ? 22.879 -10.063 -22.959 1.00 90.56 439 ASN A O 1
ATOM 3674 N N . MET A 1 440 ? 23.515 -8.603 -24.550 1.00 93.81 440 MET A N 1
ATOM 3675 C CA . MET A 1 440 ? 22.295 -7.792 -24.538 1.00 93.81 440 MET A CA 1
ATOM 3676 C C . MET A 1 440 ? 21.054 -8.602 -24.933 1.00 93.81 440 MET A C 1
ATOM 3678 O O . MET A 1 440 ? 19.988 -8.400 -24.359 1.00 93.81 440 MET A O 1
ATOM 3682 N N . TRP A 1 441 ? 21.191 -9.567 -25.851 1.00 92.56 441 TRP A N 1
ATOM 3683 C CA . TRP A 1 441 ? 20.099 -10.483 -26.220 1.00 92.56 441 TRP A CA 1
ATOM 3684 C C . TRP A 1 441 ? 19.650 -11.404 -25.069 1.00 92.56 441 TRP A C 1
ATOM 3686 O O . TRP A 1 441 ? 18.568 -11.982 -25.109 1.00 92.56 441 TRP A O 1
ATOM 3696 N N . LEU A 1 442 ? 20.473 -11.553 -24.026 1.00 88.06 442 LEU A N 1
ATOM 3697 C CA . LEU A 1 442 ? 20.189 -12.391 -22.856 1.00 88.06 442 LEU A CA 1
ATOM 3698 C C . LEU A 1 442 ? 19.702 -11.593 -21.634 1.00 88.06 442 LEU A C 1
ATOM 3700 O O . LEU A 1 442 ? 19.535 -12.172 -20.553 1.00 88.06 442 LEU A O 1
ATOM 3704 N N . ALA A 1 443 ? 19.486 -10.283 -21.782 1.00 89.00 443 ALA A N 1
ATOM 3705 C CA . ALA A 1 443 ? 18.990 -9.416 -20.719 1.00 89.00 443 ALA A CA 1
ATOM 3706 C C . ALA A 1 443 ? 17.604 -9.868 -20.222 1.00 89.00 443 ALA A C 1
ATOM 3708 O O . ALA A 1 443 ? 16.726 -10.204 -21.012 1.00 89.00 443 ALA A O 1
ATOM 3709 N N . GLY A 1 444 ? 17.418 -9.925 -18.899 1.00 80.50 444 GLY A N 1
ATOM 3710 C CA . GLY A 1 444 ? 16.168 -10.392 -18.280 1.00 80.50 444 GLY A CA 1
ATOM 3711 C C . GLY A 1 444 ? 15.869 -11.889 -18.474 1.00 80.50 444 GLY A C 1
ATOM 3712 O O . GLY A 1 444 ? 14.737 -12.327 -18.260 1.00 80.50 444 GLY A O 1
ATOM 3713 N N . ILE A 1 445 ? 16.852 -12.681 -18.920 1.00 79.56 445 ILE A N 1
ATOM 3714 C CA . ILE A 1 445 ? 16.744 -14.145 -19.083 1.00 79.56 445 ILE A CA 1
ATOM 3715 C C . ILE A 1 445 ? 17.834 -14.864 -18.281 1.00 79.56 445 ILE A C 1
ATOM 3717 O O . ILE A 1 445 ? 17.583 -15.909 -17.678 1.00 79.56 445 ILE A O 1
ATOM 3721 N N . ARG A 1 446 ? 19.067 -14.340 -18.294 1.00 76.00 446 ARG A N 1
ATOM 3722 C CA . ARG A 1 446 ? 20.200 -14.901 -17.547 1.00 76.00 446 ARG A CA 1
ATOM 3723 C C . ARG A 1 446 ? 20.981 -13.802 -16.838 1.00 76.00 446 ARG A C 1
ATOM 3725 O O . ARG A 1 446 ? 21.387 -12.830 -17.477 1.00 76.00 446 ARG A O 1
ATOM 3732 N N . ASP A 1 447 ? 21.275 -14.043 -15.567 1.00 74.94 447 ASP A N 1
ATOM 3733 C CA . ASP A 1 447 ? 22.027 -13.123 -14.715 1.00 74.94 447 ASP A CA 1
ATOM 3734 C C . ASP A 1 447 ? 23.434 -12.830 -15.258 1.00 74.94 447 ASP A C 1
ATOM 3736 O O . ASP A 1 447 ? 24.049 -13.654 -15.946 1.00 74.94 447 ASP A O 1
ATOM 3740 N N . HIS A 1 448 ? 23.949 -11.649 -14.907 1.00 77.69 448 HIS A N 1
ATOM 3741 C CA . HIS A 1 448 ? 25.324 -11.182 -15.138 1.00 77.69 448 HIS A CA 1
ATOM 3742 C C . HIS A 1 448 ? 25.777 -10.978 -16.601 1.00 77.69 448 HIS A C 1
ATOM 3744 O O . HIS A 1 448 ? 26.963 -10.719 -16.834 1.00 77.69 448 HIS A O 1
ATOM 3750 N N . ASN A 1 449 ? 24.877 -11.052 -17.591 1.00 84.00 449 ASN A N 1
ATOM 3751 C CA . ASN A 1 449 ? 25.203 -10.682 -18.983 1.00 84.00 449 ASN A CA 1
ATOM 3752 C C . ASN A 1 449 ? 25.188 -9.164 -19.203 1.00 84.00 449 ASN A C 1
ATOM 3754 O O . ASN A 1 449 ? 26.008 -8.631 -19.945 1.00 84.00 449 ASN A O 1
ATOM 3758 N N . VAL A 1 450 ? 24.278 -8.485 -18.512 1.00 89.56 450 VAL A N 1
ATOM 3759 C CA . VAL A 1 450 ? 24.183 -7.027 -18.377 1.00 89.56 450 VAL A CA 1
ATOM 3760 C C . VAL A 1 450 ? 24.188 -6.690 -16.876 1.00 89.56 450 VAL A C 1
ATOM 3762 O O . VAL A 1 450 ? 23.975 -7.604 -16.069 1.00 89.56 450 VAL A O 1
ATOM 3765 N N . PRO A 1 451 ? 24.440 -5.430 -16.471 1.00 91.12 451 PRO A N 1
ATOM 3766 C CA . PRO A 1 451 ? 24.225 -4.990 -15.091 1.00 91.12 451 PRO A CA 1
ATOM 3767 C C . PRO A 1 451 ? 22.870 -5.460 -14.543 1.00 91.12 451 PRO A C 1
ATOM 3769 O O . PRO A 1 451 ? 21.870 -5.394 -15.261 1.00 91.12 451 PRO A O 1
ATOM 3772 N N . THR A 1 452 ? 22.821 -5.945 -13.295 1.00 90.62 452 THR A N 1
ATOM 3773 C CA . THR A 1 452 ? 21.608 -6.597 -12.764 1.00 90.62 452 THR A CA 1
ATOM 3774 C C . THR A 1 452 ? 20.389 -5.690 -12.826 1.00 90.62 452 THR A C 1
ATOM 3776 O O . THR A 1 452 ? 19.340 -6.145 -13.256 1.00 90.62 452 THR A O 1
ATOM 3779 N N . LEU A 1 453 ? 20.541 -4.399 -12.520 1.00 92.94 453 LEU A N 1
ATOM 3780 C CA . LEU A 1 453 ? 19.464 -3.417 -12.645 1.00 92.94 453 LEU A CA 1
ATOM 3781 C C . LEU A 1 453 ? 18.819 -3.422 -14.045 1.00 92.94 453 LEU A C 1
ATOM 3783 O O . LEU A 1 453 ? 17.598 -3.436 -14.166 1.00 92.94 453 LEU A O 1
ATOM 3787 N N . ILE A 1 454 ? 19.629 -3.461 -15.110 1.00 94.44 454 ILE A N 1
ATOM 3788 C CA . ILE A 1 454 ? 19.141 -3.531 -16.498 1.00 94.44 454 ILE A CA 1
ATOM 3789 C C . ILE A 1 454 ? 18.387 -4.848 -16.721 1.00 94.44 454 ILE A C 1
ATOM 3791 O O . ILE A 1 454 ? 17.322 -4.857 -17.336 1.00 94.44 454 ILE A O 1
ATOM 3795 N N . GLY A 1 455 ? 18.926 -5.958 -16.210 1.00 93.12 455 GLY A N 1
ATOM 3796 C CA . GLY A 1 455 ? 18.274 -7.265 -16.267 1.00 93.12 455 GLY A CA 1
ATOM 3797 C C . GLY A 1 455 ? 16.912 -7.285 -15.569 1.00 93.12 455 GLY A C 1
ATOM 3798 O O . GLY A 1 455 ? 15.941 -7.744 -16.166 1.00 93.12 455 GLY A O 1
ATOM 3799 N N . ASP A 1 456 ? 16.835 -6.742 -14.357 1.00 93.94 456 ASP A N 1
ATOM 3800 C CA . ASP A 1 456 ? 15.634 -6.697 -13.520 1.00 93.94 456 ASP A CA 1
ATOM 3801 C C . ASP A 1 456 ? 14.554 -5.787 -14.107 1.00 93.94 456 ASP A C 1
ATOM 3803 O O . ASP A 1 456 ? 13.389 -6.176 -14.144 1.00 93.94 456 ASP A O 1
ATOM 3807 N N . VAL A 1 457 ? 14.920 -4.613 -14.638 1.00 96.12 457 VAL A N 1
ATOM 3808 C CA . VAL A 1 457 ? 13.979 -3.724 -15.347 1.00 96.12 457 VAL A CA 1
ATOM 3809 C C . VAL A 1 457 ? 13.307 -4.470 -16.501 1.00 96.12 457 VAL A C 1
ATOM 3811 O O . VAL A 1 457 ? 12.082 -4.437 -16.630 1.00 96.12 457 VAL A O 1
ATOM 3814 N N . ILE A 1 458 ? 14.090 -5.184 -17.316 1.00 96.38 458 ILE A N 1
ATOM 3815 C CA . ILE A 1 458 ? 13.571 -5.945 -18.460 1.00 96.38 458 ILE A CA 1
ATOM 3816 C C . ILE A 1 458 ? 12.749 -7.147 -18.007 1.00 96.38 458 ILE A C 1
ATOM 3818 O O . ILE A 1 458 ? 11.681 -7.395 -18.565 1.00 96.38 458 ILE A O 1
ATOM 3822 N N . PHE A 1 459 ? 13.216 -7.877 -16.995 1.00 95.06 459 PHE A N 1
ATOM 3823 C CA . PHE A 1 459 ? 12.495 -9.016 -16.444 1.00 95.06 459 PHE A CA 1
ATOM 3824 C C . PHE A 1 459 ? 11.129 -8.593 -15.891 1.00 95.06 459 PHE A C 1
ATOM 3826 O O . PHE A 1 459 ? 10.111 -9.110 -16.342 1.00 95.06 459 PHE A O 1
ATOM 3833 N N . CYS A 1 460 ? 11.086 -7.613 -14.985 1.00 95.75 460 CYS A N 1
ATOM 3834 C CA . CYS A 1 460 ? 9.847 -7.139 -14.367 1.00 95.75 460 CYS A CA 1
ATOM 3835 C C . CYS A 1 460 ? 8.863 -6.577 -15.402 1.00 95.75 460 CYS A C 1
ATOM 3837 O O . CYS A 1 460 ? 7.668 -6.864 -15.327 1.00 95.75 460 CYS A O 1
ATOM 3839 N N . LEU A 1 461 ? 9.350 -5.813 -16.390 1.00 97.25 461 LEU A N 1
ATOM 3840 C CA . LEU A 1 461 ? 8.507 -5.280 -17.463 1.00 97.25 461 LEU A CA 1
ATOM 3841 C C . LEU A 1 461 ? 7.914 -6.404 -18.321 1.00 97.25 461 LEU A C 1
ATOM 3843 O O . LEU A 1 461 ? 6.712 -6.411 -18.583 1.00 97.25 461 LEU A O 1
ATOM 3847 N N . LYS A 1 462 ? 8.742 -7.370 -18.732 1.00 95.75 462 LYS A N 1
ATOM 3848 C CA . LYS A 1 462 ? 8.306 -8.542 -19.499 1.00 95.75 462 LYS A CA 1
ATOM 3849 C C . LYS A 1 462 ? 7.242 -9.336 -18.740 1.00 95.75 462 LYS A C 1
ATOM 3851 O O . LYS A 1 462 ? 6.185 -9.612 -19.300 1.00 95.75 462 LYS A O 1
ATOM 3856 N N . GLU A 1 463 ? 7.490 -9.656 -17.472 1.00 95.19 463 GLU A N 1
ATOM 3857 C CA . GLU A 1 463 ? 6.548 -10.407 -16.636 1.00 95.19 463 GLU A CA 1
ATOM 3858 C C . GLU A 1 463 ? 5.225 -9.658 -16.444 1.00 95.19 463 GLU A C 1
ATOM 3860 O O . GLU A 1 463 ? 4.158 -10.272 -16.480 1.00 95.19 463 GLU A O 1
ATOM 3865 N N . ALA A 1 464 ? 5.262 -8.331 -16.285 1.00 95.69 464 ALA A N 1
ATOM 3866 C CA . ALA A 1 464 ? 4.053 -7.515 -16.195 1.00 95.69 464 ALA A CA 1
ATOM 3867 C C . ALA A 1 464 ? 3.236 -7.539 -17.499 1.00 95.69 464 ALA A C 1
ATOM 3869 O O . ALA A 1 464 ? 2.011 -7.669 -17.445 1.00 95.69 464 ALA A O 1
ATOM 3870 N N . ILE A 1 465 ? 3.893 -7.468 -18.664 1.00 96.62 465 ILE A N 1
ATOM 3871 C CA . ILE A 1 465 ? 3.220 -7.550 -19.970 1.00 96.62 465 ILE A CA 1
ATOM 3872 C C . ILE A 1 465 ? 2.600 -8.935 -20.173 1.00 96.62 465 ILE A C 1
ATOM 3874 O O . ILE A 1 465 ? 1.420 -9.022 -20.504 1.00 96.62 465 ILE A O 1
ATOM 3878 N N . ILE A 1 466 ? 3.360 -10.009 -19.928 1.00 95.12 466 ILE A N 1
ATOM 3879 C CA . ILE A 1 466 ? 2.870 -11.390 -20.063 1.00 95.12 466 ILE A CA 1
ATOM 3880 C C . ILE A 1 466 ? 1.696 -11.638 -19.113 1.00 95.12 466 ILE A C 1
ATOM 3882 O O . ILE A 1 466 ? 0.660 -12.138 -19.543 1.00 95.12 466 ILE A O 1
ATOM 3886 N N . SER A 1 467 ? 1.810 -11.225 -17.848 1.00 93.94 467 SER A N 1
ATOM 3887 C CA . SER A 1 467 ? 0.720 -11.356 -16.871 1.00 93.94 467 SER A CA 1
ATOM 3888 C C . SER A 1 467 ? -0.538 -10.608 -17.319 1.00 93.94 467 SER A C 1
ATOM 3890 O O . SER A 1 467 ? -1.644 -11.123 -17.182 1.00 93.94 467 SER A O 1
ATOM 3892 N N . SER A 1 468 ? -0.378 -9.408 -17.884 1.00 92.50 468 SER A N 1
ATOM 3893 C CA . SER A 1 468 ? -1.502 -8.615 -18.396 1.00 92.50 468 SER A CA 1
ATOM 3894 C C . SER A 1 468 ? -2.175 -9.296 -19.590 1.00 92.50 468 SER A C 1
ATOM 3896 O O . SER A 1 468 ? -3.402 -9.374 -19.631 1.00 92.50 468 SER A O 1
ATOM 3898 N N . LEU A 1 469 ? -1.382 -9.842 -20.519 1.00 93.75 469 LEU A N 1
ATOM 3899 C CA . LEU A 1 469 ? -1.870 -10.602 -21.672 1.00 93.75 469 LEU A CA 1
ATOM 3900 C C . LEU A 1 469 ? -2.589 -11.895 -21.254 1.00 93.75 469 LEU A C 1
ATOM 3902 O O . LEU A 1 469 ? -3.644 -12.199 -21.798 1.00 93.75 469 LEU A O 1
ATOM 3906 N N . GLU A 1 470 ? -2.089 -12.629 -20.255 1.00 93.00 470 GLU A N 1
ATOM 3907 C CA . GLU A 1 470 ? -2.773 -13.822 -19.724 1.00 93.00 470 GLU A CA 1
ATOM 3908 C C . GLU A 1 470 ? -4.144 -13.488 -19.120 1.00 93.00 470 GLU A C 1
ATOM 3910 O O . GLU A 1 470 ? -5.112 -14.226 -19.315 1.00 93.00 470 GLU A O 1
ATOM 3915 N N . ILE A 1 471 ? -4.258 -12.358 -18.411 1.00 89.81 471 ILE A N 1
ATOM 3916 C CA . ILE A 1 471 ? -5.531 -11.913 -17.826 1.00 89.81 471 ILE A CA 1
ATOM 3917 C C . ILE A 1 471 ? -6.549 -11.584 -18.925 1.00 89.81 471 ILE A C 1
ATOM 3919 O O . ILE A 1 471 ? -7.719 -11.961 -18.809 1.00 89.81 471 ILE A O 1
ATOM 3923 N N . CYS A 1 472 ? -6.124 -10.898 -19.990 1.00 86.62 472 CYS A N 1
ATOM 3924 C CA . CYS A 1 472 ? -7.026 -10.466 -21.055 1.00 86.62 472 CYS A CA 1
ATOM 3925 C C . CYS A 1 472 ? -7.192 -11.465 -22.206 1.00 86.62 472 CYS A C 1
ATOM 3927 O O . CYS A 1 472 ? -8.064 -11.251 -23.039 1.00 86.62 472 CYS A O 1
ATOM 3929 N N . LYS A 1 473 ? -6.471 -12.592 -22.209 1.00 85.06 473 LYS A N 1
ATOM 3930 C CA 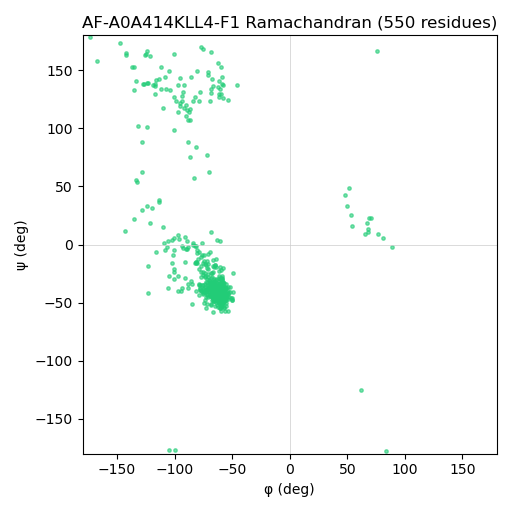. LYS A 1 473 ? -6.458 -13.626 -23.264 1.00 85.06 473 LYS A CA 1
ATOM 3931 C C . LYS A 1 473 ? -7.830 -14.126 -23.736 1.00 85.06 473 LYS A C 1
ATOM 3933 O O . LYS A 1 473 ? -7.957 -14.631 -24.849 1.00 85.06 473 LYS A O 1
ATOM 3938 N N . LYS A 1 474 ? -8.869 -14.020 -22.900 1.00 84.25 474 LYS A N 1
ATOM 3939 C CA . LYS A 1 474 ? -10.253 -14.376 -23.274 1.00 84.25 474 LYS A CA 1
ATOM 3940 C C . LYS A 1 474 ? -10.905 -13.360 -24.217 1.00 84.25 474 LYS A C 1
ATOM 3942 O O . LYS A 1 474 ? -11.829 -13.722 -24.937 1.00 84.25 474 LYS A O 1
ATOM 3947 N N . ASP A 1 475 ? -10.439 -12.118 -24.192 1.00 89.44 475 ASP A N 1
ATOM 3948 C CA . ASP A 1 475 ? -10.828 -11.038 -25.090 1.00 89.44 475 ASP A CA 1
ATOM 3949 C C . ASP A 1 475 ? -9.755 -10.888 -26.173 1.00 89.44 475 ASP A C 1
ATOM 3951 O O . ASP A 1 475 ? -8.689 -10.298 -25.968 1.00 89.44 475 ASP A O 1
ATOM 3955 N N . GLN A 1 476 ? -10.029 -11.478 -27.335 1.00 87.19 476 GLN A N 1
ATOM 3956 C CA . GLN A 1 476 ? -9.076 -11.507 -28.439 1.00 87.19 476 GLN A CA 1
ATOM 3957 C C . GLN A 1 476 ? -8.791 -10.104 -28.995 1.00 87.19 476 GLN A C 1
ATOM 3959 O O . GLN A 1 476 ? -7.648 -9.818 -29.348 1.00 87.19 476 GLN A O 1
ATOM 3964 N N . GLU A 1 477 ? -9.793 -9.222 -29.050 1.00 90.56 477 GLU A N 1
ATOM 3965 C CA . GLU A 1 477 ? -9.630 -7.867 -29.585 1.00 90.56 477 GLU A CA 1
ATOM 3966 C C . GLU A 1 477 ? -8.707 -7.048 -28.682 1.00 90.56 477 GLU A C 1
ATOM 3968 O O . GLU A 1 477 ? -7.723 -6.471 -29.153 1.00 90.56 477 GLU A O 1
ATOM 3973 N N . PHE A 1 478 ? -8.957 -7.074 -27.370 1.00 89.75 478 PHE A N 1
ATOM 3974 C CA . PHE A 1 478 ? -8.117 -6.367 -26.409 1.00 89.75 478 PHE A CA 1
ATOM 3975 C C . PHE A 1 478 ? -6.699 -6.951 -26.334 1.00 89.75 478 PHE A C 1
ATOM 3977 O O . PHE A 1 478 ? -5.726 -6.195 -26.285 1.00 89.75 478 PHE A O 1
ATOM 3984 N N . THR A 1 479 ? -6.561 -8.282 -26.371 1.00 92.06 479 THR A N 1
ATOM 3985 C CA . THR A 1 479 ? -5.252 -8.962 -26.368 1.00 92.06 479 THR A CA 1
ATOM 3986 C C . THR A 1 479 ? -4.397 -8.507 -27.550 1.00 92.06 479 THR A C 1
ATOM 3988 O O . THR A 1 479 ? -3.247 -8.106 -27.365 1.00 92.06 479 THR A O 1
ATOM 3991 N N . VAL A 1 480 ? -4.967 -8.510 -28.761 1.00 93.25 480 VAL A N 1
ATOM 3992 C CA . VAL A 1 480 ? -4.270 -8.073 -29.980 1.00 93.25 480 VAL A CA 1
ATOM 3993 C C . VAL A 1 480 ? -3.950 -6.580 -29.919 1.00 93.25 480 VAL A C 1
ATOM 3995 O O . VAL A 1 480 ? -2.821 -6.191 -30.216 1.00 93.25 480 VAL A O 1
ATOM 3998 N N . ALA A 1 481 ? -4.895 -5.740 -29.490 1.00 94.44 481 ALA A N 1
ATOM 3999 C CA . ALA A 1 481 ? -4.679 -4.299 -29.380 1.00 94.44 481 ALA A CA 1
ATOM 4000 C C . ALA A 1 481 ? -3.543 -3.955 -28.401 1.00 94.44 481 ALA A C 1
ATOM 4002 O O . ALA A 1 481 ? -2.659 -3.159 -28.727 1.00 94.44 481 ALA A O 1
ATOM 4003 N N . PHE A 1 482 ? -3.521 -4.584 -27.223 1.00 95.31 482 PHE A N 1
ATOM 4004 C CA . PHE A 1 482 ? -2.470 -4.371 -26.230 1.00 95.31 482 PHE A CA 1
ATOM 4005 C C . PHE A 1 482 ? -1.111 -4.899 -26.706 1.00 95.31 482 PHE A C 1
ATOM 4007 O O . PHE A 1 482 ? -0.101 -4.200 -26.593 1.00 95.31 482 PHE A O 1
ATOM 4014 N N . ALA A 1 483 ? -1.074 -6.096 -27.297 1.00 95.62 483 ALA A N 1
ATOM 4015 C CA . ALA A 1 483 ? 0.153 -6.660 -27.846 1.00 95.62 483 ALA A CA 1
ATOM 4016 C C . ALA A 1 483 ? 0.724 -5.790 -28.978 1.00 95.62 483 ALA A C 1
ATOM 4018 O O . ALA A 1 483 ? 1.930 -5.530 -29.000 1.00 95.62 483 ALA A O 1
ATOM 4019 N N . ASN A 1 484 ? -0.120 -5.289 -29.884 1.00 94.69 484 ASN A N 1
ATOM 4020 C CA . ASN A 1 484 ? 0.303 -4.387 -30.957 1.00 94.69 484 ASN A CA 1
ATOM 4021 C C . ASN A 1 484 ? 0.803 -3.053 -30.405 1.00 94.69 484 ASN A C 1
ATOM 4023 O O . ASN A 1 484 ? 1.862 -2.589 -30.817 1.00 94.69 484 ASN A O 1
ATOM 4027 N N . TYR A 1 485 ? 0.129 -2.489 -29.398 1.00 96.38 485 TYR A N 1
ATOM 4028 C CA . TYR A 1 485 ? 0.609 -1.291 -28.712 1.00 96.38 485 TYR A CA 1
ATOM 4029 C C . TYR A 1 485 ? 2.036 -1.469 -28.163 1.00 96.38 485 TYR A C 1
ATOM 4031 O O . TYR A 1 485 ? 2.895 -0.603 -28.366 1.00 96.38 485 TYR A O 1
ATOM 4039 N N . VAL A 1 486 ? 2.320 -2.602 -27.508 1.00 97.38 486 VAL A N 1
ATOM 4040 C CA . VAL A 1 486 ? 3.668 -2.935 -27.016 1.00 97.38 486 VAL A CA 1
ATOM 4041 C C . VAL A 1 486 ? 4.660 -3.073 -28.177 1.00 97.38 486 VAL A C 1
ATOM 4043 O O . VAL A 1 486 ? 5.729 -2.455 -28.139 1.00 97.38 486 VAL A O 1
ATOM 4046 N N . LYS A 1 487 ? 4.289 -3.825 -29.223 1.00 96.25 487 LYS A N 1
ATOM 4047 C CA . LYS A 1 487 ? 5.101 -4.081 -30.425 1.00 96.25 487 LYS A CA 1
ATOM 4048 C C . LYS A 1 487 ? 5.516 -2.786 -31.112 1.00 96.25 487 LYS A C 1
ATOM 4050 O O . LYS A 1 487 ? 6.707 -2.509 -31.264 1.00 96.25 487 LYS A O 1
ATOM 4055 N N . GLU A 1 488 ? 4.538 -1.967 -31.477 1.00 94.94 488 GLU A N 1
ATOM 4056 C CA . GLU A 1 488 ? 4.733 -0.699 -32.174 1.00 94.94 488 GLU A CA 1
ATOM 4057 C C . GLU A 1 488 ? 5.541 0.286 -31.329 1.00 94.94 488 GLU A C 1
ATOM 4059 O O . GLU A 1 488 ? 6.437 0.963 -31.840 1.00 94.94 488 GLU A O 1
ATOM 4064 N N . THR A 1 489 ? 5.281 0.353 -30.020 1.00 96.94 489 THR A N 1
ATOM 4065 C CA . THR A 1 489 ? 6.008 1.262 -29.125 1.00 96.94 489 THR A CA 1
ATOM 4066 C C . THR A 1 489 ? 7.477 0.862 -28.997 1.00 96.94 489 THR A C 1
ATOM 4068 O O . THR A 1 489 ? 8.351 1.722 -29.124 1.00 96.94 489 THR A O 1
ATOM 4071 N N . ILE A 1 490 ? 7.780 -0.427 -28.803 1.00 97.00 490 ILE A N 1
ATOM 4072 C CA . ILE A 1 490 ? 9.167 -0.910 -28.748 1.00 97.00 490 ILE A CA 1
ATOM 4073 C C . ILE A 1 490 ? 9.854 -0.689 -30.093 1.00 97.00 490 ILE A C 1
ATOM 4075 O O . ILE A 1 490 ? 10.939 -0.102 -30.134 1.00 97.00 490 ILE A O 1
ATOM 4079 N N . TYR A 1 491 ? 9.229 -1.089 -31.204 1.00 95.25 491 TYR A N 1
ATOM 4080 C CA . TYR A 1 491 ? 9.853 -0.923 -32.509 1.00 95.25 491 TYR A CA 1
ATOM 4081 C C . TYR A 1 491 ? 10.078 0.534 -32.867 1.00 95.25 491 TYR A C 1
ATOM 4083 O O . TYR A 1 491 ? 11.137 0.836 -33.407 1.00 95.25 491 TYR A O 1
ATOM 4091 N N . SER A 1 492 ? 9.167 1.446 -32.534 1.00 93.88 492 SER A N 1
ATOM 4092 C CA . SER A 1 492 ? 9.317 2.873 -32.836 1.00 93.88 492 SER A CA 1
ATOM 4093 C C . SER A 1 492 ? 10.311 3.578 -31.910 1.00 93.88 492 SER A C 1
ATOM 4095 O O . SER A 1 492 ? 11.158 4.327 -32.404 1.00 93.88 492 SER A O 1
ATOM 4097 N N . LYS A 1 493 ? 10.286 3.305 -30.599 1.00 96.38 493 LYS A N 1
ATOM 4098 C CA . LYS A 1 493 ? 11.036 4.084 -29.597 1.00 96.38 493 LYS A CA 1
ATOM 4099 C C . LYS A 1 493 ? 12.340 3.447 -29.118 1.00 96.38 493 LYS A C 1
ATOM 4101 O O . LYS A 1 493 ? 13.194 4.179 -28.631 1.00 96.38 493 LYS A O 1
ATOM 4106 N N . SER A 1 494 ? 12.540 2.136 -29.255 1.00 96.38 494 SER A N 1
ATOM 4107 C CA . SER A 1 494 ? 13.805 1.493 -28.861 1.00 96.38 494 SER A CA 1
ATOM 4108 C C . SER A 1 494 ? 14.951 1.854 -29.814 1.00 96.38 494 SER A C 1
ATOM 4110 O O . SER A 1 494 ? 14.743 1.981 -31.027 1.00 96.38 494 SER A O 1
ATOM 4112 N N . ASN A 1 495 ? 16.164 1.971 -29.267 1.00 95.94 495 ASN A N 1
ATOM 4113 C CA . ASN A 1 495 ? 17.426 2.085 -30.005 1.00 95.94 495 ASN A CA 1
ATOM 4114 C C . ASN A 1 495 ? 18.316 0.828 -29.899 1.00 95.94 495 ASN A C 1
ATOM 4116 O O . ASN A 1 495 ? 19.423 0.827 -30.439 1.00 95.94 495 ASN A O 1
ATOM 4120 N N . ASN A 1 496 ? 17.862 -0.218 -29.201 1.00 96.75 496 ASN A N 1
ATOM 4121 C CA . ASN A 1 496 ? 18.663 -1.388 -28.841 1.00 96.75 496 ASN A CA 1
ATOM 4122 C C . ASN A 1 496 ? 17.876 -2.709 -28.904 1.00 96.75 496 ASN A C 1
ATOM 4124 O O . ASN A 1 496 ? 16.644 -2.723 -28.903 1.00 96.75 496 ASN A O 1
ATOM 4128 N N . ILE A 1 497 ? 18.606 -3.827 -28.933 1.00 96.06 497 ILE A N 1
ATOM 4129 C CA . ILE A 1 497 ? 18.013 -5.172 -28.981 1.00 96.06 497 ILE A CA 1
ATOM 4130 C C . ILE A 1 497 ? 17.536 -5.693 -27.620 1.00 96.06 497 ILE A C 1
ATOM 4132 O O . ILE A 1 497 ? 16.768 -6.648 -27.590 1.00 96.06 497 ILE A O 1
ATOM 4136 N N . VAL A 1 498 ? 17.960 -5.087 -26.503 1.00 96.25 498 VAL A N 1
ATOM 4137 C CA . VAL A 1 498 ? 17.553 -5.511 -25.151 1.00 96.25 498 VAL A CA 1
ATOM 4138 C C . VAL A 1 498 ? 16.031 -5.448 -25.028 1.00 96.25 498 VAL A C 1
ATOM 4140 O O . VAL A 1 498 ? 15.403 -6.415 -24.614 1.00 96.25 498 VAL A O 1
ATOM 4143 N N . LEU A 1 499 ? 15.419 -4.354 -25.484 1.00 96.94 499 LEU A N 1
ATOM 4144 C CA . LEU A 1 499 ? 13.960 -4.203 -25.496 1.00 96.94 499 LEU A CA 1
ATOM 4145 C C . LEU A 1 499 ? 13.262 -5.147 -26.492 1.00 96.94 499 LEU A C 1
ATOM 4147 O O . LEU A 1 499 ? 12.100 -5.488 -26.293 1.00 96.94 499 LEU A O 1
ATOM 4151 N N . LEU A 1 500 ? 13.952 -5.611 -27.541 1.00 96.12 500 LEU A N 1
ATOM 4152 C CA . LEU A 1 500 ? 13.389 -6.564 -28.507 1.00 96.12 500 LEU A CA 1
ATOM 4153 C C . LEU A 1 500 ? 13.235 -7.975 -27.919 1.00 96.12 500 LEU A C 1
ATOM 4155 O O . LEU A 1 500 ? 12.410 -8.741 -28.413 1.00 96.12 500 LEU A O 1
ATOM 4159 N N . THR A 1 501 ? 13.959 -8.304 -26.842 1.00 94.56 501 THR A N 1
ATOM 4160 C CA . THR A 1 501 ? 13.781 -9.576 -26.115 1.00 94.56 501 THR A CA 1
ATOM 4161 C C . THR A 1 501 ? 12.360 -9.724 -25.557 1.00 94.56 501 THR A C 1
ATOM 4163 O O . THR A 1 501 ? 11.839 -10.830 -25.474 1.00 94.56 501 THR A O 1
ATOM 4166 N N . ILE A 1 502 ? 11.685 -8.610 -25.247 1.00 96.12 502 ILE A N 1
ATOM 4167 C CA . ILE A 1 502 ? 10.288 -8.605 -24.796 1.00 96.12 502 ILE A CA 1
ATOM 4168 C C . ILE A 1 502 ? 9.365 -9.082 -25.924 1.00 96.12 502 ILE A C 1
ATOM 4170 O O . ILE A 1 502 ? 8.479 -9.898 -25.687 1.00 96.12 502 ILE A O 1
ATOM 4174 N N . ILE A 1 503 ? 9.595 -8.615 -27.157 1.00 95.81 503 ILE A N 1
ATOM 4175 C CA . ILE A 1 503 ? 8.804 -9.013 -28.332 1.00 95.81 503 ILE A CA 1
ATOM 4176 C C . ILE A 1 503 ? 8.971 -10.502 -28.618 1.00 95.81 503 ILE A C 1
ATOM 4178 O O . ILE A 1 503 ? 7.988 -11.199 -28.861 1.00 95.81 503 ILE A O 1
ATOM 4182 N N . GLU A 1 504 ? 10.209 -10.989 -28.548 1.00 93.62 504 GLU A N 1
ATOM 4183 C CA . GLU A 1 504 ? 10.513 -12.412 -28.678 1.00 93.62 504 GLU A CA 1
ATOM 4184 C C . GLU A 1 504 ? 9.768 -13.241 -27.628 1.00 93.62 504 GLU A C 1
ATOM 4186 O O . GLU A 1 504 ? 9.073 -14.192 -27.982 1.00 93.62 504 GLU A O 1
ATOM 4191 N N . SER A 1 505 ? 9.837 -12.842 -26.358 1.00 92.44 505 SER A N 1
ATOM 4192 C CA . SER A 1 505 ? 9.225 -13.598 -25.267 1.00 92.44 505 SER A CA 1
ATOM 4193 C C . SER A 1 505 ? 7.697 -13.619 -25.356 1.00 92.44 505 SER A C 1
ATOM 4195 O O . SER A 1 505 ? 7.096 -14.666 -25.129 1.00 92.44 505 SER A O 1
ATOM 4197 N N . ILE A 1 506 ? 7.061 -12.508 -25.745 1.00 94.56 506 ILE A N 1
ATOM 4198 C CA . ILE A 1 506 ? 5.611 -12.470 -26.005 1.00 94.56 506 ILE A CA 1
ATOM 4199 C C . ILE A 1 506 ? 5.258 -13.400 -27.168 1.00 94.56 506 ILE A C 1
ATOM 4201 O O . ILE A 1 506 ? 4.338 -14.204 -27.044 1.00 94.56 506 ILE A O 1
ATOM 4205 N N . GLY A 1 507 ? 5.999 -13.327 -28.279 1.00 92.81 507 GLY A N 1
ATOM 4206 C CA . GLY A 1 507 ? 5.738 -14.160 -29.454 1.00 92.81 507 GLY A CA 1
ATOM 4207 C C . GLY A 1 507 ? 5.901 -15.657 -29.185 1.00 92.81 507 GLY A C 1
ATOM 4208 O O . GLY A 1 507 ? 5.153 -16.452 -29.744 1.00 92.81 507 GLY A O 1
ATOM 4209 N N . MET A 1 508 ? 6.836 -16.041 -28.311 1.00 89.88 508 MET A N 1
ATOM 4210 C CA . MET A 1 508 ? 6.998 -17.433 -27.882 1.00 89.88 508 MET A CA 1
ATOM 4211 C C . MET A 1 508 ? 5.926 -17.877 -26.880 1.00 89.88 508 MET A C 1
ATOM 4213 O O . MET A 1 508 ? 5.453 -19.006 -26.958 1.00 89.88 508 MET A O 1
ATOM 4217 N N . HIS A 1 509 ? 5.546 -17.019 -25.929 1.00 92.56 509 HIS A N 1
ATOM 4218 C CA . HIS A 1 509 ? 4.574 -17.373 -24.886 1.00 92.56 509 HIS A CA 1
ATOM 4219 C C . HIS A 1 509 ? 3.139 -17.455 -25.425 1.00 92.56 509 HIS A C 1
ATOM 4221 O O . HIS A 1 509 ? 2.365 -18.305 -24.991 1.00 92.56 509 HIS A O 1
ATOM 4227 N N . PHE A 1 510 ? 2.802 -16.607 -26.399 1.00 92.88 510 PHE A N 1
ATOM 4228 C CA . PHE A 1 510 ? 1.470 -16.495 -26.998 1.00 92.88 510 PHE A CA 1
ATOM 4229 C C . PHE A 1 510 ? 1.451 -16.928 -28.471 1.00 92.88 510 PHE A C 1
ATOM 4231 O O . PHE A 1 510 ? 0.776 -16.312 -29.292 1.00 92.88 510 PHE A O 1
ATOM 4238 N N . GLU A 1 511 ? 2.203 -17.973 -28.835 1.00 91.38 511 GLU A N 1
ATOM 4239 C CA . GLU A 1 511 ? 2.317 -18.452 -30.226 1.00 91.38 511 GLU A CA 1
ATOM 4240 C C . GLU A 1 511 ? 0.947 -18.746 -30.870 1.00 91.38 511 GLU A C 1
ATOM 4242 O O . GLU A 1 511 ? 0.740 -18.469 -32.053 1.00 91.38 511 GLU A O 1
ATOM 4247 N N . ASN A 1 512 ? -0.001 -19.274 -30.089 1.00 89.69 512 ASN A N 1
ATOM 4248 C CA . ASN A 1 512 ? -1.334 -19.628 -30.579 1.00 89.69 512 ASN A CA 1
ATOM 4249 C C . ASN A 1 512 ? -2.247 -18.404 -30.724 1.00 89.69 512 ASN A C 1
ATOM 4251 O O . ASN A 1 512 ? -3.066 -18.343 -31.640 1.00 89.69 512 ASN A O 1
ATOM 4255 N N . GLU A 1 513 ? -2.141 -17.450 -29.802 1.00 91.69 513 GLU A N 1
ATOM 4256 C CA . GLU A 1 513 ? -3.012 -16.276 -29.725 1.00 91.69 513 GLU A CA 1
ATOM 4257 C C . GLU A 1 513 ? -2.519 -15.128 -30.615 1.00 91.69 513 GLU A C 1
ATOM 4259 O O . GLU A 1 513 ? -3.326 -14.364 -31.144 1.00 91.69 513 GLU A O 1
ATOM 4264 N N . LEU A 1 514 ? -1.201 -15.018 -30.796 1.00 92.19 514 LEU A N 1
ATOM 4265 C CA . LEU A 1 514 ? -0.513 -13.974 -31.553 1.00 92.19 514 LEU A CA 1
ATOM 4266 C C . LEU A 1 514 ? 0.461 -14.603 -32.576 1.00 92.19 514 LEU A C 1
ATOM 4268 O O . LEU A 1 514 ? 1.679 -14.393 -32.503 1.00 92.19 514 LEU A O 1
ATOM 4272 N N . PRO A 1 515 ? -0.042 -15.380 -33.555 1.00 90.88 515 PRO A N 1
ATOM 4273 C CA . PRO A 1 515 ? 0.810 -16.074 -34.512 1.00 90.88 515 PRO A CA 1
ATOM 4274 C C . PRO A 1 515 ? 1.638 -15.082 -35.337 1.00 90.88 515 PRO A C 1
ATOM 4276 O O . PRO A 1 515 ? 1.118 -14.130 -35.919 1.00 90.88 515 PRO A O 1
ATOM 4279 N N . GLY A 1 516 ? 2.950 -15.314 -35.398 1.00 90.50 516 GLY A N 1
ATOM 4280 C CA . GLY A 1 516 ? 3.880 -14.466 -36.151 1.00 90.50 516 GLY A CA 1
ATOM 4281 C C . GLY A 1 516 ? 4.238 -13.134 -35.479 1.00 90.50 516 GLY A C 1
ATOM 4282 O O . GLY A 1 516 ? 4.917 -12.320 -36.101 1.00 90.50 516 GLY A O 1
ATOM 4283 N N . TYR A 1 517 ? 3.854 -12.909 -34.218 1.00 93.81 517 TYR A N 1
ATOM 4284 C CA . TYR A 1 517 ? 4.114 -11.652 -33.501 1.00 93.81 517 TYR A CA 1
ATOM 4285 C C . TYR A 1 517 ? 5.591 -11.223 -33.501 1.00 93.81 517 TYR A C 1
ATOM 4287 O O . TYR A 1 517 ? 5.900 -10.053 -33.723 1.00 93.81 517 TYR A O 1
ATOM 4295 N N . ALA A 1 518 ? 6.505 -12.181 -33.315 1.00 93.44 518 ALA A N 1
ATOM 4296 C CA . ALA A 1 518 ? 7.951 -11.956 -33.291 1.00 93.44 518 ALA A CA 1
ATOM 4297 C C . ALA A 1 518 ? 8.655 -12.233 -34.638 1.00 93.44 518 ALA A C 1
ATOM 4299 O O . ALA A 1 518 ? 9.885 -12.227 -34.694 1.00 93.44 518 ALA A O 1
ATOM 4300 N N . LEU A 1 519 ? 7.909 -12.479 -35.727 1.00 92.88 519 LEU A N 1
ATOM 4301 C CA . LEU A 1 519 ? 8.469 -12.897 -37.023 1.00 92.88 519 LEU A CA 1
ATOM 4302 C C . LEU A 1 519 ? 9.464 -11.878 -37.594 1.00 92.88 519 LEU A C 1
ATOM 4304 O O . LEU A 1 519 ? 10.467 -12.261 -38.194 1.00 92.88 519 LEU A O 1
ATOM 4308 N N . ASP A 1 520 ? 9.225 -10.588 -37.353 1.00 93.06 520 ASP A N 1
ATOM 4309 C CA . ASP A 1 520 ? 10.105 -9.498 -37.780 1.00 93.06 520 ASP A CA 1
ATOM 4310 C C . ASP A 1 520 ? 11.542 -9.685 -37.262 1.00 93.06 520 ASP A C 1
ATOM 4312 O O . ASP A 1 520 ? 12.505 -9.388 -37.968 1.00 93.06 520 ASP A O 1
ATOM 4316 N N . LEU A 1 521 ? 11.721 -10.255 -36.065 1.00 93.69 521 LEU A N 1
ATOM 4317 C CA . LEU A 1 521 ? 13.042 -10.486 -35.468 1.00 93.69 521 LEU A CA 1
ATOM 4318 C C . LEU A 1 521 ? 13.860 -11.534 -36.240 1.00 93.69 521 LEU A C 1
ATOM 4320 O O . LEU A 1 521 ? 15.086 -11.441 -36.281 1.00 93.69 521 LEU A O 1
ATOM 4324 N N . ALA A 1 522 ? 13.198 -12.479 -36.918 1.00 91.62 522 ALA A N 1
ATOM 4325 C CA . ALA A 1 522 ? 13.853 -13.499 -37.741 1.00 91.62 522 ALA A CA 1
ATOM 4326 C C . ALA A 1 522 ? 14.473 -12.933 -39.033 1.00 91.62 522 ALA A C 1
ATOM 4328 O O . ALA A 1 522 ? 15.202 -13.635 -39.733 1.00 91.62 522 ALA A O 1
ATOM 4329 N N . THR A 1 523 ? 14.213 -11.661 -39.353 1.00 92.38 523 THR A N 1
ATOM 4330 C CA . THR A 1 523 ? 14.822 -10.980 -40.504 1.00 92.38 523 THR A CA 1
ATOM 4331 C C . THR A 1 523 ? 16.292 -10.603 -40.275 1.00 92.38 523 THR A C 1
ATOM 4333 O O . THR A 1 523 ? 16.995 -10.319 -41.245 1.00 92.38 523 THR A O 1
ATOM 4336 N N . SER A 1 524 ? 16.776 -10.641 -39.025 1.00 94.00 524 SER A N 1
ATOM 4337 C CA . SER A 1 524 ? 18.192 -10.466 -38.675 1.00 94.00 524 SER A CA 1
ATOM 4338 C C . SER A 1 524 ? 18.875 -11.815 -38.462 1.00 94.00 524 SER A C 1
ATOM 4340 O O . SER A 1 524 ? 18.495 -12.595 -37.586 1.00 94.00 524 SER A O 1
ATOM 4342 N N . ILE A 1 525 ? 19.948 -12.063 -39.216 1.00 91.94 525 ILE A N 1
ATOM 4343 C CA . ILE A 1 525 ? 20.746 -13.288 -39.082 1.00 91.94 525 ILE A CA 1
ATOM 4344 C C . ILE A 1 525 ? 21.473 -13.357 -37.733 1.00 91.94 525 ILE A C 1
ATOM 4346 O O . ILE A 1 525 ? 21.632 -14.439 -37.170 1.00 91.94 525 ILE A O 1
ATOM 4350 N N . GLU A 1 526 ? 21.884 -12.211 -37.191 1.00 93.00 526 GLU A N 1
ATOM 4351 C CA . GLU A 1 526 ? 22.573 -12.106 -35.908 1.00 93.00 526 GLU A CA 1
ATOM 4352 C C . GLU A 1 526 ? 21.661 -12.528 -34.755 1.00 93.00 526 GLU A C 1
ATOM 4354 O O . GLU A 1 526 ? 22.065 -13.345 -33.925 1.00 93.00 526 GLU A O 1
ATOM 4359 N N . LEU A 1 527 ? 20.415 -12.033 -34.740 1.00 92.62 527 LEU A N 1
ATOM 4360 C CA . LEU A 1 527 ? 19.428 -12.415 -33.729 1.00 92.62 527 LEU A CA 1
ATOM 4361 C C . LEU A 1 527 ? 19.131 -13.914 -33.799 1.00 92.62 527 LEU A C 1
ATOM 4363 O O . LEU A 1 527 ? 19.215 -14.596 -32.781 1.00 92.62 527 LEU A O 1
ATOM 4367 N N . VAL A 1 528 ? 18.889 -14.454 -34.999 1.00 91.00 528 VAL A N 1
ATOM 4368 C CA . VAL A 1 528 ? 18.659 -15.897 -35.203 1.00 91.00 528 VAL A CA 1
ATOM 4369 C C . VAL A 1 528 ? 19.854 -16.730 -34.727 1.00 91.00 528 VAL A C 1
ATOM 4371 O O . VAL A 1 528 ? 19.683 -17.771 -34.083 1.00 91.00 528 VAL A O 1
ATOM 4374 N N . HIS A 1 529 ? 21.079 -16.277 -35.003 1.00 89.75 529 HIS A N 1
ATOM 4375 C CA . HIS A 1 529 ? 22.294 -16.962 -34.575 1.00 89.75 529 HIS A CA 1
ATOM 4376 C C . HIS A 1 529 ? 22.446 -16.984 -33.046 1.00 89.75 529 HIS A C 1
ATOM 4378 O O . HIS A 1 529 ? 22.725 -18.041 -32.462 1.00 89.75 529 HIS A O 1
ATOM 4384 N N . TRP A 1 530 ? 22.242 -15.846 -32.378 1.00 89.69 530 TRP A N 1
ATOM 4385 C CA . TRP A 1 530 ? 22.296 -15.770 -30.917 1.00 89.69 530 TRP A CA 1
ATOM 4386 C C . TRP A 1 530 ? 21.178 -16.576 -30.261 1.00 89.69 530 TRP A C 1
ATOM 4388 O O . TRP A 1 530 ? 21.435 -17.261 -29.268 1.00 89.69 530 TRP A O 1
ATOM 4398 N N . ASP A 1 531 ? 19.985 -16.592 -30.851 1.00 85.69 531 ASP A N 1
ATOM 4399 C CA . ASP A 1 531 ? 18.863 -17.380 -30.349 1.00 85.69 531 ASP A CA 1
ATOM 4400 C C . ASP A 1 531 ? 19.108 -18.891 -30.448 1.00 85.69 531 ASP A C 1
ATOM 4402 O O . ASP A 1 531 ? 18.929 -19.643 -29.486 1.00 85.69 531 ASP A O 1
ATOM 4406 N N . THR A 1 532 ? 19.657 -19.334 -31.580 1.00 84.25 532 THR A N 1
ATOM 4407 C CA . THR A 1 532 ? 20.056 -20.734 -31.787 1.00 84.25 532 THR A CA 1
ATOM 4408 C C . THR A 1 532 ? 21.151 -21.146 -30.798 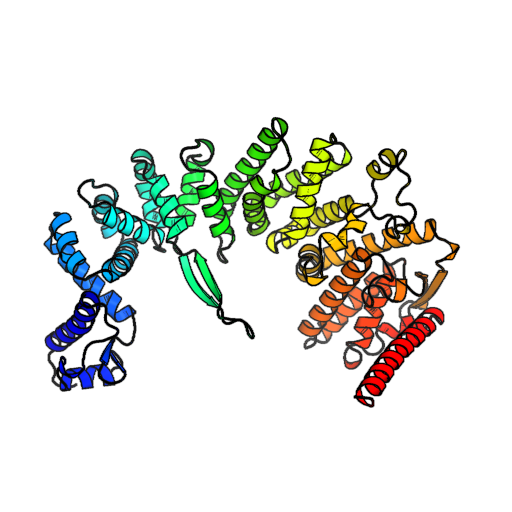1.00 84.25 532 THR A C 1
ATOM 4410 O O . THR A 1 532 ? 21.113 -22.231 -30.206 1.00 84.25 532 THR A O 1
ATOM 4413 N N . THR A 1 533 ? 22.123 -20.260 -30.565 1.00 80.00 533 THR A N 1
ATOM 4414 C CA . THR A 1 533 ? 23.205 -20.480 -29.594 1.00 80.00 533 THR A CA 1
ATOM 4415 C C . THR A 1 533 ? 22.660 -20.570 -28.167 1.00 80.00 533 THR A C 1
ATOM 4417 O O . THR A 1 533 ? 23.066 -21.447 -27.397 1.00 80.00 533 THR A O 1
ATOM 4420 N N . ARG A 1 534 ? 21.687 -19.720 -27.821 1.00 77.31 534 ARG A N 1
ATOM 4421 C CA . ARG A 1 534 ? 20.955 -19.758 -26.551 1.00 77.31 534 ARG A CA 1
ATOM 4422 C C . ARG A 1 534 ? 20.246 -21.102 -26.365 1.00 77.31 534 ARG A C 1
ATOM 4424 O O . ARG A 1 534 ? 20.461 -21.753 -25.341 1.00 77.31 534 ARG A O 1
ATOM 4431 N N . TYR A 1 535 ? 19.491 -21.572 -27.358 1.00 72.38 535 TYR A N 1
ATOM 4432 C CA . TYR A 1 535 ? 18.794 -22.865 -27.311 1.00 72.38 535 TYR A CA 1
ATOM 4433 C C . TYR A 1 535 ? 19.757 -24.051 -27.102 1.00 72.38 535 TYR A C 1
ATOM 4435 O O . TYR A 1 535 ? 19.529 -24.928 -26.260 1.00 72.38 535 TYR A O 1
ATOM 4443 N N . MET A 1 536 ? 20.904 -24.043 -27.788 1.00 68.62 536 MET A N 1
ATOM 4444 C CA . MET A 1 536 ? 21.951 -25.065 -27.642 1.00 68.62 536 MET A CA 1
ATOM 4445 C C . MET A 1 536 ? 22.529 -25.145 -26.216 1.00 68.62 536 MET A C 1
ATOM 4447 O O . MET A 1 536 ? 22.879 -26.232 -25.741 1.00 68.62 536 MET A O 1
ATOM 4451 N N . LEU A 1 537 ? 22.613 -24.016 -25.501 1.00 63.44 537 LEU A N 1
ATOM 4452 C CA . LEU A 1 537 ? 23.087 -23.972 -24.112 1.00 63.44 537 LEU A CA 1
ATOM 4453 C C . LEU A 1 537 ? 22.085 -24.592 -23.126 1.00 63.44 537 LEU A C 1
ATOM 4455 O O . LEU A 1 537 ? 22.512 -25.234 -22.159 1.00 63.44 537 LEU A O 1
ATOM 4459 N N . TYR A 1 538 ? 20.778 -24.450 -23.369 1.00 61.28 538 TYR A N 1
ATOM 4460 C CA . TYR A 1 538 ? 19.739 -25.097 -22.560 1.00 61.28 538 TYR A CA 1
ATOM 4461 C C . TYR A 1 538 ? 19.755 -26.619 -22.729 1.00 61.28 538 TYR A C 1
ATOM 4463 O O . TYR A 1 538 ? 19.771 -27.343 -21.728 1.00 61.28 538 TYR A O 1
ATOM 4471 N N . LYS A 1 539 ? 19.881 -27.106 -23.969 1.00 57.22 539 LYS A N 1
ATOM 4472 C CA . LYS A 1 539 ? 19.943 -28.545 -24.280 1.00 57.22 539 LYS A CA 1
ATOM 4473 C C . LYS A 1 539 ? 21.172 -29.233 -23.656 1.00 57.22 539 LYS A C 1
ATOM 4475 O O . LYS A 1 539 ? 21.069 -30.280 -23.026 1.00 57.22 539 LYS A O 1
ATOM 4480 N N . LYS A 1 540 ? 22.341 -28.580 -23.668 1.00 50.72 540 LYS A N 1
ATOM 4481 C CA . LYS A 1 540 ? 23.541 -29.097 -22.971 1.00 50.72 540 LYS A CA 1
ATOM 4482 C C . LYS A 1 540 ? 23.386 -29.185 -21.444 1.00 50.72 540 LYS A C 1
ATOM 4484 O O . LYS A 1 540 ? 24.015 -30.039 -20.815 1.00 50.72 540 LYS A O 1
ATOM 4489 N N . LYS A 1 541 ? 22.595 -28.304 -20.815 1.00 48.62 541 LYS A N 1
ATOM 4490 C CA . LYS A 1 541 ? 22.326 -28.354 -19.364 1.00 48.62 541 LYS A CA 1
ATOM 4491 C C . LYS A 1 541 ? 21.327 -29.457 -18.996 1.00 48.62 541 LYS A C 1
ATOM 4493 O O . LYS A 1 541 ? 21.507 -30.067 -17.938 1.00 48.62 541 LYS A O 1
ATOM 4498 N N . SER A 1 542 ? 20.330 -29.742 -19.839 1.00 44.81 542 SER A N 1
ATOM 4499 C CA . SER A 1 542 ? 19.432 -30.891 -19.644 1.00 44.81 542 SER A CA 1
ATOM 4500 C C . SER A 1 542 ? 20.187 -32.212 -19.776 1.00 44.81 542 SER A C 1
ATOM 4502 O O . SER A 1 542 ? 20.077 -33.054 -18.888 1.00 44.81 542 SER A O 1
ATOM 4504 N N . ASP A 1 543 ? 21.062 -32.342 -20.775 1.00 46.06 543 ASP A N 1
ATOM 4505 C CA . ASP A 1 543 ? 21.825 -33.574 -21.013 1.00 46.06 543 ASP A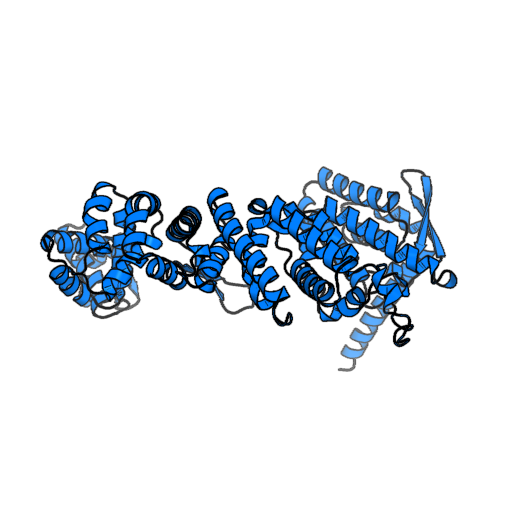 CA 1
ATOM 4506 C C . ASP A 1 543 ? 22.827 -33.861 -19.881 1.00 46.06 543 ASP A C 1
ATOM 4508 O O . ASP A 1 543 ? 22.959 -34.996 -19.428 1.00 46.06 543 ASP A O 1
ATOM 4512 N N . LYS A 1 544 ? 23.468 -32.824 -19.317 1.00 43.84 544 LYS A N 1
ATOM 4513 C CA . LYS A 1 544 ? 24.322 -32.964 -18.119 1.00 43.84 544 LYS A CA 1
ATOM 4514 C C . LYS A 1 544 ? 23.545 -33.350 -16.854 1.00 43.84 544 LYS A C 1
ATOM 4516 O O . LYS A 1 544 ? 24.101 -34.038 -15.998 1.00 43.84 544 LYS A O 1
ATOM 4521 N N . ARG A 1 545 ? 22.288 -32.915 -16.698 1.00 38.53 545 ARG A N 1
ATOM 4522 C CA . ARG A 1 545 ? 21.418 -33.342 -15.582 1.00 38.53 545 ARG A CA 1
ATOM 4523 C C . ARG A 1 545 ? 20.957 -34.792 -15.751 1.00 38.53 545 ARG A C 1
ATOM 4525 O O . ARG A 1 545 ? 20.933 -35.518 -14.763 1.00 38.53 545 ARG A O 1
ATOM 4532 N N . VAL A 1 546 ? 20.650 -35.215 -16.976 1.00 43.31 546 VAL A N 1
ATOM 4533 C CA . VAL A 1 546 ? 20.289 -36.606 -17.299 1.00 43.31 546 VAL A CA 1
ATOM 4534 C C . VAL A 1 546 ? 21.489 -37.540 -17.103 1.00 43.31 546 VAL A C 1
ATOM 4536 O O . VAL A 1 546 ? 21.358 -38.555 -16.428 1.00 43.31 546 VAL A O 1
ATOM 4539 N N . ALA A 1 547 ? 22.686 -37.154 -17.554 1.00 39.56 547 ALA A N 1
ATOM 4540 C CA . ALA A 1 547 ? 23.911 -37.931 -17.342 1.00 39.56 547 ALA A CA 1
ATOM 4541 C C . ALA A 1 547 ? 24.318 -38.046 -15.858 1.00 39.56 547 ALA A C 1
ATOM 4543 O O . ALA A 1 547 ? 24.863 -39.064 -15.445 1.00 39.56 547 ALA A O 1
ATOM 4544 N N . ARG A 1 548 ? 24.031 -37.031 -15.027 1.00 40.12 548 ARG A N 1
ATOM 4545 C CA . ARG A 1 548 ? 24.251 -37.108 -13.569 1.00 40.12 548 ARG A CA 1
ATOM 4546 C C . ARG A 1 548 ? 23.244 -38.008 -12.851 1.00 40.12 548 ARG A C 1
ATOM 4548 O O . ARG A 1 548 ? 23.633 -38.633 -11.879 1.00 40.12 548 ARG A O 1
ATOM 4555 N N . LYS A 1 549 ? 21.999 -38.091 -13.333 1.00 45.06 549 LYS A N 1
ATOM 4556 C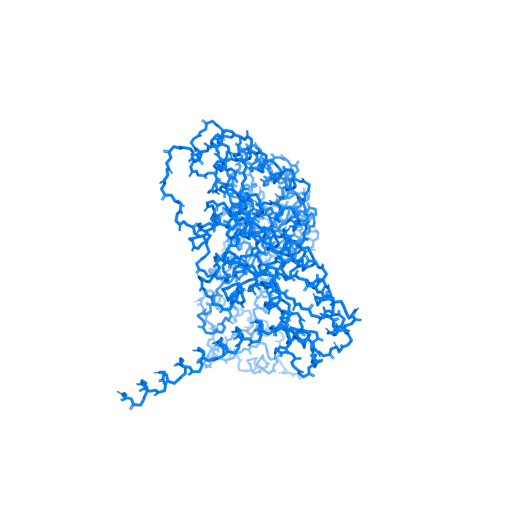 CA . LYS A 1 549 ? 20.988 -39.037 -12.824 1.00 45.06 549 LYS A CA 1
ATOM 4557 C C . LYS A 1 549 ? 21.219 -40.479 -13.279 1.00 45.06 549 LYS A C 1
ATOM 4559 O O . LYS A 1 549 ? 20.736 -41.385 -12.626 1.00 45.06 549 LYS A O 1
ATOM 4564 N N . ALA A 1 550 ? 21.920 -40.689 -14.391 1.00 44.28 550 ALA A N 1
ATOM 4565 C CA . ALA A 1 550 ? 22.285 -42.024 -14.867 1.00 44.28 550 ALA A CA 1
ATOM 4566 C C . ALA A 1 550 ? 23.526 -42.604 -14.155 1.00 44.28 550 ALA A C 1
ATOM 4568 O O . ALA A 1 550 ? 23.770 -43.801 -14.246 1.00 44.28 550 ALA A O 1
ATOM 4569 N N . ASN A 1 551 ? 24.291 -41.762 -13.449 1.00 40.59 551 ASN A N 1
ATOM 4570 C CA . ASN A 1 551 ? 25.492 -42.135 -12.690 1.00 40.59 551 ASN A CA 1
ATOM 4571 C C . ASN A 1 551 ? 25.292 -42.051 -11.159 1.00 40.59 551 ASN A C 1
ATOM 4573 O O . ASN A 1 551 ? 26.275 -42.030 -10.416 1.00 40.59 551 ASN A O 1
ATOM 4577 N N . SER A 1 552 ? 24.041 -41.971 -10.698 1.00 38.19 552 SER A N 1
ATOM 4578 C CA . SER A 1 552 ? 23.607 -42.107 -9.298 1.00 38.19 552 SER A CA 1
ATOM 4579 C C . SER A 1 552 ? 22.591 -43.229 -9.218 1.00 38.19 552 SER A C 1
ATOM 4581 O O . SER A 1 552 ? 22.673 -44.033 -8.270 1.00 38.19 552 SER A O 1
#

pLDDT: mean 86.68, std 12.46, range [38.19, 98.44]

Mean predicted aligned error: 10.11 Å

Foldseek 3Di:
DLPDDPVLLLVQQLCFQQVCLLVVHPFDFPVVHDPSSVVVCVVVQQWDDDPRGIHGNDVVSSLVSLLVVLVVLVVVCVLVVVSSCVVQCSSDDCSLVSVLCNLLVLLVDPVSLPPPLCCLQPPPSDPPVSNLSNLLSLQQHQNNQVVCVVCVVVCVVVLVLQSSLVSQLPRQWDWDFDDDPPDDTDTDTQGHGCSLLSSLVSCQVVVVLVVCSYDPVSLLSSLLSQLPHPDDDLVSLLSSLVSLLVQLVVLVVVCVVDPLPCSCVRNVSSVLSCLSSVVNCVVVVLVVLVCLLCCLQPNDPSSNVNSLVVLLSCQLSNDLSNCLRPVVSNLVSVCSQWAADPVQVPVPPPDPDPPPQQSVLLRTDPNLLCVCVSDVDLVSRPNLQSNCQRVVVSLLVSLQVSLQSSLVSNCVSCVVQWDWWWFQDPVVSDTDTAIDDLLLLCQLPDPPSHRVVNSSNLVSNLVSLVVVLVVCVVPLVVSVVSLVVLLCCCVVRHRHCSSLNSQVVCCVVCCPSQPCSSVRQVVTPNSVVSVVVVVVVVVVVVVVVVVVVVVD

Solvent-accessible surface area (backbone atoms only — not comparable to full-atom values): 30034 Å² total; per-residue (Å²): 131,93,85,71,60,68,65,62,53,50,54,50,52,50,47,52,48,50,53,22,37,47,69,70,48,92,38,38,57,52,86,82,47,60,66,71,59,48,51,52,36,46,75,74,56,51,37,41,75,60,89,64,29,34,32,69,58,49,73,68,61,47,52,51,53,52,44,54,50,49,53,54,45,52,65,70,35,74,84,43,59,58,61,34,50,62,57,51,57,68,36,30,82,62,40,57,62,53,49,19,51,42,47,26,57,43,44,71,42,69,81,47,39,71,63,51,47,48,53,57,70,72,43,85,79,54,57,69,74,55,39,51,39,46,53,46,7,41,29,42,11,80,47,29,55,64,53,49,71,73,42,43,67,57,36,53,77,70,62,45,54,57,58,51,54,54,40,46,76,73,60,26,55,46,81,44,80,43,80,49,90,95,53,77,74,41,77,45,75,43,75,42,42,36,31,61,58,47,50,45,48,50,37,47,78,70,47,42,84,79,66,71,80,54,61,66,68,61,54,46,48,50,39,32,54,54,39,71,43,87,86,71,57,67,74,49,50,29,40,40,31,54,55,30,51,50,53,41,54,51,52,57,56,51,41,71,78,49,83,60,95,48,57,61,79,73,34,45,62,36,50,53,23,37,29,50,40,20,85,54,38,50,72,58,50,53,54,49,53,51,50,33,54,48,25,44,76,73,41,56,77,69,45,19,52,56,26,47,57,51,51,54,51,43,46,58,59,35,34,69,44,27,32,62,76,38,44,69,60,52,52,49,51,50,48,64,52,32,33,55,57,75,65,71,62,66,73,52,80,80,66,91,77,64,94,79,50,72,34,56,50,29,42,30,19,74,58,40,61,47,38,60,78,78,34,83,46,80,85,58,42,34,32,59,54,37,29,33,66,67,32,38,71,62,36,53,53,49,51,46,53,53,51,40,50,30,50,50,38,25,42,69,73,37,53,92,70,40,44,78,45,54,34,43,39,75,93,77,72,43,77,45,68,19,45,37,41,74,41,41,63,35,43,44,76,49,88,80,53,43,54,61,62,64,19,42,55,47,32,46,45,40,51,36,53,51,53,51,41,65,73,37,55,87,40,60,68,60,33,51,52,53,52,47,52,53,50,54,50,46,68,70,69,47,51,38,39,48,68,49,44,45,46,45,50,50,23,67,74,33,42,86,85,40,68,68,68,34,51,39,54,65,63,18,68,65,55,48,51,47,49,52,54,53,54,54,55,54,53,56,53,51,52,54,53,51,55,52,62,74,74,107

Radius of gyration: 32.81 Å; Cα contacts (8 Å, |Δi|>4): 647; chains: 1; bounding box: 87×63×88 Å

Sequence (552 aa):
MYGILSNKVIETVEKIVFERARKFMLGIHKDDIDRDIMHALLSEGVIAQQGDYIRLKYDIFEDICFEHYFDKAFDLCKGKYKTFYDEIENLGRCVYRRYQIWISNKMFIQVNRDKFLYSLTFSDEIPQSWKRQTEIGIVKSRFCDNYFEEQGSEILEQGMLFDFVKNINLFAFEGELLHIRQESPQMKLSPIGNGRPCIIRLLKNEEIYKKNIIGRDDIVKLCLDYAKQEDKVAVIASDACAMMEYYVEYSLQESEQENYYKIIDEISSCLEALYRMADNSEEWLKKFFNTLINNYINGNRKSMRKSEDIMEWTLKNAYPALVTGLASELCSIADILWLRGKVDAEEFDFYRADRLSKGFEYGLSEKAEHYNYLYRTVYENAFLWNLFRLNFKVGFHWAIQFINRVILEYATNNPEYVIKIKVKISESNAIKEYWGNGNMWLAGIRDHNVPTLIGDVIFCLKEAIISSLEICKKDQEFTVAFANYVKETIYSKSNNIVLLTIIESIGMHFENELPGYALDLATSIELVHWDTTRYMLYKKKSDKRVARKANS